Protein AF-A0AAD7ZL62-F1 (afdb_monomer_lite)

Foldseek 3Di:
DWDAALVRQWIWDQDPQQKIFIAGNVPRDTPDIAGDNAGWQEKEAQLNRQWIWTFFQQQKIFIAGPVVRDTLDMAHHPVARGWQYWDAQNVRQWIWTWHQQRKIFIFGNVQRNPPDPDHGDTPDIDNQARGTFNDWYAALVNQKIKTFDQPDWQRIWIAGPPVRHIDPCPPHDPPRTLGRFDYWDADNVNQWIWTQHPVRDIDIDGCDPVDVDDDDDDDDDDDDDDDDDDDPPVVVVVVVVVVVVVVPAKFKKKKKFAFVCQVLLCPLVVLLLCVVVVKAWQWKKKDQDQVLLCVLCVVCPPPPCSVVLSVRSNPGIMMMTMIIDHVCQVVVDLQQADQALVNGDPNHQSVVPHDGRSPRRMDMANDSVSRVVVCVSPDDPQRRHDDAAPPPDDDDDDDDDDDDDDDDDWDKAKKKKKFAPNLSSHRCPSVVSSLCSVVVKRWFIKTKHQDDLVLLCQLVVVCVPPPLSVLLSVRRNRGIMMITMIIDMVCQVVVCLQCADLALNHGDPNHVSVPDPPDHGNNGRMDMDNDRVSRVSVCVSVDDPNRGD

pLDDT: mean 80.94, std 18.93, range [23.3, 96.94]

Secondary structure (DSSP, 8-state):
-EEE-TTSSEEEEE-STTEEEEEETTT--EEEEEE-SS-EEEEEE-TTSSEEEEEETTSEEEEEETTTTEEEEEEEPTT-SSEEEEEE-TTSSEEEEEETTS-EEEEETTGGG--SSSPPPPSEEE---SS---EEEE-TTSSEEEEE-TTSTT-EEEEETTTTEEPTTSS-TTT----SEEEEEE-TTSSEEEEEETTS-EEEEE-----S--------------S--SSTHHHHHHHHHHHHHHTS--EEEEEEE-HHHHHTT-HHHHHHHHHHHT-EEEEEB-B--SSHHHHHTGGGTTSTTHHHHHHHHTSS-BEEEEEEETTHHHHHHHHH--SSSTTSPTTSHHHHH--STT--SEEE-SSHHHHHHHHHHH--TTTS-----STT-------------------EEEEEEEE-HHHHHTT-HHHHHHHHHHHTPEEEEEB-B---HHHHHHHTGGGTTSTTHHHHHHHHTTS-BEEEEEEEETHHHHHHHHH--SSGGGS-TTSHHHHH---SSS--SEEE-SSHHHHHHHHHHH--GGG--

InterPro domains:
  IPR001564 Nucleoside diphosphate kinase [MF_00451] (250-384)
  IPR001564 Nucleoside diphosphate kinase [MF_00451] (412-548)
  IPR001564 Nucleoside diphosphate kinase [PR01243] (253-275)
  IPR001564 Nucleoside diphosphate kinase [PR01243] (296-315)
  IPR001564 Nucleoside diphosphate kinase [PR01243] (316-333)
  IPR001564 Nucleoside diphosphate kinase [PR01243] (337-353)
  IPR001564 Nucleoside diphosphate kinase [PR01243] (360-379)
  IPR001680 WD40 repeat [PS50082] (33-74)
  IPR001680 WD40 repeat [SM00320] (27-65)
  IPR001680 WD40 repeat [SM00320] (68-108)
  IPR001680 WD40 repeat [SM00320] (163-206)
  IPR015943 WD40/YVTN repeat-like-containing domain superfamily [G3DSA:2.130.10.10] (1-207)
  IPR023005 Nucleoside diphosphate kinase, active site [PS00469] (360-368)
  IPR034907 Nucleoside diphosphate kinase-like domain [PF00334] (251-384)
  IPR034907 Nucleoside diphosphate kinase-like domain [PF00334] (413-547)
  IPR034907 Nucleoside diphosphate kinase-like domain [SM00562] (250-386)
  IPR034907 Nucleoside diphosphate kinase-like domain [SM00562] (412-549)
  IPR036322 WD40-repeat-containing domain superfamily [SSF50978] (3-206)
  IPR036850 Nucleoside diphosphate kinase-like domain superfamily [G3DSA:3.30.70.141] (242-396)
  IPR036850 Nucleoside diphosphate kinase-like domain superfamily [G3DSA:3.30.70.141] (401-549)

Structure (mmCIF, N/CA/C/O backbone):
data_AF-A0AAD7ZL62-F1
#
_entry.id   AF-A0AAD7ZL62-F1
#
loop_
_atom_site.group_PDB
_atom_site.id
_atom_site.type_symbol
_atom_site.label_atom_id
_atom_site.label_alt_id
_atom_site.label_comp_id
_atom_site.label_asym_id
_atom_site.label_entity_id
_atom_site.label_seq_id
_atom_site.pdbx_PDB_ins_code
_atom_site.Cartn_x
_atom_site.Cartn_y
_atom_site.Cartn_z
_atom_site.occupancy
_atom_site.B_iso_or_equiv
_atom_site.auth_seq_id
_atom_site.auth_comp_id
_atom_site.auth_asym_id
_atom_site.auth_atom_id
_atom_site.pdbx_PDB_model_num
ATOM 1 N N . ASN A 1 1 ? 25.870 -2.674 -12.365 1.00 84.12 1 ASN A N 1
ATOM 2 C CA . ASN A 1 1 ? 24.424 -2.731 -12.055 1.00 84.12 1 ASN A CA 1
ATOM 3 C C . ASN A 1 1 ? 24.101 -4.037 -11.357 1.00 84.12 1 ASN A C 1
ATOM 5 O O . ASN A 1 1 ? 24.835 -5.001 -11.553 1.00 84.12 1 ASN A O 1
ATOM 9 N N . PHE A 1 2 ? 23.063 -4.046 -10.523 1.00 93.69 2 PHE A N 1
ATOM 10 C CA . PHE A 1 2 ? 22.553 -5.254 -9.880 1.00 93.69 2 PHE A CA 1
ATOM 11 C C . PHE A 1 2 ? 21.026 -5.234 -9.818 1.00 93.69 2 PHE A C 1
ATOM 13 O O . PHE A 1 2 ? 20.418 -4.173 -9.951 1.00 93.69 2 PHE A O 1
ATOM 20 N N . GLU A 1 3 ? 20.436 -6.401 -9.592 1.00 94.81 3 GLU A N 1
ATOM 21 C CA . GLU A 1 3 ? 19.004 -6.584 -9.368 1.00 94.81 3 GLU A CA 1
ATOM 22 C C . GLU A 1 3 ? 18.778 -7.735 -8.376 1.00 94.81 3 GLU A C 1
ATOM 24 O O . GLU A 1 3 ? 19.662 -8.570 -8.175 1.00 94.81 3 GLU A O 1
ATOM 29 N N . ILE A 1 4 ? 17.609 -7.776 -7.740 1.00 94.75 4 ILE A N 1
ATOM 30 C CA . ILE A 1 4 ? 17.194 -8.830 -6.806 1.00 94.75 4 ILE A CA 1
ATOM 31 C C . ILE A 1 4 ? 15.961 -9.514 -7.407 1.00 94.75 4 ILE A C 1
ATOM 33 O O . ILE A 1 4 ? 15.113 -8.833 -7.984 1.00 94.75 4 ILE A O 1
ATOM 37 N N . SER A 1 5 ? 15.857 -10.840 -7.295 1.00 93.81 5 SER A N 1
ATOM 38 C CA . SER A 1 5 ? 14.682 -11.574 -7.779 1.00 93.81 5 SER A CA 1
ATOM 39 C C . SER A 1 5 ? 13.403 -11.159 -7.030 1.00 93.81 5 SER A C 1
ATOM 41 O O . SER A 1 5 ? 13.479 -10.814 -5.848 1.00 93.81 5 SER A O 1
ATOM 43 N N . PRO A 1 6 ? 12.207 -11.238 -7.652 1.00 91.81 6 PRO A N 1
ATOM 44 C CA . PRO A 1 6 ? 10.946 -10.880 -6.988 1.00 91.81 6 PRO A CA 1
ATOM 45 C C . PRO A 1 6 ? 10.635 -11.693 -5.721 1.00 91.81 6 PRO A C 1
ATOM 47 O O . PRO A 1 6 ? 9.921 -11.215 -4.844 1.00 91.81 6 PRO A O 1
ATOM 50 N N . ASP A 1 7 ? 11.184 -12.908 -5.599 1.00 90.25 7 ASP A N 1
ATOM 51 C CA . ASP A 1 7 ? 11.073 -13.757 -4.404 1.00 90.25 7 ASP A CA 1
ATOM 52 C C . ASP A 1 7 ? 12.142 -13.469 -3.328 1.00 90.25 7 ASP A C 1
ATOM 54 O O . ASP A 1 7 ? 12.168 -14.129 -2.288 1.00 90.25 7 ASP A O 1
ATOM 58 N N . GLY A 1 8 ? 13.040 -12.509 -3.577 1.00 92.56 8 GLY A N 1
ATOM 59 C CA . GLY A 1 8 ? 14.114 -12.093 -2.677 1.00 92.56 8 GLY A CA 1
ATOM 60 C C . GLY A 1 8 ? 15.258 -13.099 -2.505 1.00 92.56 8 GLY A C 1
ATOM 61 O O . GLY A 1 8 ? 16.124 -12.869 -1.664 1.00 92.56 8 GLY A O 1
ATOM 62 N N . ARG A 1 9 ? 15.284 -14.218 -3.245 1.00 92.38 9 ARG A N 1
ATOM 63 C CA . ARG A 1 9 ? 16.256 -15.307 -3.022 1.00 92.38 9 ARG A CA 1
ATOM 64 C C . ARG A 1 9 ? 17.567 -15.170 -3.787 1.00 92.38 9 ARG A C 1
ATOM 66 O O . ARG A 1 9 ? 18.571 -15.727 -3.339 1.00 92.38 9 ARG A O 1
ATOM 73 N N . LEU A 1 10 ? 17.576 -14.472 -4.920 1.00 94.12 10 LEU A N 1
ATOM 74 C CA . LEU A 1 10 ? 18.741 -14.323 -5.791 1.00 94.12 10 LEU A CA 1
ATOM 75 C C . LEU A 1 10 ? 19.108 -12.851 -5.976 1.00 94.12 10 LEU A C 1
ATOM 77 O O . LEU A 1 10 ? 18.240 -11.989 -6.086 1.00 94.12 10 LEU A O 1
ATOM 81 N N . ILE A 1 11 ? 20.409 -12.584 -6.067 1.00 96.19 11 ILE A N 1
ATOM 82 C CA . ILE A 1 11 ? 20.969 -11.287 -6.452 1.00 96.19 11 ILE A CA 1
ATOM 83 C C . ILE A 1 11 ? 21.761 -11.488 -7.741 1.00 96.19 11 ILE A C 1
ATOM 85 O O . ILE A 1 11 ? 22.618 -12.368 -7.827 1.00 96.19 11 ILE A O 1
ATOM 89 N N . VAL A 1 12 ? 21.477 -10.669 -8.746 1.00 96.12 12 VAL A N 1
ATOM 90 C CA . VAL A 1 12 ? 22.127 -10.699 -10.057 1.00 96.12 12 VAL A CA 1
ATOM 91 C C . VAL A 1 12 ? 23.074 -9.514 -10.160 1.00 96.12 12 VAL A C 1
ATOM 93 O O . VAL A 1 12 ? 22.659 -8.376 -9.957 1.00 96.12 12 VAL A O 1
ATOM 96 N N . LEU A 1 13 ? 24.342 -9.764 -10.488 1.00 95.44 13 LEU A N 1
ATOM 97 C CA . LEU A 1 13 ? 25.370 -8.735 -10.664 1.00 95.44 13 LEU A CA 1
ATOM 98 C C . LEU A 1 13 ? 25.847 -8.697 -12.120 1.00 95.44 13 LEU A C 1
ATOM 100 O O . LEU A 1 13 ? 26.378 -9.692 -12.618 1.00 95.44 13 LEU A O 1
ATOM 104 N N . CYS A 1 14 ? 25.755 -7.539 -12.781 1.00 93.81 14 CYS A N 1
ATOM 105 C CA . CYS A 1 14 ? 26.494 -7.308 -14.025 1.00 93.81 14 CYS A CA 1
ATOM 106 C C . CYS A 1 14 ? 27.990 -7.203 -13.695 1.00 93.81 14 CYS A C 1
ATOM 108 O O . CYS A 1 14 ? 28.426 -6.219 -13.088 1.00 93.81 14 CYS A O 1
ATOM 110 N N . GLY A 1 15 ? 28.757 -8.222 -14.076 1.00 90.06 15 GLY A N 1
ATOM 111 C CA . GLY A 1 15 ? 30.216 -8.205 -14.094 1.00 90.06 15 GLY A CA 1
ATOM 112 C C . GLY A 1 15 ? 30.754 -7.642 -15.412 1.00 90.06 15 GLY A C 1
ATOM 113 O O . GLY A 1 15 ? 29.995 -7.239 -16.289 1.00 90.06 15 GLY A O 1
ATOM 114 N N . ARG A 1 16 ? 32.085 -7.629 -15.548 1.00 91.06 16 ARG A N 1
ATOM 115 C CA . ARG A 1 16 ? 32.766 -7.158 -16.764 1.00 91.06 16 ARG A CA 1
ATOM 116 C C . ARG A 1 16 ? 32.810 -8.213 -17.867 1.00 91.06 16 ARG A C 1
ATOM 118 O O . ARG A 1 16 ? 32.735 -9.414 -17.600 1.00 91.06 16 ARG A O 1
ATOM 125 N N . PHE A 1 17 ? 33.041 -7.748 -19.089 1.00 92.12 17 PHE A N 1
ATOM 126 C CA . PHE A 1 17 ? 33.135 -8.535 -20.319 1.00 92.12 17 PHE A CA 1
ATOM 127 C C . PHE A 1 17 ? 31.857 -9.331 -20.631 1.00 92.12 17 PHE A C 1
ATOM 129 O O . PHE A 1 17 ? 31.944 -10.462 -21.100 1.00 92.12 17 PHE A O 1
ATOM 136 N N . GLY A 1 18 ? 30.673 -8.804 -20.320 1.00 92.25 18 GLY A N 1
ATOM 137 C CA . GLY A 1 18 ? 29.396 -9.491 -20.554 1.00 92.25 18 GLY A CA 1
ATOM 138 C C . GLY A 1 18 ? 29.052 -10.587 -19.532 1.00 92.25 18 GLY A C 1
ATOM 139 O O . GLY A 1 18 ? 28.108 -11.349 -19.739 1.00 92.25 18 GLY A O 1
ATOM 140 N N . ASN A 1 19 ? 29.813 -10.716 -18.439 1.00 95.62 19 ASN A N 1
ATOM 141 C CA . ASN A 1 19 ? 29.528 -11.681 -17.373 1.00 95.62 19 ASN A CA 1
ATOM 142 C C . ASN A 1 19 ? 28.322 -11.234 -16.526 1.00 95.62 19 ASN A C 1
ATOM 144 O O . ASN A 1 19 ? 28.245 -10.081 -16.111 1.00 95.62 19 ASN A O 1
ATOM 148 N N . ILE A 1 20 ? 27.426 -12.160 -16.178 1.00 96.94 20 ILE A N 1
ATOM 149 C CA . ILE A 1 20 ? 26.310 -11.923 -15.250 1.00 96.94 20 ILE A CA 1
ATOM 150 C C . ILE A 1 20 ? 26.394 -12.959 -14.126 1.00 96.94 20 ILE A C 1
ATOM 152 O O . ILE A 1 20 ? 26.165 -14.146 -14.351 1.00 96.94 20 ILE A O 1
ATOM 156 N N . HIS A 1 21 ? 26.741 -12.529 -12.916 1.00 95.81 21 HIS A N 1
ATOM 157 C CA . HIS A 1 21 ? 26.917 -13.421 -11.768 1.00 95.81 21 HIS A CA 1
ATOM 158 C C . HIS A 1 21 ? 25.600 -13.576 -10.999 1.00 95.81 21 HIS A C 1
ATOM 160 O O . HIS A 1 21 ? 24.920 -12.586 -10.735 1.00 95.81 21 HIS A O 1
ATOM 166 N N . LEU A 1 22 ? 25.262 -14.810 -10.620 1.00 95.88 22 LEU A N 1
ATOM 167 C CA . LEU A 1 22 ? 24.085 -15.145 -9.815 1.00 95.88 22 LEU A CA 1
ATOM 168 C C . LEU A 1 22 ? 24.539 -15.501 -8.393 1.00 95.88 22 LEU A C 1
ATOM 170 O O . LEU A 1 22 ? 25.279 -16.472 -8.224 1.00 95.88 22 LEU A O 1
ATOM 174 N N . LEU A 1 23 ? 24.099 -14.745 -7.386 1.00 95.75 23 LEU A N 1
ATOM 175 C CA . LEU A 1 23 ? 24.377 -14.989 -5.965 1.00 95.75 23 LEU A CA 1
ATOM 176 C C . LEU A 1 23 ? 23.104 -15.383 -5.201 1.00 95.75 23 LEU A C 1
ATOM 178 O O . LEU A 1 23 ? 22.019 -14.893 -5.515 1.00 95.75 23 LEU A O 1
ATOM 182 N N . THR A 1 24 ? 23.231 -16.196 -4.152 1.00 94.25 24 THR A N 1
ATOM 183 C CA . THR A 1 24 ? 22.150 -16.416 -3.172 1.00 94.25 24 THR A CA 1
ATOM 184 C C . THR A 1 24 ? 22.045 -15.203 -2.248 1.00 94.25 24 THR A C 1
ATOM 186 O O . THR A 1 24 ? 23.029 -14.843 -1.611 1.00 94.25 24 THR A O 1
ATOM 189 N N . ALA A 1 25 ? 20.866 -14.601 -2.085 1.00 91.44 25 ALA A N 1
ATOM 190 C CA . ALA A 1 25 ? 20.692 -13.418 -1.232 1.00 91.44 25 ALA A CA 1
ATOM 191 C C . ALA A 1 25 ? 21.013 -13.675 0.257 1.00 91.44 25 ALA A C 1
ATOM 193 O O . ALA A 1 25 ? 21.521 -12.792 0.943 1.00 91.44 25 ALA A O 1
ATOM 194 N N . ASN A 1 26 ? 20.759 -14.894 0.748 1.00 90.88 26 ASN A N 1
ATOM 195 C CA . ASN A 1 26 ? 20.958 -15.273 2.154 1.00 90.88 26 ASN A CA 1
ATOM 196 C C . ASN A 1 26 ? 22.430 -15.478 2.558 1.00 90.88 26 ASN A C 1
ATOM 198 O O . ASN A 1 26 ? 22.769 -15.245 3.715 1.00 90.88 26 ASN A O 1
ATOM 202 N N . SER A 1 27 ? 23.281 -15.966 1.648 1.00 92.38 27 SER A N 1
ATOM 203 C CA . SER A 1 27 ? 24.684 -16.328 1.934 1.00 92.38 27 SER A CA 1
ATOM 204 C C . SER A 1 27 ? 25.711 -15.558 1.098 1.00 92.38 27 SER A C 1
ATOM 206 O O . SER A 1 27 ? 26.901 -15.618 1.388 1.00 92.38 27 SER A O 1
ATOM 208 N N . LEU A 1 28 ? 25.259 -14.831 0.070 1.00 91.94 28 LEU A N 1
ATOM 209 C CA . LEU A 1 28 ? 26.063 -14.139 -0.946 1.00 91.94 28 LEU A CA 1
ATOM 210 C C . LEU A 1 28 ? 26.996 -15.058 -1.763 1.00 91.94 28 LEU A C 1
ATOM 212 O O . LEU A 1 28 ? 27.853 -14.581 -2.505 1.00 91.94 28 LEU A O 1
ATOM 216 N N . GLU A 1 29 ? 26.800 -16.375 -1.680 1.00 93.75 29 GLU A N 1
ATOM 217 C CA . GLU A 1 29 ? 27.567 -17.376 -2.425 1.00 93.75 29 GLU A CA 1
ATOM 218 C C . GLU A 1 29 ? 27.192 -17.395 -3.912 1.00 93.75 29 GLU A C 1
ATOM 220 O O . GLU A 1 29 ? 26.021 -17.267 -4.280 1.00 93.75 29 GLU A O 1
ATOM 225 N N . GLY A 1 30 ? 28.193 -17.603 -4.774 1.00 91.25 30 GLY A N 1
ATOM 226 C CA . GLY A 1 30 ? 28.017 -17.694 -6.223 1.00 91.25 30 GLY A CA 1
ATOM 227 C C . GLY A 1 30 ? 27.344 -18.995 -6.652 1.00 91.25 30 GLY A C 1
ATOM 228 O O . GLY A 1 30 ? 27.965 -20.053 -6.646 1.00 91.25 30 GLY A O 1
ATOM 229 N N . VAL A 1 31 ? 26.086 -18.903 -7.082 1.00 92.69 31 VAL A N 1
ATOM 230 C CA . VAL A 1 31 ? 25.272 -20.048 -7.520 1.00 92.69 31 VAL A CA 1
ATOM 231 C C . VAL A 1 31 ? 25.466 -20.358 -9.004 1.00 92.69 31 VAL A C 1
ATOM 233 O O . VAL A 1 31 ? 25.273 -21.501 -9.419 1.00 92.69 31 VAL A O 1
ATOM 236 N N . GLY A 1 32 ? 25.813 -19.358 -9.822 1.00 91.75 32 GLY A N 1
ATOM 237 C CA . GLY A 1 32 ? 25.977 -19.517 -11.267 1.00 91.75 32 GLY A CA 1
ATOM 238 C C . GLY A 1 32 ? 26.499 -18.275 -11.994 1.00 91.75 32 GLY A C 1
ATOM 239 O O . GLY A 1 32 ? 26.689 -17.212 -11.405 1.00 91.75 32 GLY A O 1
ATOM 240 N N . LEU A 1 33 ? 26.723 -18.434 -13.299 1.00 94.75 33 LEU A N 1
ATOM 241 C CA . LEU A 1 33 ? 27.239 -17.417 -14.213 1.00 94.75 33 LEU A CA 1
ATOM 242 C C . LEU A 1 33 ? 26.492 -17.526 -15.550 1.00 94.75 33 LEU A C 1
ATOM 244 O O . LEU A 1 33 ? 26.419 -18.614 -16.118 1.00 94.75 33 LEU A O 1
ATOM 248 N N . LEU A 1 34 ? 25.970 -16.408 -16.052 1.00 95.81 34 LEU A N 1
ATOM 249 C CA . LEU A 1 34 ? 25.446 -16.253 -17.414 1.00 95.81 34 LEU A CA 1
ATOM 250 C C . LEU A 1 34 ? 26.396 -15.340 -18.212 1.00 95.81 34 LEU A C 1
ATOM 252 O O . LEU A 1 34 ? 27.236 -14.645 -17.629 1.00 95.81 34 LEU A O 1
ATOM 256 N N . LYS A 1 35 ? 26.303 -15.359 -19.547 1.00 95.00 35 LYS A N 1
ATOM 257 C CA . LYS A 1 35 ? 27.312 -14.747 -20.427 1.00 95.00 35 LYS A CA 1
ATOM 258 C C . LYS A 1 35 ? 26.711 -14.123 -21.688 1.00 95.00 35 LYS A C 1
ATOM 260 O O . LYS A 1 35 ? 26.336 -14.837 -22.615 1.00 95.00 35 LYS A O 1
ATOM 265 N N . MET A 1 36 ? 26.678 -12.796 -21.745 1.00 94.00 36 MET A N 1
ATOM 266 C CA . MET A 1 36 ? 26.480 -12.051 -22.991 1.00 94.00 36 MET A CA 1
ATOM 267 C C . MET A 1 36 ? 27.787 -11.966 -23.796 1.00 94.00 36 MET A C 1
ATOM 269 O O . MET A 1 36 ? 28.876 -12.176 -23.254 1.00 94.00 36 MET A O 1
ATOM 273 N N . ASN A 1 37 ? 27.672 -11.661 -25.092 1.00 92.31 37 ASN A N 1
ATOM 274 C CA . ASN A 1 37 ? 28.826 -11.419 -25.959 1.00 92.31 37 ASN A CA 1
ATOM 275 C C . ASN A 1 37 ? 29.427 -10.029 -25.695 1.00 92.31 37 ASN A C 1
ATOM 277 O O . ASN A 1 37 ? 30.639 -9.906 -25.529 1.00 92.31 37 ASN A O 1
ATOM 281 N N . ASN A 1 38 ? 28.576 -8.999 -25.635 1.00 92.06 38 ASN A N 1
ATOM 282 C CA . ASN A 1 38 ? 28.952 -7.624 -25.298 1.00 92.06 38 ASN A CA 1
ATOM 283 C C . ASN A 1 38 ? 28.715 -7.303 -23.808 1.00 92.06 38 ASN A C 1
ATOM 285 O O . ASN A 1 38 ? 28.088 -8.078 -23.083 1.00 92.06 38 ASN A O 1
ATOM 289 N N . GLU A 1 39 ? 29.209 -6.148 -23.348 1.00 93.56 39 GLU A N 1
ATOM 290 C CA . GLU A 1 39 ? 29.043 -5.691 -21.961 1.00 93.56 39 GLU A CA 1
ATOM 291 C C . GLU A 1 39 ? 27.561 -5.446 -21.611 1.00 93.56 39 GLU A C 1
ATOM 293 O O . GLU A 1 39 ? 26.767 -5.005 -22.448 1.00 93.56 39 GLU A O 1
ATOM 298 N N . VAL A 1 40 ? 27.176 -5.763 -20.369 1.00 95.31 40 VAL A N 1
ATOM 299 C CA . VAL A 1 40 ? 25.773 -5.747 -19.917 1.00 95.31 40 VAL A CA 1
ATOM 300 C C . VAL A 1 40 ? 25.420 -4.399 -19.298 1.00 95.31 40 VAL A C 1
ATOM 302 O O . VAL A 1 40 ? 25.812 -4.100 -18.167 1.00 95.31 40 VAL A O 1
ATOM 305 N N . SER A 1 41 ? 24.634 -3.590 -20.007 1.00 93.75 41 SER A N 1
ATOM 306 C CA . SER A 1 41 ? 24.226 -2.267 -19.532 1.00 93.75 41 SER A CA 1
ATOM 307 C C . SER A 1 41 ? 23.017 -2.332 -18.598 1.00 93.75 41 SER A C 1
ATOM 309 O O . SER A 1 41 ? 22.989 -1.635 -17.579 1.00 93.75 41 SER A O 1
ATOM 311 N N . ALA A 1 42 ? 22.043 -3.194 -18.894 1.00 94.75 42 ALA A N 1
ATOM 312 C CA . ALA A 1 42 ? 20.815 -3.339 -18.119 1.00 94.75 42 ALA A CA 1
ATOM 313 C C . ALA A 1 42 ? 20.385 -4.804 -17.967 1.00 94.75 42 ALA A C 1
ATOM 315 O O . ALA A 1 42 ? 20.596 -5.630 -18.854 1.00 94.75 42 ALA A O 1
ATOM 316 N N . ILE A 1 43 ? 19.740 -5.093 -16.840 1.00 96.06 43 ILE A N 1
ATOM 317 C CA . ILE A 1 43 ? 19.086 -6.363 -16.514 1.00 96.06 43 ILE A CA 1
ATOM 318 C C . ILE A 1 43 ? 17.690 -6.066 -15.959 1.00 96.06 43 ILE A C 1
ATOM 320 O O . ILE A 1 43 ? 17.489 -4.999 -15.373 1.00 96.06 43 ILE A O 1
ATOM 324 N N . THR A 1 44 ? 16.734 -6.965 -16.189 1.00 96.19 44 THR A N 1
ATOM 325 C CA . THR A 1 44 ? 15.438 -6.952 -15.498 1.00 96.19 44 THR A CA 1
ATOM 326 C C . THR A 1 44 ? 14.877 -8.372 -15.327 1.00 96.19 44 THR A C 1
ATOM 328 O O . THR A 1 44 ? 14.899 -9.164 -16.273 1.00 96.19 44 THR A O 1
ATOM 331 N N . PHE A 1 45 ? 14.366 -8.719 -14.146 1.00 95.75 45 PHE A N 1
ATOM 332 C CA . PHE A 1 45 ? 13.664 -9.989 -13.900 1.00 95.75 45 PHE A CA 1
ATOM 333 C C . PHE A 1 45 ? 12.239 -9.985 -14.475 1.00 95.75 45 PHE A C 1
ATOM 335 O O . PHE A 1 45 ? 11.560 -8.959 -14.482 1.00 95.75 45 PHE A O 1
ATOM 342 N N . SER A 1 46 ? 11.732 -11.156 -14.879 1.00 93.88 46 SER A N 1
ATOM 343 C CA . SER A 1 46 ? 10.285 -11.357 -15.027 1.00 93.88 46 SER A CA 1
ATOM 344 C C . SER A 1 46 ? 9.586 -11.322 -13.662 1.00 93.88 46 SER A C 1
ATOM 346 O O . SER A 1 46 ? 10.180 -11.671 -12.644 1.00 93.88 46 SER A O 1
ATOM 348 N N . ASN A 1 47 ? 8.308 -10.930 -13.623 1.00 90.00 47 ASN A N 1
ATOM 349 C CA . ASN A 1 47 ? 7.555 -10.744 -12.370 1.00 90.00 47 ASN A CA 1
ATOM 350 C C . ASN A 1 47 ? 7.392 -12.034 -11.529 1.00 90.00 47 ASN A C 1
ATOM 352 O O . ASN A 1 47 ? 7.185 -11.967 -10.322 1.00 90.00 47 ASN A O 1
ATOM 356 N N . ASP A 1 48 ? 7.503 -13.209 -12.150 1.00 89.25 48 ASP A N 1
ATOM 357 C CA . ASP A 1 48 ? 7.508 -14.528 -11.501 1.00 89.25 48 ASP A CA 1
ATOM 358 C C . ASP A 1 48 ? 8.916 -15.016 -11.091 1.00 89.25 48 ASP A C 1
ATOM 360 O O . ASP A 1 48 ? 9.049 -16.073 -10.480 1.00 89.25 48 ASP A O 1
ATOM 364 N N . GLY A 1 49 ? 9.975 -14.278 -11.445 1.00 91.12 49 GLY A N 1
ATOM 365 C CA . GLY A 1 49 ? 11.374 -14.623 -11.180 1.00 91.12 49 GLY A CA 1
ATOM 366 C C . GLY A 1 49 ? 11.941 -15.790 -12.000 1.00 91.12 49 GLY A C 1
ATOM 367 O O . GLY A 1 49 ? 13.113 -16.123 -11.823 1.00 91.12 49 GLY A O 1
ATOM 368 N N . SER A 1 50 ? 11.160 -16.415 -12.892 1.00 91.75 50 SER A N 1
ATOM 369 C CA . SER A 1 50 ? 11.617 -17.574 -13.679 1.00 91.75 50 SER A CA 1
ATOM 370 C C . SER A 1 50 ? 12.597 -17.195 -14.793 1.00 91.75 50 SER A C 1
ATOM 372 O O . SER A 1 50 ? 13.476 -17.987 -15.147 1.00 91.75 50 SER A O 1
ATOM 374 N N . ARG A 1 51 ? 12.482 -15.972 -15.323 1.00 92.94 51 ARG A N 1
ATOM 375 C CA . ARG A 1 51 ? 13.291 -15.450 -16.425 1.00 92.94 51 ARG A CA 1
ATOM 376 C C . ARG A 1 51 ? 14.035 -14.183 -16.019 1.00 92.94 51 ARG A C 1
ATOM 378 O O . ARG A 1 51 ? 13.595 -13.409 -15.170 1.00 92.94 51 ARG A O 1
ATOM 385 N N . LEU A 1 52 ? 15.148 -13.945 -16.698 1.00 95.50 52 LEU A N 1
ATOM 386 C CA . LEU A 1 52 ? 15.912 -12.703 -16.633 1.00 95.50 52 LEU A CA 1
ATOM 387 C C . LEU A 1 52 ? 16.117 -12.185 -18.056 1.00 95.50 52 LEU A C 1
ATOM 389 O O . LEU A 1 52 ? 16.495 -12.943 -18.948 1.00 95.50 52 LEU A O 1
ATOM 393 N N . PHE A 1 53 ? 15.895 -10.895 -18.265 1.00 95.81 53 PHE A N 1
ATOM 394 C CA . PHE A 1 53 ? 16.202 -10.198 -19.508 1.00 95.81 53 PHE A CA 1
ATOM 395 C C . PHE A 1 53 ? 17.475 -9.377 -19.315 1.00 95.81 53 PHE A C 1
ATOM 397 O O . PHE A 1 53 ? 17.661 -8.762 -18.264 1.00 95.81 53 PHE A O 1
ATOM 404 N N . SER A 1 54 ? 18.353 -9.341 -20.315 1.00 95.94 54 SER A N 1
ATOM 405 C CA . SER A 1 54 ? 19.569 -8.519 -20.269 1.00 95.94 54 SER A CA 1
ATOM 406 C C . SER A 1 54 ? 19.848 -7.842 -21.607 1.00 95.94 54 SER A C 1
ATOM 408 O O . SER A 1 54 ? 19.744 -8.477 -22.655 1.00 95.94 54 SER A O 1
ATOM 410 N N . HIS A 1 55 ? 20.210 -6.561 -21.564 1.00 94.94 55 HIS A N 1
ATOM 411 C CA . HIS A 1 55 ? 20.449 -5.693 -22.721 1.00 94.94 55 HIS A CA 1
ATOM 412 C C . HIS A 1 55 ? 21.881 -5.155 -22.640 1.00 94.94 55 HIS A C 1
ATOM 414 O O . HIS A 1 55 ? 22.360 -4.816 -21.553 1.00 94.94 55 HIS A O 1
ATOM 420 N N . GLY A 1 56 ? 22.576 -5.123 -23.777 1.00 92.31 56 GLY A N 1
ATOM 421 C CA . GLY A 1 56 ? 24.005 -4.821 -23.832 1.00 92.31 56 GLY A CA 1
ATOM 422 C C . GLY A 1 56 ? 24.395 -3.748 -24.840 1.00 92.31 56 GLY A C 1
ATOM 423 O O . GLY A 1 56 ? 23.562 -3.139 -25.515 1.00 92.31 56 GLY A O 1
ATOM 424 N N . GLU A 1 57 ? 25.702 -3.519 -24.940 1.00 90.31 57 GLU A N 1
ATOM 425 C CA . GLU A 1 57 ? 26.257 -2.434 -25.761 1.00 90.31 57 GLU A CA 1
ATOM 426 C C . GLU A 1 57 ? 26.108 -2.646 -27.272 1.00 90.31 57 GLU A C 1
ATOM 428 O O . GLU A 1 57 ? 26.114 -1.670 -28.009 1.00 90.31 57 GLU A O 1
ATOM 433 N N . GLY A 1 58 ? 25.893 -3.885 -27.727 1.00 87.69 58 GLY A N 1
ATOM 434 C CA . GLY A 1 58 ? 25.647 -4.220 -29.137 1.00 87.69 58 GLY A CA 1
ATOM 435 C C . GLY A 1 58 ? 24.171 -4.233 -29.562 1.00 87.69 58 GLY A C 1
ATOM 436 O O . GLY A 1 58 ? 23.839 -4.943 -30.506 1.00 87.69 58 GLY A O 1
ATOM 437 N N . GLY A 1 59 ? 23.272 -3.573 -28.818 1.00 90.06 59 GLY A N 1
ATOM 438 C CA . GLY A 1 59 ? 21.821 -3.551 -29.098 1.00 90.06 59 GLY A CA 1
ATOM 439 C C . GLY A 1 59 ? 21.107 -4.903 -28.936 1.00 90.06 59 GLY A C 1
ATOM 440 O O . GLY A 1 59 ? 19.934 -5.046 -29.270 1.00 90.06 59 GLY A O 1
ATOM 441 N N . GLU A 1 60 ? 21.814 -5.918 -28.439 1.00 92.06 60 GLU A N 1
ATOM 442 C CA . GLU A 1 60 ? 21.311 -7.280 -28.278 1.00 92.06 60 GLU A CA 1
ATOM 443 C C . GLU A 1 60 ? 20.610 -7.478 -26.928 1.00 92.06 60 GLU A C 1
ATOM 445 O O . GLU A 1 60 ? 21.129 -7.097 -25.871 1.00 92.06 60 GLU A O 1
ATOM 450 N N . VAL A 1 61 ? 19.441 -8.120 -26.975 1.00 94.62 61 VAL A N 1
ATOM 451 C CA . VAL A 1 61 ? 18.642 -8.519 -25.813 1.00 94.62 61 VAL A CA 1
ATOM 452 C C . VAL A 1 61 ? 18.631 -10.042 -25.719 1.00 94.62 61 VAL A C 1
ATOM 454 O O . VAL A 1 61 ? 18.322 -10.743 -26.684 1.00 94.62 61 VAL A O 1
ATOM 457 N N . TYR A 1 62 ? 18.976 -10.557 -24.542 1.00 94.44 62 TYR A N 1
ATOM 458 C CA . TYR A 1 62 ? 18.956 -11.982 -24.217 1.00 94.44 62 TYR A CA 1
ATOM 459 C C . TYR A 1 62 ? 17.797 -12.279 -23.265 1.00 94.44 62 TYR A C 1
ATOM 461 O O . TYR A 1 62 ? 17.544 -11.517 -22.329 1.00 94.44 62 TYR A O 1
ATOM 469 N N . VAL A 1 63 ? 17.146 -13.422 -23.476 1.00 94.62 63 VAL A N 1
ATOM 470 C CA . VAL A 1 63 ? 16.153 -14.006 -22.573 1.00 94.62 63 VAL A CA 1
ATOM 471 C C . VAL A 1 63 ? 16.779 -15.232 -21.915 1.00 94.62 63 VAL A C 1
ATOM 473 O O . VAL A 1 63 ? 17.084 -16.216 -22.590 1.00 94.62 63 VAL A O 1
ATOM 476 N N . TRP A 1 64 ? 16.971 -15.186 -20.602 1.00 94.88 64 TRP A N 1
ATOM 477 C CA . TRP A 1 64 ? 17.541 -16.271 -19.808 1.00 94.88 64 TRP A CA 1
ATOM 478 C C . TRP A 1 64 ? 16.454 -16.998 -19.023 1.00 94.88 64 TRP A C 1
ATOM 480 O O . TRP A 1 64 ? 15.590 -16.357 -18.430 1.00 94.88 64 TRP A O 1
ATOM 490 N N . ASP A 1 65 ? 16.543 -18.322 -18.959 1.00 93.75 65 ASP A N 1
ATOM 491 C CA . ASP A 1 65 ? 15.827 -19.135 -17.977 1.00 93.75 65 ASP A CA 1
ATOM 492 C C . ASP A 1 65 ? 16.705 -19.319 -16.734 1.00 93.75 65 ASP A C 1
ATOM 494 O O . ASP A 1 65 ? 17.832 -19.813 -16.833 1.00 93.75 65 ASP A O 1
ATOM 498 N N . ILE A 1 66 ? 16.208 -18.923 -15.562 1.00 93.69 66 ILE A N 1
ATOM 499 C CA . ILE A 1 66 ? 16.980 -18.941 -14.309 1.00 93.69 66 ILE A CA 1
ATOM 500 C C . ILE A 1 66 ? 17.050 -20.347 -13.696 1.00 93.69 66 ILE A C 1
ATOM 502 O O . ILE A 1 66 ? 18.043 -20.676 -13.042 1.00 93.69 66 ILE A O 1
ATOM 506 N N . GLY A 1 67 ? 16.059 -21.206 -13.963 1.00 90.62 67 GLY A N 1
ATOM 507 C CA . GLY A 1 67 ? 16.041 -22.592 -13.484 1.00 90.62 67 GLY A CA 1
ATOM 508 C C . GLY A 1 67 ? 17.154 -23.447 -14.102 1.00 90.62 67 GLY A C 1
ATOM 509 O O . GLY A 1 67 ? 17.976 -24.019 -13.388 1.00 90.62 67 GLY A O 1
ATOM 510 N N . SER A 1 68 ? 17.213 -23.500 -15.434 1.00 90.94 68 SER A N 1
ATOM 511 C CA . SER A 1 68 ? 18.231 -24.234 -16.202 1.00 90.94 68 SER A CA 1
ATOM 512 C C . SER A 1 68 ? 19.512 -23.437 -16.466 1.00 90.94 68 SER A C 1
ATOM 514 O O . SER A 1 68 ? 20.521 -24.032 -16.851 1.00 90.94 68 SER A O 1
ATOM 516 N N . ARG A 1 69 ? 19.492 -22.113 -16.237 1.00 91.94 69 ARG A N 1
ATOM 517 C CA . ARG A 1 69 ? 20.613 -21.169 -16.426 1.00 91.94 69 ARG A CA 1
ATOM 518 C C . ARG A 1 69 ? 21.095 -21.108 -17.877 1.00 91.94 69 ARG A C 1
ATOM 520 O O . ARG A 1 69 ? 22.293 -21.050 -18.154 1.00 91.94 69 ARG A O 1
ATOM 527 N N . ARG A 1 70 ? 20.147 -21.148 -18.815 1.00 91.00 70 ARG A N 1
ATOM 528 C CA . ARG A 1 70 ? 20.388 -21.153 -20.265 1.00 91.00 70 ARG A CA 1
ATOM 529 C C . ARG A 1 70 ? 19.785 -19.922 -20.926 1.00 91.00 70 ARG A C 1
ATOM 531 O O . ARG A 1 70 ? 18.784 -19.382 -20.464 1.00 91.00 70 ARG A O 1
ATOM 538 N N . CYS A 1 71 ? 20.381 -19.506 -22.039 1.00 91.62 71 CYS A N 1
ATOM 539 C CA . CYS A 1 71 ? 19.739 -18.575 -22.958 1.00 91.62 71 CYS A CA 1
ATOM 540 C C . CYS A 1 71 ? 18.592 -19.315 -23.668 1.00 91.62 71 CYS A C 1
ATOM 542 O O . CYS A 1 71 ? 18.839 -20.327 -24.323 1.00 91.62 71 CYS A O 1
ATOM 544 N N . LEU A 1 72 ? 17.358 -18.832 -23.513 1.00 89.62 72 LEU A N 1
ATOM 545 C CA . LEU A 1 72 ? 16.185 -19.297 -24.262 1.00 89.62 72 LEU A CA 1
ATOM 546 C C . LEU A 1 72 ? 16.149 -18.697 -25.671 1.00 89.62 72 LEU A C 1
ATOM 548 O O . LEU A 1 72 ? 15.689 -19.342 -26.609 1.00 89.62 72 LEU A O 1
ATOM 552 N N . GLY A 1 73 ? 16.625 -17.460 -25.814 1.00 87.81 73 GLY A N 1
ATOM 553 C CA . GLY A 1 73 ? 16.620 -16.726 -27.072 1.00 87.81 73 GLY A CA 1
ATOM 554 C C . GLY A 1 73 ? 17.416 -15.427 -26.981 1.00 87.81 73 GLY A C 1
ATOM 555 O O . GLY A 1 73 ? 17.573 -14.848 -25.905 1.00 87.81 73 GLY A O 1
ATOM 556 N N . ARG A 1 74 ? 17.918 -14.967 -28.127 1.00 90.44 74 ARG A N 1
ATOM 557 C CA . ARG A 1 74 ? 18.615 -13.686 -28.287 1.00 90.44 74 ARG A CA 1
ATOM 558 C C . ARG A 1 74 ? 18.098 -12.999 -29.542 1.00 90.44 74 ARG A C 1
ATOM 560 O O . ARG A 1 74 ? 18.037 -13.634 -30.593 1.00 90.44 74 ARG A O 1
ATOM 567 N N . PHE A 1 75 ? 17.798 -11.713 -29.441 1.00 91.38 75 PHE A N 1
ATOM 568 C CA . PHE A 1 75 ? 17.409 -10.865 -30.564 1.00 91.38 75 PHE A CA 1
ATOM 569 C C . PHE A 1 75 ? 18.164 -9.530 -30.528 1.00 91.38 75 PHE A C 1
ATOM 571 O O . PHE A 1 75 ? 18.877 -9.235 -29.568 1.00 91.38 75 PHE A O 1
ATOM 578 N N . ILE A 1 76 ? 18.037 -8.748 -31.597 1.00 91.12 76 ILE A N 1
ATOM 579 C CA . ILE A 1 76 ? 18.516 -7.363 -31.667 1.00 91.12 76 ILE A CA 1
ATOM 580 C C . ILE A 1 76 ? 17.291 -6.467 -31.484 1.00 91.12 76 ILE A C 1
ATOM 582 O O . ILE A 1 76 ? 16.266 -6.705 -32.120 1.00 91.12 76 ILE A O 1
ATOM 586 N N . ASP A 1 77 ? 17.388 -5.485 -30.594 1.00 92.31 77 ASP A N 1
ATOM 587 C CA . ASP A 1 77 ? 16.347 -4.485 -30.357 1.00 92.31 77 ASP A CA 1
ATOM 588 C C . ASP A 1 77 ? 16.259 -3.531 -31.571 1.00 92.31 77 ASP A C 1
ATOM 590 O O . ASP A 1 77 ? 17.276 -3.037 -32.057 1.00 92.31 77 ASP A O 1
ATOM 594 N N . ASP A 1 78 ? 15.058 -3.316 -32.114 1.00 89.75 78 ASP A N 1
ATOM 595 C CA . ASP A 1 78 ? 14.847 -2.685 -33.423 1.00 89.75 78 ASP A CA 1
ATOM 596 C C . ASP A 1 78 ? 15.399 -1.249 -33.497 1.00 89.75 78 ASP A C 1
ATOM 598 O O . ASP A 1 78 ? 15.049 -0.369 -32.707 1.00 89.75 78 ASP A O 1
ATOM 602 N N . GLY A 1 79 ? 16.321 -1.011 -34.433 1.00 82.69 79 GLY A N 1
ATOM 603 C CA . GLY A 1 79 ? 17.067 0.249 -34.539 1.00 82.69 79 GLY A CA 1
ATOM 604 C C . GLY A 1 79 ? 17.979 0.583 -33.341 1.00 82.69 79 GLY A C 1
ATOM 605 O O . GLY A 1 79 ? 18.561 1.672 -33.304 1.00 82.69 79 GLY A O 1
ATOM 606 N N . CYS A 1 80 ? 18.133 -0.311 -32.360 1.00 89.81 80 CYS A N 1
ATOM 607 C CA . CYS A 1 80 ? 18.986 -0.097 -31.197 1.00 89.81 80 CYS A CA 1
ATOM 608 C C . CYS A 1 80 ? 20.451 -0.401 -31.526 1.00 89.81 80 CYS A C 1
ATOM 610 O O . CYS A 1 80 ? 20.834 -1.537 -31.787 1.00 89.81 80 CYS A O 1
ATOM 612 N N . ILE A 1 81 ? 21.297 0.628 -31.462 1.00 85.50 81 ILE A N 1
ATOM 613 C CA . ILE A 1 81 ? 22.754 0.474 -31.604 1.00 85.50 81 ILE A CA 1
ATOM 614 C C . ILE A 1 81 ? 23.392 0.049 -30.270 1.00 85.50 81 ILE A C 1
ATOM 616 O O . ILE A 1 81 ? 24.380 -0.672 -30.268 1.00 85.50 81 ILE A O 1
ATOM 620 N N . TRP A 1 82 ? 22.844 0.514 -29.140 1.00 92.88 82 TRP A N 1
ATOM 621 C CA . TRP A 1 82 ? 23.412 0.343 -27.798 1.00 92.88 82 TRP A CA 1
ATOM 622 C C . TRP A 1 82 ? 22.299 0.461 -26.749 1.00 92.88 82 TRP A C 1
ATOM 624 O O . TRP A 1 82 ? 21.696 1.529 -26.596 1.00 92.88 82 TRP A O 1
ATOM 634 N N . GLY A 1 83 ? 22.041 -0.614 -26.001 1.00 93.88 83 GLY A N 1
ATOM 635 C CA . GLY A 1 83 ? 21.047 -0.641 -24.929 1.00 93.88 83 GLY A CA 1
ATOM 636 C C . GLY A 1 83 ? 21.459 0.146 -23.689 1.00 93.88 83 GLY A C 1
ATOM 637 O O . GLY A 1 83 ? 22.621 0.123 -23.280 1.00 93.88 83 GLY A O 1
ATOM 638 N N . LYS A 1 84 ? 20.515 0.832 -23.044 1.00 94.88 84 LYS A N 1
ATOM 639 C CA . LYS A 1 84 ? 20.759 1.648 -21.842 1.00 94.88 84 LYS A CA 1
ATOM 640 C C . LYS A 1 84 ? 19.851 1.316 -20.665 1.00 94.88 84 LYS A C 1
ATOM 642 O O . LYS A 1 84 ? 20.292 1.493 -19.533 1.00 94.88 84 LYS A O 1
ATOM 647 N N . SER A 1 85 ? 18.635 0.838 -20.908 1.00 95.31 85 SER A N 1
ATOM 648 C CA . SER A 1 85 ? 17.703 0.429 -19.855 1.00 95.31 85 SER A CA 1
ATOM 649 C C . SER A 1 85 ? 16.786 -0.717 -20.299 1.00 95.31 85 SER A C 1
ATOM 651 O O . SER A 1 85 ? 16.617 -0.978 -21.495 1.00 95.31 85 SER A O 1
ATOM 653 N N . LEU A 1 86 ? 16.213 -1.404 -19.309 1.00 96.12 86 LEU A N 1
ATOM 654 C CA . LEU A 1 86 ? 15.159 -2.405 -19.451 1.00 96.12 86 LEU A CA 1
ATOM 655 C C . LEU A 1 86 ? 14.122 -2.222 -18.335 1.00 96.12 86 LEU A C 1
ATOM 657 O O . LEU A 1 86 ? 14.480 -1.838 -17.220 1.00 96.12 86 LEU A O 1
ATOM 661 N N . ALA A 1 87 ? 12.869 -2.580 -18.613 1.00 96.25 87 ALA A N 1
ATOM 662 C CA . ALA A 1 87 ? 11.867 -2.878 -17.590 1.00 96.25 87 ALA A CA 1
ATOM 663 C C . ALA A 1 87 ? 10.833 -3.884 -18.110 1.00 96.25 87 ALA A C 1
ATOM 665 O O . ALA A 1 87 ? 10.321 -3.716 -19.218 1.00 96.25 87 ALA A O 1
ATOM 666 N N . VAL A 1 88 ? 10.474 -4.884 -17.302 1.00 95.56 88 VAL A N 1
ATOM 667 C CA . VAL A 1 88 ? 9.252 -5.677 -17.521 1.00 95.56 88 VAL A CA 1
ATOM 668 C C . VAL A 1 88 ? 8.065 -4.960 -16.875 1.00 95.56 88 VAL A C 1
ATOM 670 O O . VAL A 1 88 ? 8.190 -4.363 -15.804 1.00 95.56 88 VAL A O 1
ATOM 673 N N . ALA A 1 89 ? 6.898 -5.024 -17.508 1.00 94.38 89 ALA A N 1
ATOM 674 C CA . ALA A 1 89 ? 5.639 -4.666 -16.870 1.00 94.38 89 ALA A CA 1
ATOM 675 C C . ALA A 1 89 ? 5.302 -5.660 -15.735 1.00 94.38 89 ALA A C 1
ATOM 677 O O . ALA A 1 89 ? 5.453 -6.866 -15.941 1.00 94.38 89 ALA A O 1
ATOM 678 N N . PRO A 1 90 ? 4.765 -5.220 -14.579 1.00 89.06 90 PRO A N 1
ATOM 679 C CA . PRO A 1 90 ? 4.337 -6.122 -13.501 1.00 89.06 90 PRO A CA 1
ATOM 680 C C . PRO A 1 90 ? 3.339 -7.202 -13.944 1.00 89.06 90 PRO A C 1
ATOM 682 O O . PRO A 1 90 ? 3.400 -8.335 -13.479 1.00 89.06 90 PRO A O 1
ATOM 685 N N . GLY A 1 91 ? 2.471 -6.898 -14.917 1.00 84.38 91 GLY A N 1
ATOM 686 C CA . GLY A 1 91 ? 1.589 -7.889 -15.547 1.00 84.38 91 GLY A CA 1
ATOM 687 C C . GLY A 1 91 ? 2.289 -8.901 -16.472 1.00 84.38 91 GLY A C 1
ATOM 688 O O . GLY A 1 91 ? 1.605 -9.620 -17.192 1.00 84.38 91 GLY A O 1
ATOM 689 N N . GLY A 1 92 ? 3.625 -8.915 -16.548 1.00 86.69 92 GLY A N 1
ATOM 690 C CA . GLY A 1 92 ? 4.454 -9.808 -17.374 1.00 86.69 92 GLY A CA 1
ATOM 691 C C . GLY A 1 92 ? 4.389 -9.572 -18.890 1.00 86.69 92 GLY A C 1
ATOM 692 O O . GLY A 1 92 ? 5.327 -9.924 -19.602 1.00 86.69 92 GLY A O 1
ATOM 693 N N . ARG A 1 93 ? 3.310 -8.955 -19.387 1.00 90.00 93 ARG A N 1
ATOM 694 C CA . ARG A 1 93 ? 2.952 -8.866 -20.811 1.00 90.00 93 ARG A CA 1
ATOM 695 C C . ARG A 1 93 ? 3.928 -8.080 -21.688 1.00 90.00 93 ARG A C 1
ATOM 697 O O . ARG A 1 93 ? 4.088 -8.441 -22.849 1.00 90.00 93 ARG A O 1
ATOM 704 N N . PHE A 1 94 ? 4.550 -7.021 -21.170 1.00 93.56 94 PHE A N 1
ATOM 705 C CA . PHE A 1 94 ? 5.398 -6.127 -21.965 1.00 93.56 94 PHE A CA 1
ATOM 706 C C . PHE A 1 94 ? 6.826 -6.035 -21.426 1.00 93.56 94 PHE A C 1
ATOM 708 O O . PHE A 1 94 ? 7.028 -5.900 -20.218 1.00 93.56 94 PHE A O 1
ATOM 715 N N . LEU A 1 95 ? 7.796 -6.015 -22.341 1.00 95.38 95 LEU A N 1
ATOM 716 C CA . LEU A 1 95 ? 9.181 -5.621 -22.098 1.00 95.38 95 LEU A CA 1
ATOM 717 C C . LEU A 1 95 ? 9.433 -4.263 -22.767 1.00 95.38 95 LEU A C 1
ATOM 719 O O . LEU A 1 95 ? 9.150 -4.096 -23.954 1.00 95.38 95 LEU A O 1
ATOM 723 N N . ALA A 1 96 ? 9.978 -3.308 -22.016 1.00 96.81 96 ALA A N 1
ATOM 724 C CA . ALA A 1 96 ? 10.428 -2.019 -22.528 1.00 96.81 96 ALA A CA 1
ATOM 725 C C . ALA A 1 96 ? 11.960 -1.983 -22.617 1.00 96.81 96 ALA A C 1
ATOM 727 O O . ALA A 1 96 ? 12.641 -2.176 -21.608 1.00 96.81 96 ALA A O 1
ATOM 728 N N . CYS A 1 97 ? 12.487 -1.697 -23.807 1.00 96.69 97 CYS A N 1
ATOM 729 C CA . CYS A 1 97 ? 13.915 -1.586 -24.099 1.00 96.69 97 CYS A CA 1
ATOM 730 C C . CYS A 1 97 ? 14.267 -0.126 -24.404 1.00 96.69 97 CYS A C 1
ATOM 732 O O . CYS A 1 97 ? 13.730 0.451 -25.345 1.00 96.69 97 CYS A O 1
ATOM 734 N N . GLY A 1 98 ? 15.141 0.492 -23.604 1.00 96.38 98 GLY A N 1
ATOM 735 C CA . GLY A 1 98 ? 15.587 1.874 -23.813 1.00 96.38 98 GLY A CA 1
ATOM 736 C C . GLY A 1 98 ? 16.989 1.942 -24.411 1.00 96.38 98 GLY A C 1
ATOM 737 O O . GLY A 1 98 ? 17.920 1.337 -23.875 1.00 96.38 98 GLY A O 1
ATOM 738 N N . ALA A 1 99 ? 17.152 2.706 -25.492 1.00 95.88 99 ALA A N 1
ATOM 739 C CA . ALA A 1 99 ? 18.382 2.804 -26.274 1.00 95.88 99 ALA A CA 1
ATOM 740 C C . ALA A 1 99 ? 19.184 4.097 -26.018 1.00 95.88 99 ALA A C 1
ATOM 742 O O . ALA A 1 99 ? 18.665 5.136 -25.592 1.00 95.88 99 ALA A O 1
ATOM 743 N N . ARG A 1 100 ? 20.477 4.066 -26.366 1.00 95.12 100 ARG A N 1
ATOM 744 C CA . ARG A 1 100 ? 21.406 5.215 -26.345 1.00 95.12 100 ARG A CA 1
ATOM 745 C C . ARG A 1 100 ? 20.958 6.378 -27.241 1.00 95.12 100 ARG A C 1
ATOM 747 O O . ARG A 1 100 ? 21.310 7.517 -26.962 1.00 95.12 100 ARG A O 1
ATOM 754 N N . SER A 1 101 ? 20.160 6.100 -28.269 1.00 92.94 101 SER A N 1
ATOM 755 C CA . SER A 1 101 ? 19.544 7.080 -29.173 1.00 92.94 101 SER A CA 1
ATOM 756 C C . SER A 1 101 ? 18.351 7.839 -28.571 1.00 92.94 101 SER A C 1
ATOM 758 O O . SER A 1 101 ? 17.915 8.825 -29.156 1.00 92.94 101 SER A O 1
ATOM 760 N N . GLY A 1 102 ? 17.810 7.394 -27.429 1.00 93.25 102 GLY A N 1
ATOM 761 C CA . GLY A 1 102 ? 16.560 7.914 -26.854 1.00 93.25 102 GLY A CA 1
ATOM 762 C C . GLY A 1 102 ? 15.293 7.205 -27.346 1.00 93.25 102 GLY A C 1
ATOM 763 O O . GLY A 1 102 ? 14.209 7.458 -26.823 1.00 93.25 102 GLY A O 1
ATOM 764 N N . VAL A 1 103 ? 15.426 6.273 -28.295 1.00 95.50 103 VAL A N 1
ATOM 765 C CA . VAL A 1 103 ? 14.351 5.344 -28.667 1.00 95.50 103 VAL A CA 1
ATOM 766 C C . VAL A 1 103 ? 14.003 4.463 -27.463 1.00 95.50 103 VAL A C 1
ATOM 768 O O . VAL A 1 103 ? 14.901 3.979 -26.769 1.00 95.50 103 VAL A O 1
ATOM 771 N N . VAL A 1 104 ? 12.708 4.246 -27.223 1.00 96.94 104 VAL A N 1
ATOM 772 C CA . VAL A 1 104 ? 12.215 3.210 -26.306 1.00 96.94 104 VAL A CA 1
ATOM 773 C C . VAL A 1 104 ? 11.261 2.293 -27.066 1.00 96.94 104 VAL A C 1
ATOM 775 O O . VAL A 1 104 ? 10.198 2.725 -27.512 1.00 96.94 104 VAL A O 1
ATOM 778 N N . ASN A 1 105 ? 11.644 1.031 -27.211 1.00 96.38 105 ASN A N 1
ATOM 779 C CA . ASN A 1 105 ? 10.863 0.008 -27.896 1.00 96.38 105 ASN A CA 1
ATOM 780 C C . ASN A 1 105 ? 10.059 -0.820 -26.894 1.00 96.38 105 ASN A C 1
ATOM 782 O O . ASN A 1 105 ? 10.517 -1.095 -25.784 1.00 96.38 105 ASN A O 1
ATOM 786 N N . LEU A 1 106 ? 8.857 -1.223 -27.294 1.00 95.81 106 LEU A N 1
ATOM 787 C CA . LEU A 1 106 ? 7.952 -2.056 -26.510 1.00 95.81 106 LEU A CA 1
ATOM 788 C C . LEU A 1 106 ? 7.675 -3.358 -27.250 1.00 95.81 106 LEU A C 1
ATOM 790 O O . LEU A 1 106 ? 7.207 -3.327 -28.386 1.00 95.81 106 LEU A O 1
ATOM 794 N N . TYR A 1 107 ? 7.913 -4.480 -26.579 1.00 94.31 107 TYR A N 1
ATOM 795 C CA . TYR A 1 107 ? 7.676 -5.829 -27.089 1.00 94.31 107 TYR A CA 1
ATOM 796 C C . TYR A 1 107 ? 6.678 -6.571 -26.212 1.00 94.31 107 TYR A C 1
ATOM 798 O O . TYR A 1 107 ? 6.653 -6.384 -24.995 1.00 94.31 107 TYR A O 1
ATOM 806 N N . GLU A 1 108 ? 5.902 -7.463 -26.817 1.00 91.62 108 GLU A N 1
ATOM 807 C CA . GLU A 1 108 ? 5.052 -8.408 -26.102 1.00 91.62 108 GLU A CA 1
ATOM 808 C C . GLU A 1 108 ? 5.868 -9.651 -25.707 1.00 91.62 108 GLU A C 1
ATOM 810 O O . GLU A 1 108 ? 6.477 -10.313 -26.544 1.00 91.62 108 GLU A O 1
ATOM 815 N N . THR A 1 109 ? 5.925 -9.968 -24.414 1.00 89.31 109 THR A N 1
ATOM 816 C CA . THR A 1 109 ? 6.879 -10.943 -23.851 1.00 89.31 109 THR A CA 1
ATOM 817 C C . THR A 1 109 ? 6.731 -12.355 -24.434 1.00 89.31 109 THR A C 1
ATOM 819 O O . THR A 1 109 ? 7.705 -13.105 -24.500 1.00 89.31 109 THR A O 1
ATOM 822 N N . GLU A 1 110 ? 5.536 -12.721 -24.902 1.00 83.94 110 GLU A N 1
ATOM 823 C CA . GLU A 1 110 ? 5.263 -14.017 -25.535 1.00 83.94 110 GLU A CA 1
ATOM 824 C C . GLU A 1 110 ? 5.998 -14.175 -26.878 1.00 83.94 110 GLU A C 1
ATOM 826 O O . GLU A 1 110 ? 6.576 -15.238 -27.148 1.00 83.94 110 GLU A O 1
ATOM 831 N N . SER A 1 111 ? 6.081 -13.107 -27.687 1.00 81.94 111 SER A N 1
ATOM 832 C CA . SER A 1 111 ? 6.804 -13.145 -28.965 1.00 81.94 111 SER A CA 1
ATOM 833 C C . SER A 1 111 ? 8.308 -13.336 -28.762 1.00 81.94 111 SER A C 1
ATOM 835 O O . SER A 1 111 ? 8.956 -13.978 -29.581 1.00 81.94 111 SER A O 1
ATOM 837 N N . LEU A 1 112 ? 8.856 -12.854 -27.639 1.00 81.56 112 LEU A N 1
ATOM 838 C CA . LEU A 1 112 ? 10.281 -12.972 -27.297 1.00 81.56 112 LEU A CA 1
ATOM 839 C C . LEU A 1 112 ? 10.733 -14.406 -26.971 1.00 81.56 112 LEU A C 1
ATOM 841 O O . LEU A 1 112 ? 11.934 -14.668 -26.926 1.00 81.56 112 LEU A O 1
ATOM 845 N N . THR A 1 113 ? 9.797 -15.330 -26.726 1.00 70.25 113 THR A N 1
ATOM 846 C CA . THR A 1 113 ? 10.100 -16.753 -26.467 1.00 70.25 113 THR A CA 1
ATOM 847 C C . THR A 1 113 ? 9.531 -17.723 -27.499 1.00 70.25 113 THR A C 1
ATOM 849 O O . THR A 1 113 ? 9.720 -18.931 -27.371 1.00 70.25 113 THR A O 1
ATOM 852 N N . SER A 1 114 ? 8.889 -17.218 -28.551 1.00 65.50 114 SER A N 1
ATOM 853 C CA . SER A 1 114 ? 8.470 -18.037 -29.689 1.00 65.50 114 SER A CA 1
ATOM 854 C C . SER A 1 114 ? 9.695 -18.410 -30.528 1.00 65.50 114 SER A C 1
ATOM 856 O O . SER A 1 114 ? 10.302 -17.543 -31.147 1.00 65.50 114 SER A O 1
ATOM 858 N N . SER A 1 115 ? 10.075 -19.692 -30.564 1.00 52.72 115 SER A N 1
ATOM 859 C CA . SER A 1 115 ? 11.341 -20.180 -31.154 1.00 52.72 115 SER A CA 1
ATOM 860 C C . SER A 1 115 ? 11.409 -20.160 -32.698 1.00 52.72 115 SER A C 1
ATOM 862 O O . SER A 1 115 ? 12.095 -20.984 -33.301 1.00 52.72 115 SER A O 1
ATOM 864 N N . GLY A 1 116 ? 10.677 -19.253 -33.349 1.00 50.84 116 GLY A N 1
ATOM 865 C CA . GLY A 1 116 ? 10.709 -19.034 -34.796 1.00 50.84 116 GLY A CA 1
ATOM 866 C C . GLY A 1 116 ? 11.863 -18.119 -35.215 1.00 50.84 116 GLY A C 1
ATOM 867 O O . GLY A 1 116 ? 12.288 -17.249 -34.465 1.00 50.84 116 GLY A O 1
ATOM 868 N N . SER A 1 117 ? 12.361 -18.286 -36.440 1.00 46.72 117 SER A N 1
ATOM 869 C CA . SER A 1 117 ? 13.567 -17.616 -36.958 1.00 46.72 117 SER A CA 1
ATOM 870 C C . SER A 1 117 ? 13.418 -16.125 -37.305 1.00 46.72 117 SER A C 1
ATOM 872 O O . SER A 1 117 ? 14.293 -15.571 -37.968 1.00 46.72 117 SER A O 1
ATOM 874 N N . ASN A 1 118 ? 12.327 -15.473 -36.900 1.00 61.06 118 ASN A N 1
ATOM 875 C CA . ASN A 1 118 ? 12.066 -14.066 -37.197 1.00 61.06 118 ASN A CA 1
ATOM 876 C C . ASN A 1 118 ? 12.366 -13.219 -35.957 1.00 61.06 118 ASN A C 1
ATOM 878 O O . ASN A 1 118 ? 11.893 -13.535 -34.867 1.00 61.06 118 ASN A O 1
ATOM 882 N N . ALA A 1 119 ? 13.118 -12.128 -36.122 1.00 71.00 119 ALA A N 1
ATOM 883 C CA . ALA A 1 119 ? 13.323 -11.169 -35.040 1.00 71.00 119 ALA A CA 1
ATOM 884 C C . ALA A 1 119 ? 11.965 -10.585 -34.586 1.00 71.00 119 ALA A C 1
ATOM 886 O O . ALA A 1 119 ? 11.122 -10.290 -35.440 1.00 71.00 119 ALA A O 1
ATOM 887 N N . PRO A 1 120 ? 11.726 -10.426 -33.271 1.00 85.69 120 PRO A N 1
ATOM 888 C CA . PRO A 1 120 ? 10.469 -9.893 -32.769 1.00 85.69 120 PRO A CA 1
ATOM 889 C C . PRO A 1 120 ? 10.330 -8.424 -33.177 1.00 85.69 120 PRO A C 1
ATOM 891 O O . PRO A 1 120 ? 11.206 -7.608 -32.906 1.00 85.69 120 PRO A O 1
ATOM 894 N N . THR A 1 121 ? 9.216 -8.077 -33.815 1.00 89.12 121 THR A N 1
ATOM 895 C CA . THR A 1 121 ? 8.890 -6.688 -34.159 1.00 89.12 121 THR A CA 1
ATOM 896 C C . THR A 1 121 ? 8.343 -5.952 -32.933 1.00 89.12 121 THR A C 1
ATOM 898 O O . THR A 1 121 ? 7.471 -6.511 -32.259 1.00 89.12 121 THR A O 1
ATOM 901 N N . PRO A 1 122 ? 8.766 -4.709 -32.642 1.00 92.75 122 PRO A N 1
ATOM 902 C CA . PRO A 1 122 ? 8.216 -3.948 -31.526 1.00 92.75 122 PRO A CA 1
ATOM 903 C C . PRO A 1 122 ? 6.731 -3.633 -31.752 1.00 92.75 122 PRO A C 1
ATOM 905 O O . PRO A 1 122 ? 6.335 -3.098 -32.786 1.00 92.75 122 PRO A O 1
ATOM 908 N N . THR A 1 123 ? 5.904 -3.908 -30.743 1.00 92.88 123 THR A N 1
ATOM 909 C CA . THR A 1 123 ? 4.485 -3.520 -30.679 1.00 92.88 123 THR A CA 1
ATOM 910 C C . THR A 1 123 ? 4.320 -1.998 -30.755 1.00 92.88 123 THR A C 1
ATOM 912 O O . THR A 1 123 ? 3.328 -1.494 -31.282 1.00 92.88 123 THR A O 1
ATOM 915 N N . LYS A 1 124 ? 5.298 -1.250 -30.226 1.00 94.50 124 LYS A N 1
ATOM 916 C CA . LYS A 1 124 ? 5.352 0.212 -30.294 1.00 94.50 124 LYS A CA 1
ATOM 917 C C . LYS A 1 124 ? 6.792 0.712 -30.203 1.00 94.50 124 LYS A C 1
ATOM 919 O O . LYS A 1 124 ? 7.546 0.287 -29.334 1.00 94.50 124 LYS A O 1
ATOM 924 N N . ILE A 1 125 ? 7.117 1.686 -31.047 1.00 95.69 125 ILE A N 1
ATOM 925 C CA . ILE A 1 125 ? 8.350 2.476 -30.986 1.00 95.69 125 ILE A CA 1
ATOM 926 C C . ILE A 1 125 ? 8.002 3.855 -30.407 1.00 95.69 125 ILE A C 1
ATOM 928 O O . ILE A 1 125 ? 7.044 4.499 -30.852 1.00 95.69 125 ILE A O 1
ATOM 932 N N . LEU A 1 126 ? 8.753 4.310 -29.403 1.00 95.19 126 LEU A N 1
ATOM 933 C CA . LEU A 1 126 ? 8.594 5.613 -28.751 1.00 95.19 126 LEU A CA 1
ATOM 934 C C . LEU A 1 126 ? 9.822 6.485 -29.049 1.00 95.19 126 LEU A C 1
ATOM 936 O O . LEU A 1 126 ? 10.947 6.121 -28.717 1.00 95.19 126 LEU A O 1
ATOM 940 N N . LEU A 1 127 ? 9.599 7.650 -29.663 1.00 94.25 127 LEU A N 1
ATOM 941 C CA . LEU A 1 127 ? 10.649 8.525 -30.220 1.00 94.25 127 LEU A CA 1
ATOM 942 C C . LEU A 1 127 ? 10.713 9.897 -29.520 1.00 94.25 127 LEU A C 1
ATOM 944 O O . LEU A 1 127 ? 11.116 10.899 -30.104 1.00 94.25 127 LEU A O 1
ATOM 948 N N . ASN A 1 128 ? 10.233 9.973 -28.277 1.00 93.44 128 ASN A N 1
ATOM 949 C CA . ASN A 1 128 ? 9.963 11.243 -27.593 1.00 93.44 128 ASN A CA 1
ATOM 950 C C . ASN A 1 128 ? 11.107 11.733 -26.684 1.00 93.44 128 ASN A C 1
ATOM 952 O O . ASN A 1 128 ? 11.015 12.845 -26.159 1.00 93.44 128 ASN A O 1
ATOM 956 N N . LEU A 1 129 ? 12.167 10.939 -26.495 1.00 91.75 129 LEU A N 1
ATOM 957 C CA . LEU A 1 129 ? 13.424 11.378 -25.885 1.00 91.75 129 LEU A CA 1
ATOM 958 C C . LEU A 1 129 ? 14.459 11.600 -26.997 1.00 91.75 129 LEU A C 1
ATOM 960 O O . LEU A 1 129 ? 14.599 10.780 -27.895 1.00 91.75 129 LEU A O 1
ATOM 964 N N . THR A 1 130 ? 15.190 12.716 -26.934 1.00 92.00 130 THR A N 1
ATOM 965 C CA . THR A 1 130 ? 16.210 13.098 -27.938 1.00 92.00 130 THR A CA 1
ATOM 966 C C . THR A 1 130 ? 17.642 12.808 -27.470 1.00 92.00 130 THR A C 1
ATOM 968 O O . THR A 1 130 ? 18.589 13.396 -27.984 1.00 92.00 130 THR A O 1
ATOM 971 N N . THR A 1 131 ? 17.777 12.039 -26.395 1.00 95.00 131 THR A N 1
ATOM 972 C CA . THR A 1 131 ? 18.996 11.748 -25.628 1.00 95.00 131 THR A CA 1
ATOM 973 C C . THR A 1 131 ? 18.799 10.397 -24.939 1.00 95.00 131 THR A C 1
ATOM 975 O O . THR A 1 131 ? 17.661 9.941 -24.813 1.00 95.00 131 THR A O 1
ATOM 978 N N . ALA A 1 132 ? 19.878 9.745 -24.506 1.00 94.88 132 ALA A N 1
ATOM 979 C CA . ALA A 1 132 ? 19.860 8.337 -24.104 1.00 94.88 132 ALA A CA 1
ATOM 980 C C . ALA A 1 132 ? 18.771 7.993 -23.071 1.00 94.88 132 ALA A C 1
ATOM 982 O O . ALA A 1 132 ? 18.688 8.635 -22.024 1.00 94.88 132 ALA A O 1
ATOM 983 N N . ALA A 1 133 ? 17.978 6.950 -23.336 1.00 96.06 133 ALA A N 1
ATOM 984 C CA . ALA A 1 133 ? 16.922 6.479 -22.440 1.00 96.06 133 ALA A CA 1
ATOM 985 C C . ALA A 1 133 ? 17.525 5.665 -21.279 1.00 96.06 133 ALA A C 1
ATOM 987 O O . ALA A 1 133 ? 17.572 4.432 -21.305 1.00 96.06 133 ALA A O 1
ATOM 988 N N . THR A 1 134 ? 18.063 6.363 -20.278 1.00 95.12 134 THR A N 1
ATOM 989 C CA . THR A 1 134 ? 18.813 5.767 -19.161 1.00 95.12 134 THR A CA 1
ATOM 990 C C . THR A 1 134 ? 17.937 5.269 -18.019 1.00 95.12 134 THR A C 1
ATOM 992 O O . THR A 1 134 ? 18.373 4.401 -17.267 1.00 95.12 134 THR A O 1
ATOM 995 N N . SER A 1 135 ? 16.688 5.731 -17.916 1.00 94.31 135 SER A N 1
ATOM 996 C CA . SER A 1 135 ? 15.714 5.186 -16.968 1.00 94.31 135 SER A CA 1
ATOM 997 C C . SER A 1 135 ? 14.368 4.946 -17.641 1.00 94.31 135 SER A C 1
ATOM 999 O O . SER A 1 135 ? 13.791 5.855 -18.235 1.00 94.31 135 SER A O 1
ATOM 1001 N N . VAL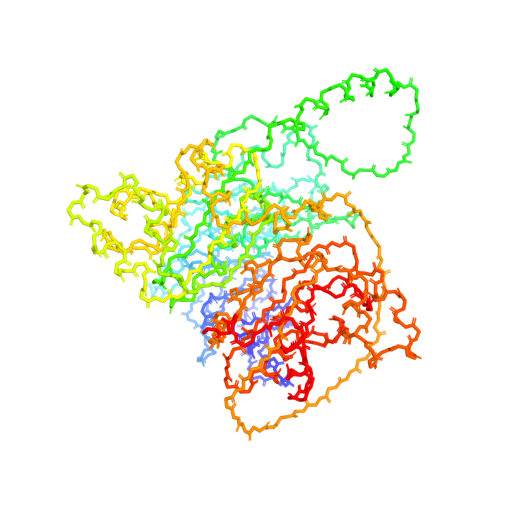 A 1 136 ? 13.870 3.716 -17.537 1.00 95.81 136 VAL A N 1
ATOM 1002 C CA . VAL A 1 136 ? 12.552 3.283 -18.011 1.00 95.81 136 VAL A CA 1
ATOM 1003 C C . VAL A 1 136 ? 11.944 2.415 -16.907 1.00 95.81 136 VAL A C 1
ATOM 1005 O O . VAL A 1 136 ? 12.617 1.515 -16.407 1.00 95.81 136 VAL A O 1
ATOM 1008 N N . LYS A 1 137 ? 10.710 2.707 -16.478 1.00 95.75 137 LYS A N 1
ATOM 1009 C CA . LYS A 1 137 ? 10.002 1.993 -15.398 1.00 95.75 137 LYS A CA 1
ATOM 1010 C C . LYS A 1 137 ? 8.491 1.986 -15.621 1.00 95.75 137 LYS A C 1
ATOM 1012 O O . LYS A 1 137 ? 7.902 3.036 -15.863 1.00 95.75 137 LYS A O 1
ATOM 1017 N N . PHE A 1 138 ? 7.863 0.822 -15.485 1.00 95.00 138 PHE A N 1
ATOM 1018 C CA . PHE A 1 138 ? 6.409 0.706 -15.352 1.00 95.00 138 PHE A CA 1
ATOM 1019 C C . PHE A 1 138 ? 5.972 1.007 -13.914 1.00 95.00 138 PHE A C 1
ATOM 1021 O O . PHE A 1 138 ? 6.727 0.766 -12.971 1.00 95.00 138 PHE A O 1
ATOM 1028 N N . ASN A 1 139 ? 4.743 1.487 -13.742 1.00 92.62 139 ASN A N 1
ATOM 1029 C CA . ASN A 1 139 ? 4.078 1.516 -12.445 1.00 92.62 139 ASN A CA 1
ATOM 1030 C C . ASN A 1 139 ? 3.459 0.144 -12.104 1.00 92.62 139 ASN A C 1
ATOM 1032 O O . ASN A 1 139 ? 3.254 -0.696 -12.982 1.00 92.62 139 ASN A O 1
ATOM 1036 N N . SER A 1 140 ? 3.118 -0.082 -10.832 1.00 89.44 140 SER A N 1
ATOM 1037 C CA . SER A 1 140 ? 2.593 -1.362 -10.322 1.00 89.44 140 SER A CA 1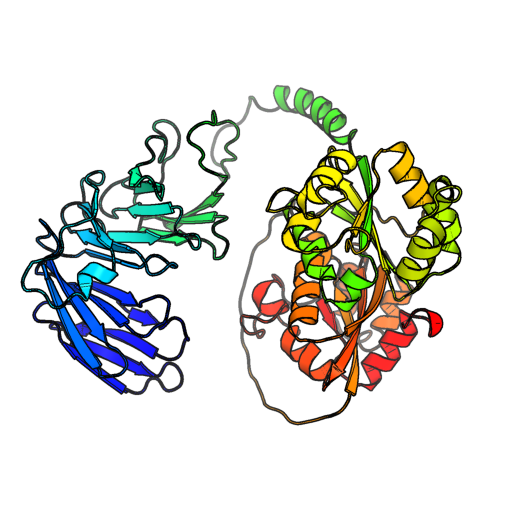
ATOM 1038 C C . SER A 1 140 ? 1.366 -1.890 -11.074 1.00 89.44 140 SER A C 1
ATOM 1040 O O . SER A 1 140 ? 1.220 -3.099 -11.228 1.00 89.44 140 SER A O 1
ATOM 1042 N N . SER A 1 141 ? 0.476 -1.005 -11.537 1.00 86.50 141 SER A N 1
ATOM 1043 C CA . SER A 1 141 ? -0.735 -1.384 -12.280 1.00 86.50 141 SER A CA 1
ATOM 1044 C C . SER A 1 141 ? -0.510 -1.596 -13.783 1.00 86.50 141 SER A C 1
ATOM 1046 O O . SER A 1 141 ? -1.440 -1.992 -14.475 1.00 86.50 141 SER A O 1
ATOM 1048 N N . THR A 1 142 ? 0.703 -1.365 -14.305 1.00 88.69 142 THR A N 1
ATOM 1049 C CA . THR A 1 142 ? 1.036 -1.367 -15.749 1.00 88.69 142 THR A CA 1
ATOM 1050 C C . THR A 1 142 ? 0.357 -0.246 -16.569 1.00 88.69 142 THR A C 1
ATOM 1052 O O . THR A 1 142 ? 0.658 -0.091 -17.747 1.00 88.69 142 THR A O 1
ATOM 1055 N N . GLU A 1 143 ? -0.499 0.590 -15.971 1.00 89.44 143 GLU A N 1
ATOM 1056 C CA . GLU A 1 143 ? -1.220 1.698 -16.632 1.00 89.44 143 GLU A CA 1
ATOM 1057 C C . GLU A 1 143 ? -0.306 2.836 -17.129 1.00 89.44 143 GLU A C 1
ATOM 1059 O O . GLU A 1 143 ? -0.677 3.565 -18.051 1.00 89.44 143 GLU A O 1
ATOM 1064 N N . ILE A 1 144 ? 0.874 3.020 -16.524 1.00 92.25 144 ILE A N 1
ATOM 1065 C CA . ILE A 1 144 ? 1.838 4.065 -16.891 1.00 92.25 144 ILE A CA 1
ATOM 1066 C C . ILE A 1 144 ? 3.256 3.498 -16.998 1.00 92.25 144 ILE A C 1
ATOM 1068 O O . ILE A 1 144 ? 3.773 2.861 -16.082 1.00 92.25 144 ILE A O 1
ATOM 1072 N N . LEU A 1 145 ? 3.925 3.842 -18.097 1.00 94.69 145 LEU A N 1
ATOM 1073 C CA . LEU A 1 145 ? 5.370 3.725 -18.277 1.00 94.69 145 LEU A CA 1
ATOM 1074 C C . LEU A 1 145 ? 6.008 5.113 -18.175 1.00 94.69 145 LEU A C 1
ATOM 1076 O O . LEU A 1 145 ? 5.642 6.027 -18.914 1.00 94.69 145 LEU A O 1
ATOM 1080 N N . ALA A 1 146 ? 6.983 5.275 -17.290 1.00 95.00 146 ALA A N 1
ATOM 1081 C CA . ALA A 1 146 ? 7.851 6.442 -17.250 1.00 95.00 146 ALA A CA 1
ATOM 1082 C C . ALA A 1 146 ? 9.157 6.156 -18.001 1.00 95.00 146 ALA A C 1
ATOM 1084 O O . ALA A 1 146 ? 9.756 5.095 -17.829 1.00 95.00 146 ALA A O 1
ATOM 1085 N N . MET A 1 147 ? 9.612 7.115 -18.809 1.00 95.44 147 MET A N 1
ATOM 1086 C CA . MET A 1 147 ? 10.893 7.064 -19.519 1.00 95.44 147 MET A CA 1
ATOM 1087 C C . MET A 1 147 ? 11.628 8.402 -19.402 1.00 95.44 147 MET A C 1
ATOM 1089 O O . MET A 1 147 ? 11.014 9.464 -19.529 1.00 95.44 147 MET A O 1
ATOM 1093 N N . ALA A 1 148 ? 12.935 8.367 -19.151 1.00 95.69 148 ALA A N 1
ATOM 1094 C CA . ALA A 1 148 ? 13.753 9.551 -18.922 1.00 95.69 148 ALA A CA 1
ATOM 1095 C C . ALA A 1 148 ? 15.209 9.405 -19.387 1.00 95.69 148 ALA A C 1
ATOM 1097 O O . ALA A 1 148 ? 15.711 8.305 -19.626 1.00 95.69 148 ALA A O 1
ATOM 1098 N N . SER A 1 149 ? 15.870 10.558 -19.483 1.00 95.44 149 SER A N 1
ATOM 1099 C CA . SER A 1 149 ? 17.269 10.726 -19.859 1.00 95.44 149 SER A CA 1
ATOM 1100 C C . SER A 1 149 ? 17.980 11.679 -18.892 1.00 95.44 149 SER A C 1
ATOM 1102 O O . SER A 1 149 ? 17.503 12.780 -18.615 1.00 95.44 149 SER A O 1
ATOM 1104 N N . ASP A 1 150 ? 19.147 11.261 -18.418 1.00 94.81 150 ASP A N 1
ATOM 1105 C CA . ASP A 1 150 ? 20.044 11.978 -17.500 1.00 94.81 150 ASP A CA 1
ATOM 1106 C C . ASP A 1 150 ? 20.851 13.102 -18.163 1.00 94.81 150 ASP A C 1
ATOM 1108 O O . ASP A 1 150 ? 21.399 13.974 -17.483 1.00 94.81 150 ASP A O 1
ATOM 1112 N N . GLU A 1 151 ? 20.902 13.120 -19.493 1.00 93.69 151 GLU A N 1
ATOM 1113 C CA . GLU A 1 151 ? 21.756 14.025 -20.263 1.00 93.69 151 GLU A CA 1
ATOM 1114 C C . GLU A 1 151 ? 21.193 15.454 -20.355 1.00 93.69 151 GLU A C 1
ATOM 1116 O O . GLU A 1 151 ? 21.954 16.411 -20.522 1.00 93.69 151 GLU A O 1
ATOM 1121 N N . LYS A 1 152 ? 19.867 15.621 -20.236 1.00 90.88 152 LYS A N 1
ATOM 1122 C CA . LYS A 1 152 ? 19.152 16.849 -20.619 1.00 90.88 152 LYS A CA 1
ATOM 1123 C C . LYS A 1 152 ? 18.047 17.233 -19.632 1.00 90.88 152 LYS A C 1
ATOM 1125 O O . LYS A 1 152 ? 17.267 16.406 -19.168 1.00 90.88 152 LYS A O 1
ATOM 1130 N N . ASP A 1 153 ? 17.966 18.526 -19.330 1.00 89.69 153 ASP A N 1
ATOM 1131 C CA . ASP A 1 153 ? 16.966 19.086 -18.421 1.00 89.69 153 ASP A CA 1
ATOM 1132 C C . ASP A 1 153 ? 15.540 18.821 -18.937 1.00 89.69 153 ASP A C 1
ATOM 1134 O O . ASP A 1 153 ? 15.234 19.059 -20.107 1.00 89.69 153 ASP A O 1
ATOM 1138 N N . ASN A 1 154 ? 14.660 18.347 -18.051 1.00 88.00 154 ASN A N 1
ATOM 1139 C CA . ASN A 1 154 ? 13.268 17.982 -18.336 1.00 88.00 154 ASN A CA 1
ATOM 1140 C C . ASN A 1 154 ? 13.090 16.869 -19.393 1.00 88.00 154 ASN A C 1
ATOM 1142 O O . ASN A 1 154 ? 11.986 16.702 -19.914 1.00 88.00 154 ASN A O 1
ATOM 1146 N N . ALA A 1 155 ? 14.134 16.090 -19.705 1.00 91.00 155 ALA A N 1
ATOM 1147 C CA . ALA A 1 155 ? 14.058 14.963 -20.635 1.00 91.00 155 ALA A CA 1
ATOM 1148 C C . ALA A 1 155 ? 13.380 13.743 -19.987 1.00 91.00 155 ALA A C 1
ATOM 1150 O O . ALA A 1 155 ? 14.011 12.741 -19.663 1.00 91.00 155 ALA A O 1
ATOM 1151 N N . MET A 1 156 ? 12.069 13.854 -19.785 1.00 91.19 156 MET A N 1
ATOM 1152 C CA . MET A 1 156 ? 11.208 12.811 -19.241 1.00 91.19 156 MET A CA 1
ATOM 1153 C C . MET A 1 156 ? 9.858 12.805 -19.956 1.00 91.19 156 MET A C 1
ATOM 1155 O O . MET A 1 156 ? 9.329 13.858 -20.321 1.00 91.19 156 MET A O 1
ATOM 1159 N N . LYS A 1 157 ? 9.275 11.617 -20.113 1.00 91.56 157 LYS A N 1
ATOM 1160 C CA . LYS A 1 157 ? 7.909 11.412 -20.590 1.00 91.56 157 LYS A CA 1
ATOM 1161 C C . LYS A 1 157 ? 7.212 10.301 -19.811 1.00 91.56 157 LYS A C 1
ATOM 1163 O O . LYS A 1 157 ? 7.850 9.399 -19.275 1.00 91.56 157 LYS A O 1
ATOM 1168 N N . LEU A 1 158 ? 5.887 10.393 -19.778 1.00 92.81 158 LEU A N 1
ATOM 1169 C CA . LEU A 1 158 ? 4.987 9.347 -19.305 1.00 92.81 158 LEU A CA 1
ATOM 1170 C C . LEU A 1 158 ? 4.202 8.813 -20.508 1.00 92.81 158 LEU A C 1
ATOM 1172 O O . LEU A 1 158 ? 3.870 9.582 -21.413 1.00 92.81 158 LEU A O 1
ATOM 1176 N N . VAL A 1 159 ? 3.894 7.521 -20.513 1.00 92.50 159 VAL A N 1
ATOM 1177 C CA . VAL A 1 159 ? 3.145 6.835 -21.573 1.00 92.50 159 VAL A CA 1
ATOM 1178 C C . VAL A 1 159 ? 2.004 6.054 -20.937 1.00 92.50 159 VAL A C 1
ATOM 1180 O O . VAL A 1 159 ? 2.235 5.295 -20.000 1.00 92.50 159 VAL A O 1
ATOM 1183 N N . HIS A 1 160 ? 0.787 6.257 -21.432 1.00 91.31 160 HIS A N 1
ATOM 1184 C CA . HIS A 1 160 ? -0.422 5.587 -20.966 1.00 91.31 160 HIS A CA 1
ATOM 1185 C C . HIS A 1 160 ? -0.588 4.211 -21.621 1.00 91.31 160 HIS A C 1
ATOM 1187 O O . HIS A 1 160 ? -0.340 4.052 -22.817 1.00 91.31 160 HIS A O 1
ATOM 1193 N N . PHE A 1 161 ? -1.067 3.233 -20.858 1.00 87.75 161 PHE A N 1
ATOM 1194 C CA . PHE A 1 161 ? -1.462 1.904 -21.322 1.00 87.75 161 PHE A CA 1
ATOM 1195 C C . PHE A 1 161 ? -2.954 1.677 -21.026 1.00 87.75 161 PHE A C 1
ATOM 1197 O O . PHE A 1 161 ? -3.441 2.134 -19.996 1.00 87.75 161 PHE A O 1
ATOM 1204 N N . PRO A 1 162 ? -3.703 0.977 -21.900 1.00 84.50 162 PRO A N 1
ATOM 1205 C CA . PRO A 1 162 ? -3.231 0.189 -23.044 1.00 84.50 162 PRO A CA 1
ATOM 1206 C C . PRO A 1 162 ? -3.030 0.977 -24.353 1.00 84.50 162 PRO A C 1
ATOM 1208 O O . PRO A 1 162 ? -2.596 0.390 -25.337 1.00 84.50 162 PRO A O 1
ATOM 1211 N N . SER A 1 163 ? -3.328 2.281 -24.400 1.00 86.31 163 SER A N 1
ATOM 1212 C CA . SER A 1 163 ? -3.288 3.080 -25.644 1.00 86.31 163 SER A CA 1
ATOM 1213 C C . SER A 1 163 ? -1.888 3.292 -26.239 1.00 86.31 163 SER A C 1
ATOM 1215 O O . SER A 1 163 ? -1.767 3.650 -27.411 1.00 86.31 163 SER A O 1
ATOM 1217 N N . MET A 1 164 ? -0.830 3.118 -25.440 1.00 89.38 164 MET A N 1
ATOM 1218 C CA . MET A 1 164 ? 0.564 3.421 -25.789 1.00 89.38 164 MET A CA 1
ATOM 1219 C C . MET A 1 164 ? 0.740 4.861 -26.318 1.00 89.38 164 MET A C 1
ATOM 1221 O O . MET A 1 164 ? 1.526 5.126 -27.237 1.00 89.38 164 MET A O 1
ATOM 1225 N N . THR A 1 165 ? -0.030 5.797 -25.748 1.00 88.94 165 THR A N 1
ATOM 1226 C CA . THR A 1 165 ? -0.002 7.234 -26.062 1.00 88.94 165 THR A CA 1
ATOM 1227 C C . THR A 1 165 ? 0.876 7.984 -25.065 1.00 88.94 165 THR A C 1
ATOM 1229 O O . THR A 1 165 ? 0.836 7.738 -23.862 1.00 88.94 165 THR A O 1
ATOM 1232 N N . VAL A 1 166 ? 1.707 8.903 -25.562 1.00 89.50 166 VAL A N 1
ATOM 1233 C CA . VAL A 1 166 ? 2.644 9.668 -24.728 1.00 89.50 166 VAL A CA 1
ATOM 1234 C C . VAL A 1 166 ? 1.966 10.935 -24.218 1.00 89.50 166 VAL A C 1
ATOM 1236 O O . VAL A 1 166 ? 1.476 11.736 -25.014 1.00 89.50 166 VAL A O 1
ATOM 1239 N N . PHE A 1 167 ? 1.978 11.148 -22.902 1.00 86.31 167 PHE A N 1
ATOM 1240 C CA . PHE A 1 167 ? 1.382 12.324 -22.273 1.00 86.31 167 PHE A CA 1
ATOM 1241 C C . PHE A 1 167 ? 2.069 13.616 -22.753 1.00 86.31 167 PHE A C 1
ATOM 1243 O O . PHE A 1 167 ? 3.260 13.858 -22.526 1.00 86.31 167 PHE A O 1
ATOM 1250 N N . SER A 1 168 ? 1.297 14.472 -23.425 1.00 79.75 168 SER A N 1
ATOM 1251 C CA . SER A 1 168 ? 1.756 15.759 -23.965 1.00 79.75 168 SER A CA 1
ATOM 1252 C C . SER A 1 168 ? 1.926 16.828 -22.879 1.00 79.75 168 SER A C 1
ATOM 1254 O O . SER A 1 168 ? 2.804 17.683 -22.985 1.00 79.75 168 SER A O 1
ATOM 1256 N N . ASN A 1 169 ? 1.129 16.742 -21.811 1.00 70.25 169 ASN A N 1
ATOM 1257 C CA . ASN A 1 169 ? 1.045 17.696 -20.704 1.00 70.25 169 ASN A CA 1
ATOM 1258 C C . ASN A 1 169 ? 2.145 17.550 -19.629 1.00 70.25 169 ASN A C 1
ATOM 1260 O O . ASN A 1 169 ? 2.214 18.396 -18.736 1.00 70.25 169 ASN A O 1
ATOM 1264 N N . PHE A 1 170 ? 3.007 16.526 -19.700 1.00 78.62 170 PHE A N 1
ATOM 1265 C CA . PHE A 1 170 ? 4.079 16.295 -18.723 1.00 78.62 170 PHE A CA 1
ATOM 1266 C C . PHE A 1 170 ? 5.468 16.111 -19.374 1.00 78.62 170 PHE A C 1
ATOM 1268 O O . PHE A 1 170 ? 5.583 15.365 -20.352 1.00 78.62 170 PHE A O 1
ATOM 1275 N N . PRO A 1 171 ? 6.541 16.728 -18.837 1.00 71.75 171 PRO A N 1
ATOM 1276 C CA . PRO A 1 171 ? 6.518 17.876 -17.924 1.00 71.75 171 PRO A CA 1
ATOM 1277 C C . PRO A 1 171 ? 5.873 19.107 -18.590 1.00 71.75 171 PRO A C 1
ATOM 1279 O O . PRO A 1 171 ? 6.020 19.322 -19.793 1.00 71.75 171 PRO A O 1
ATOM 1282 N N . GLY A 1 172 ? 5.130 19.895 -17.808 1.00 65.94 172 GLY A N 1
ATOM 1283 C CA . GLY A 1 172 ? 4.337 21.025 -18.299 1.00 65.94 172 GLY A CA 1
ATOM 1284 C C . GLY A 1 172 ? 5.176 22.247 -18.694 1.00 65.94 172 GLY A C 1
ATOM 1285 O O . GLY A 1 172 ? 6.076 22.665 -17.964 1.00 65.94 172 GLY A O 1
ATOM 1286 N N . SER A 1 173 ? 4.827 22.861 -19.826 1.00 54.25 173 SER A N 1
ATOM 1287 C CA . SER A 1 173 ? 5.650 23.819 -20.587 1.00 54.25 173 SER A CA 1
ATOM 1288 C C . SER A 1 173 ? 5.912 25.196 -19.953 1.00 54.25 173 SER A C 1
ATOM 1290 O O . SER A 1 173 ? 6.614 26.000 -20.562 1.00 54.25 173 SER A O 1
ATOM 1292 N N . SER A 1 174 ? 5.385 25.494 -18.761 1.00 52.84 174 SER A N 1
ATOM 1293 C CA . SER A 1 174 ? 5.524 26.820 -18.129 1.00 52.84 174 SER A CA 1
ATOM 1294 C C . SER A 1 174 ? 5.888 26.828 -16.641 1.00 52.84 174 SER A C 1
ATOM 1296 O O . SER A 1 174 ? 6.241 27.888 -16.130 1.00 52.84 174 SER A O 1
ATOM 1298 N N . ASN A 1 175 ? 5.802 25.698 -15.923 1.00 54.41 175 ASN A N 1
ATOM 1299 C CA . ASN A 1 175 ? 6.049 25.684 -14.470 1.00 54.41 175 ASN A CA 1
ATOM 1300 C C . ASN A 1 175 ? 6.512 24.324 -13.897 1.00 54.41 175 ASN A C 1
ATOM 1302 O O . ASN A 1 175 ? 6.487 24.122 -12.685 1.00 54.41 175 ASN A O 1
ATOM 1306 N N . THR A 1 176 ? 6.905 23.358 -14.739 1.00 65.56 176 THR A N 1
ATOM 1307 C CA . THR A 1 176 ? 7.401 22.039 -14.297 1.00 65.56 176 THR A CA 1
ATOM 1308 C C . THR A 1 176 ? 8.871 21.875 -14.672 1.00 65.56 176 THR A C 1
ATOM 1310 O O . THR A 1 176 ? 9.196 21.358 -15.736 1.00 65.56 176 THR A O 1
ATOM 1313 N N . TYR A 1 177 ? 9.766 22.326 -13.792 1.00 75.12 177 TYR A N 1
ATOM 1314 C CA . TYR A 1 177 ? 11.211 22.193 -13.978 1.00 75.12 177 TYR A CA 1
ATOM 1315 C C . TYR A 1 177 ? 11.755 21.033 -13.125 1.00 75.12 177 TYR A C 1
ATOM 1317 O O . TYR A 1 177 ? 11.924 21.155 -11.914 1.00 75.12 177 TYR A O 1
ATOM 1325 N N . LEU A 1 178 ? 12.011 19.897 -13.775 1.00 79.19 178 LEU A N 1
ATOM 1326 C CA . LEU A 1 178 ? 12.513 18.655 -13.178 1.00 79.19 178 LEU A CA 1
ATOM 1327 C C . LEU A 1 178 ? 14.034 18.661 -12.946 1.00 79.19 178 LEU A C 1
ATOM 1329 O O . LEU A 1 178 ? 14.537 17.819 -12.204 1.00 79.19 178 LEU A O 1
ATOM 1333 N N . SER A 1 179 ? 14.774 19.593 -13.562 1.00 88.00 179 SER A N 1
ATOM 1334 C CA . SER A 1 179 ? 16.225 19.464 -13.816 1.00 88.00 179 SER A CA 1
ATOM 1335 C C . SER A 1 179 ? 16.525 18.204 -14.653 1.00 88.00 179 SER A C 1
ATOM 1337 O O . SER A 1 179 ? 15.667 17.791 -15.437 1.00 88.00 179 SER A O 1
ATOM 1339 N N . ARG A 1 180 ? 17.715 17.593 -14.552 1.00 89.75 180 ARG A N 1
ATOM 1340 C CA . ARG A 1 180 ? 18.021 16.329 -15.249 1.00 89.75 180 ARG A CA 1
ATOM 1341 C C . ARG A 1 180 ? 17.627 15.136 -14.376 1.00 89.75 180 ARG A C 1
ATOM 1343 O O . ARG A 1 180 ? 18.251 14.969 -13.323 1.00 89.75 180 ARG A O 1
ATOM 1350 N N . PRO A 1 181 ? 16.632 14.320 -14.760 1.00 91.50 181 PRO A N 1
ATOM 1351 C CA . PRO A 1 181 ? 16.247 13.136 -13.995 1.00 91.50 181 PRO A CA 1
ATOM 1352 C C . PRO A 1 181 ? 17.385 12.104 -14.008 1.00 91.50 181 PRO A C 1
ATOM 1354 O O . PRO A 1 181 ? 17.946 11.816 -15.055 1.00 91.50 181 PRO A O 1
ATOM 1357 N N . GLN A 1 182 ? 17.751 11.575 -12.844 1.00 90.38 182 GLN A N 1
ATOM 1358 C CA . GLN A 1 182 ? 18.810 10.569 -12.668 1.00 90.38 182 GLN A CA 1
ATOM 1359 C C . GLN A 1 182 ? 18.224 9.199 -12.310 1.00 90.38 182 GLN A C 1
ATOM 1361 O O . GLN A 1 182 ? 18.726 8.168 -12.745 1.00 90.38 182 GLN A O 1
ATOM 1366 N N . CYS A 1 183 ? 17.141 9.183 -11.530 1.00 89.50 183 CYS A N 1
ATOM 1367 C CA . CYS A 1 183 ? 16.413 7.972 -11.177 1.00 89.50 183 CYS A CA 1
ATOM 1368 C C . CYS A 1 183 ? 14.904 8.231 -11.135 1.00 89.50 183 CYS A C 1
ATOM 1370 O O . CYS A 1 183 ? 14.452 9.335 -10.814 1.00 89.50 183 CYS A O 1
ATOM 1372 N N . LEU A 1 184 ? 14.143 7.190 -11.467 1.00 91.56 184 LEU A N 1
ATOM 1373 C CA . LEU A 1 184 ? 12.687 7.149 -11.453 1.00 91.56 184 LEU A CA 1
ATOM 1374 C C . LEU A 1 184 ? 12.238 5.960 -10.610 1.00 91.56 184 LEU A C 1
ATOM 1376 O O . LEU A 1 184 ? 12.819 4.882 -10.745 1.00 91.56 184 LEU A O 1
ATOM 1380 N N . ASP A 1 185 ? 11.180 6.131 -9.821 1.00 93.38 185 ASP A N 1
ATOM 1381 C CA . ASP A 1 185 ? 10.473 4.998 -9.221 1.00 93.38 185 ASP A CA 1
ATOM 1382 C C . ASP A 1 185 ? 8.993 5.313 -8.953 1.00 93.38 185 ASP A C 1
ATOM 1384 O O . ASP A 1 185 ? 8.608 6.476 -8.810 1.00 93.38 185 ASP A O 1
ATOM 1388 N N . PHE A 1 186 ? 8.158 4.280 -8.866 1.00 92.69 186 PHE A N 1
ATOM 1389 C CA . PHE A 1 186 ? 6.742 4.392 -8.512 1.00 92.69 186 PHE A CA 1
ATOM 1390 C C . PHE A 1 186 ? 6.494 3.824 -7.114 1.00 92.69 186 PHE A C 1
ATOM 1392 O O . PHE A 1 186 ? 7.084 2.823 -6.718 1.00 92.69 186 PHE A O 1
ATOM 1399 N N . SER A 1 187 ? 5.577 4.425 -6.351 1.00 90.00 187 SER A N 1
ATOM 1400 C CA . SER A 1 187 ? 5.182 3.831 -5.070 1.00 90.00 187 SER A CA 1
ATOM 1401 C C . SER A 1 187 ? 4.453 2.494 -5.290 1.00 90.00 187 SER A C 1
ATOM 1403 O O . SER A 1 187 ? 3.742 2.359 -6.288 1.00 90.00 187 SER A O 1
ATOM 1405 N N . PRO A 1 188 ? 4.538 1.514 -4.364 1.00 83.94 188 PRO A N 1
ATOM 1406 C CA . PRO A 1 188 ? 3.972 0.176 -4.577 1.00 83.94 188 PRO A CA 1
ATOM 1407 C C . PRO A 1 188 ? 2.476 0.150 -4.925 1.00 83.94 188 PRO A C 1
ATOM 1409 O O . PRO A 1 188 ? 2.037 -0.730 -5.658 1.00 83.94 188 PRO A O 1
ATOM 1412 N N . GLY A 1 189 ? 1.698 1.138 -4.471 1.00 82.50 189 GLY A N 1
ATOM 1413 C CA . GLY A 1 189 ? 0.284 1.309 -4.827 1.00 82.50 189 GLY A CA 1
ATOM 1414 C C . GLY A 1 189 ? 0.010 2.193 -6.052 1.00 82.50 189 GLY A C 1
ATOM 1415 O O . GLY A 1 189 ? -1.124 2.627 -6.215 1.00 82.50 189 GLY A O 1
ATOM 1416 N N . SER A 1 190 ? 1.022 2.544 -6.858 1.00 83.19 190 SER A N 1
ATOM 1417 C CA . SER A 1 190 ? 0.927 3.475 -8.001 1.00 83.19 190 SER A CA 1
ATOM 1418 C C . SER A 1 190 ? 0.313 4.850 -7.679 1.00 83.19 190 SER A C 1
ATOM 1420 O O . SER A 1 190 ? -0.190 5.540 -8.558 1.00 83.19 190 SER A O 1
ATOM 1422 N N . GLY A 1 191 ? 0.352 5.277 -6.412 1.00 80.75 191 GLY A N 1
ATOM 1423 C CA . GLY A 1 191 ? -0.213 6.560 -5.971 1.00 80.75 191 GLY A CA 1
ATOM 1424 C C . GLY A 1 191 ? 0.746 7.747 -6.112 1.00 80.75 191 GLY A C 1
ATOM 1425 O O . GLY A 1 191 ? 0.317 8.901 -6.040 1.00 80.75 191 GLY A O 1
ATOM 1426 N N . PHE A 1 192 ? 2.041 7.476 -6.299 1.00 87.62 192 PHE A N 1
ATOM 1427 C CA . PHE A 1 192 ? 3.092 8.482 -6.433 1.00 87.62 192 PHE A CA 1
ATOM 1428 C C . PHE A 1 192 ? 4.183 8.034 -7.412 1.00 87.62 192 PHE A C 1
ATOM 1430 O O . PHE A 1 192 ? 4.495 6.848 -7.497 1.00 87.62 192 PHE A O 1
ATOM 1437 N N . LEU A 1 193 ? 4.795 9.016 -8.069 1.00 88.81 193 LEU A N 1
ATOM 1438 C CA . LEU A 1 193 ? 5.985 8.916 -8.910 1.00 88.81 193 LEU A CA 1
ATOM 1439 C C . LEU A 1 193 ? 7.097 9.757 -8.269 1.00 88.81 193 LEU A C 1
ATOM 1441 O O . LEU A 1 193 ? 6.913 10.955 -8.039 1.00 88.81 193 LEU A O 1
ATOM 1445 N N . ALA A 1 194 ? 8.238 9.137 -7.985 1.00 90.94 194 ALA A N 1
ATOM 1446 C CA . ALA A 1 194 ? 9.443 9.787 -7.489 1.00 90.94 194 ALA A CA 1
ATOM 1447 C C . ALA A 1 194 ? 10.436 10.026 -8.637 1.00 90.94 194 ALA A C 1
ATOM 1449 O O . ALA A 1 194 ? 10.661 9.152 -9.473 1.00 90.94 194 ALA A O 1
ATOM 1450 N N . ILE A 1 195 ? 11.035 11.219 -8.669 1.00 89.62 195 ILE A N 1
ATOM 1451 C CA . ILE A 1 195 ? 12.024 11.637 -9.669 1.00 89.62 195 ILE A CA 1
ATOM 1452 C C . ILE A 1 195 ? 13.216 12.246 -8.926 1.00 89.62 195 ILE A C 1
ATOM 1454 O O . ILE A 1 195 ? 13.147 13.388 -8.466 1.00 89.62 195 ILE A O 1
ATOM 1458 N N . GLY A 1 196 ? 14.312 11.500 -8.797 1.00 90.88 196 GLY A N 1
ATOM 1459 C CA . GLY A 1 196 ? 15.584 12.043 -8.316 1.00 90.88 196 GLY A CA 1
ATOM 1460 C C . GLY A 1 196 ? 16.305 12.776 -9.444 1.00 90.88 196 GLY A C 1
ATOM 1461 O O . GLY A 1 196 ? 16.308 12.296 -10.577 1.00 90.88 196 GLY A O 1
ATOM 1462 N N . ASN A 1 197 ? 16.912 13.933 -9.167 1.00 90.19 197 ASN A N 1
ATOM 1463 C CA . ASN A 1 197 ? 17.573 14.751 -10.188 1.00 90.19 197 ASN A CA 1
ATOM 1464 C C . ASN A 1 197 ? 19.013 15.163 -9.839 1.00 90.19 197 ASN A C 1
ATOM 1466 O O . ASN A 1 197 ? 19.464 15.069 -8.698 1.00 90.19 197 ASN A O 1
ATOM 1470 N N . ASN A 1 198 ? 19.718 15.695 -10.839 1.00 90.31 198 ASN A N 1
ATOM 1471 C CA . ASN A 1 198 ? 21.105 16.165 -10.742 1.00 90.31 198 ASN A CA 1
ATOM 1472 C C . ASN A 1 198 ? 21.329 17.403 -9.842 1.00 90.31 198 ASN A C 1
ATOM 1474 O O . ASN A 1 198 ? 22.435 17.938 -9.820 1.00 90.31 198 ASN A O 1
ATOM 1478 N N . LYS A 1 199 ? 20.304 17.884 -9.126 1.00 86.06 199 LYS A N 1
ATOM 1479 C CA . LYS A 1 199 ? 20.411 18.942 -8.106 1.00 86.06 199 LYS A CA 1
ATOM 1480 C C . LYS A 1 199 ? 20.243 18.394 -6.684 1.00 86.06 199 LYS A C 1
ATOM 1482 O O . LYS A 1 199 ? 19.956 19.156 -5.767 1.00 86.06 199 LYS A O 1
ATOM 1487 N N . ASN A 1 200 ? 20.412 17.079 -6.507 1.00 80.50 200 ASN A N 1
ATOM 1488 C CA . ASN A 1 200 ? 20.246 16.352 -5.243 1.00 80.50 200 ASN A CA 1
ATOM 1489 C C . ASN A 1 200 ? 18.849 16.532 -4.618 1.00 80.50 200 ASN A C 1
ATOM 1491 O O . ASN A 1 200 ? 18.695 16.499 -3.399 1.00 80.50 200 ASN A O 1
ATOM 1495 N N . THR A 1 201 ? 17.822 16.714 -5.455 1.00 82.44 201 THR A N 1
ATOM 1496 C CA . THR A 1 201 ? 16.423 16.798 -5.015 1.00 82.44 201 THR A CA 1
ATOM 1497 C C . THR A 1 201 ? 15.620 15.624 -5.560 1.00 82.44 201 THR A C 1
ATOM 1499 O O . THR A 1 201 ? 15.757 15.255 -6.726 1.00 82.44 201 THR A O 1
ATOM 1502 N N . ALA A 1 202 ? 14.779 15.043 -4.704 1.00 85.81 202 ALA A N 1
ATOM 1503 C CA . ALA A 1 202 ? 13.797 14.034 -5.076 1.00 85.81 202 ALA A CA 1
ATOM 1504 C C . ALA A 1 202 ? 12.418 14.699 -5.157 1.00 85.81 202 ALA A C 1
ATOM 1506 O O . ALA A 1 202 ? 11.857 15.119 -4.145 1.00 85.81 202 ALA A O 1
ATOM 1507 N N . LEU A 1 203 ? 11.892 14.837 -6.371 1.00 83.62 203 LEU A N 1
ATOM 1508 C CA . LEU A 1 203 ? 10.567 15.392 -6.622 1.00 83.62 203 LEU A CA 1
ATOM 1509 C C . LEU A 1 203 ? 9.528 14.273 -6.519 1.00 83.62 203 LEU A C 1
ATOM 1511 O O . LEU A 1 203 ? 9.688 13.229 -7.150 1.00 83.62 203 LEU A O 1
ATOM 1515 N N . LEU A 1 204 ? 8.460 14.494 -5.751 1.00 85.75 204 LEU A N 1
ATOM 1516 C CA . LEU A 1 204 ? 7.383 13.522 -5.561 1.00 85.75 204 LEU A CA 1
ATOM 1517 C C . LEU A 1 204 ? 6.083 14.040 -6.186 1.00 85.75 204 LEU A C 1
ATOM 1519 O O . LEU A 1 204 ? 5.506 15.026 -5.726 1.00 85.75 204 LEU A O 1
ATOM 1523 N N . TYR A 1 205 ? 5.606 13.356 -7.221 1.00 82.12 205 TYR A N 1
ATOM 1524 C CA . TYR A 1 205 ? 4.364 13.670 -7.922 1.00 82.12 205 TYR A CA 1
ATOM 1525 C C . TYR A 1 205 ? 3.270 12.691 -7.506 1.00 82.12 205 TYR A C 1
ATOM 1527 O O . TYR A 1 205 ? 3.456 11.481 -7.587 1.00 82.12 205 TYR A O 1
ATOM 1535 N N . ARG A 1 206 ? 2.105 13.193 -7.079 1.00 80.12 206 ARG A N 1
ATOM 1536 C CA . ARG A 1 206 ? 0.937 12.340 -6.818 1.00 80.12 206 ARG A CA 1
ATOM 1537 C C . ARG A 1 206 ? 0.294 11.935 -8.141 1.00 80.12 206 ARG A C 1
ATOM 1539 O O . ARG A 1 206 ? -0.136 12.801 -8.902 1.00 80.12 206 ARG A O 1
ATOM 1546 N N . GLN A 1 207 ? 0.163 10.633 -8.370 1.00 66.44 207 GLN A N 1
ATOM 1547 C CA . GLN A 1 207 ? -0.554 10.063 -9.508 1.00 66.44 207 GLN A CA 1
ATOM 1548 C C . GLN A 1 207 ? -2.066 10.156 -9.242 1.00 66.44 207 GLN A C 1
ATOM 1550 O O . GLN A 1 207 ? -2.725 9.196 -8.855 1.00 66.44 207 GLN A O 1
ATOM 1555 N N . MET A 1 208 ? -2.622 11.362 -9.391 1.00 49.19 208 MET A N 1
ATOM 1556 C CA . MET A 1 208 ? -4.064 11.503 -9.609 1.00 49.19 208 MET A CA 1
ATOM 1557 C C . MET A 1 208 ? -4.375 10.996 -11.018 1.00 49.19 208 MET A C 1
ATOM 1559 O O . MET A 1 208 ? -3.608 11.283 -11.935 1.00 49.19 208 MET A O 1
ATOM 1563 N N . LEU A 1 209 ? -5.467 10.237 -11.159 1.00 42.06 209 LEU A N 1
ATOM 1564 C CA . LEU A 1 209 ? -5.888 9.567 -12.397 1.00 42.06 209 LEU A CA 1
ATOM 1565 C C . LEU A 1 209 ? -5.720 10.485 -13.618 1.00 42.06 209 LEU A C 1
ATOM 1567 O O . LEU A 1 209 ? -6.462 11.454 -13.772 1.00 42.06 209 LEU A O 1
ATOM 1571 N N . MET A 1 210 ? -4.743 10.177 -14.476 1.00 41.12 210 MET A N 1
ATOM 1572 C CA . MET A 1 210 ? -4.464 10.941 -15.695 1.00 41.12 210 MET A CA 1
ATOM 1573 C C . MET A 1 210 ? -5.379 10.487 -16.838 1.00 41.12 210 MET A C 1
ATOM 1575 O O . MET A 1 210 ? -4.919 10.071 -17.898 1.00 41.12 210 MET A O 1
ATOM 1579 N N . THR A 1 211 ? -6.691 10.578 -16.613 1.00 32.53 211 THR A N 1
ATOM 1580 C CA . THR A 1 211 ? -7.668 10.628 -17.706 1.00 32.53 211 THR A CA 1
ATOM 1581 C C . THR A 1 211 ? -7.383 11.855 -18.573 1.00 32.53 211 THR A C 1
ATOM 1583 O O . THR A 1 211 ? -6.958 12.884 -18.048 1.00 32.53 211 THR A O 1
ATOM 1586 N N . GLU A 1 212 ? -7.608 11.767 -19.887 1.00 32.12 212 GLU A N 1
ATOM 1587 C CA . GLU A 1 212 ? -7.110 12.771 -20.850 1.00 32.12 212 GLU A CA 1
ATOM 1588 C C . GLU A 1 212 ? -7.679 14.194 -20.656 1.00 32.12 212 GLU A C 1
ATOM 1590 O O . GLU A 1 212 ? -7.074 15.163 -21.115 1.00 32.12 212 GLU A O 1
ATOM 1595 N N . ASP A 1 213 ? -8.771 14.340 -19.899 1.00 32.31 213 ASP A N 1
ATOM 1596 C CA . ASP A 1 213 ? -9.308 15.621 -19.436 1.00 32.31 213 ASP A CA 1
ATOM 1597 C C . ASP A 1 213 ? -9.052 15.849 -17.934 1.00 32.31 213 ASP A C 1
ATOM 1599 O O . ASP A 1 213 ? -9.546 15.095 -17.096 1.00 32.31 213 ASP A O 1
ATOM 1603 N N . ILE A 1 214 ? -8.342 16.938 -17.597 1.00 29.27 214 ILE A N 1
ATOM 1604 C CA . ILE A 1 214 ? -8.566 17.804 -16.417 1.00 29.27 214 ILE A CA 1
ATOM 1605 C C . ILE A 1 214 ? -7.698 19.073 -16.531 1.00 29.27 214 ILE A C 1
ATOM 1607 O O . ILE A 1 214 ? -6.487 19.026 -16.753 1.00 29.27 214 ILE A O 1
ATOM 1611 N N . LYS A 1 215 ? -8.312 20.247 -16.331 1.00 25.66 215 LYS A N 1
ATOM 1612 C CA . LYS A 1 215 ? -7.614 21.546 -16.331 1.00 25.66 215 LYS A CA 1
ATOM 1613 C C . LYS A 1 215 ? -6.907 21.774 -14.991 1.00 25.66 215 LYS A C 1
ATOM 1615 O O . LYS A 1 215 ? -7.555 21.849 -13.949 1.00 25.66 215 LYS A O 1
ATOM 1620 N N . ALA A 1 216 ? -5.583 21.924 -15.019 1.00 26.69 216 ALA A N 1
ATOM 1621 C CA . ALA A 1 216 ? -4.761 22.035 -13.815 1.00 26.69 216 ALA A CA 1
ATOM 1622 C C . ALA A 1 216 ? -5.054 23.299 -12.975 1.00 26.69 216 ALA A C 1
ATOM 1624 O O . ALA A 1 216 ? -4.957 24.424 -13.467 1.00 26.69 216 ALA A O 1
ATOM 1625 N N . LYS A 1 217 ? -5.312 23.113 -11.672 1.00 27.67 217 LYS A N 1
ATOM 1626 C CA . LYS A 1 217 ? -5.216 24.148 -10.625 1.00 27.67 217 LYS A CA 1
ATOM 1627 C C . LYS A 1 217 ? -4.686 23.542 -9.320 1.00 27.67 217 LYS A C 1
ATOM 1629 O O . LYS A 1 217 ? -4.996 22.400 -9.007 1.00 27.67 217 LYS A O 1
ATOM 1634 N N . HIS A 1 218 ? -3.951 24.360 -8.561 1.00 24.98 218 HIS A N 1
ATOM 1635 C CA . HIS A 1 218 ? -3.251 24.047 -7.302 1.00 24.98 218 HIS A CA 1
ATOM 1636 C C . HIS A 1 218 ? -2.002 23.155 -7.428 1.00 24.98 218 HIS A C 1
ATOM 1638 O O . HIS A 1 218 ? -2.022 21.963 -7.140 1.00 24.98 218 HIS A O 1
ATOM 1644 N N . PHE A 1 219 ? -0.875 23.796 -7.752 1.00 28.36 219 PHE A N 1
ATOM 1645 C CA . PHE A 1 219 ? 0.448 23.347 -7.311 1.00 28.36 219 PHE A CA 1
ATOM 1646 C C . PHE A 1 219 ? 0.771 23.989 -5.955 1.00 28.36 219 PHE A C 1
ATOM 1648 O O . PHE A 1 219 ? 0.629 25.202 -5.802 1.00 28.36 219 PHE A O 1
ATOM 1655 N N . LEU A 1 220 ? 1.256 23.193 -5.002 1.00 25.33 220 LEU A N 1
ATOM 1656 C CA . LEU A 1 220 ? 1.862 23.668 -3.756 1.00 25.33 220 LEU A CA 1
ATOM 1657 C C . LEU A 1 220 ? 3.384 23.518 -3.879 1.00 25.33 220 LEU A C 1
ATOM 1659 O O . LEU A 1 220 ? 3.934 22.441 -3.666 1.00 25.33 220 LEU A O 1
ATOM 1663 N N . LEU A 1 221 ? 4.062 24.598 -4.279 1.00 29.94 221 LEU A N 1
ATOM 1664 C CA . LEU A 1 221 ? 5.524 24.648 -4.327 1.00 29.94 221 LEU A CA 1
ATOM 1665 C C . LEU A 1 221 ? 6.076 24.873 -2.916 1.00 29.94 221 LEU A C 1
ATOM 1667 O O . LEU A 1 221 ? 6.001 25.980 -2.384 1.00 29.94 221 LEU A O 1
ATOM 1671 N N . CYS A 1 222 ? 6.653 23.830 -2.322 1.00 25.41 222 CYS A N 1
ATOM 1672 C CA . CYS A 1 222 ? 7.420 23.952 -1.088 1.00 25.41 222 CYS A CA 1
ATOM 1673 C C . CYS A 1 222 ? 8.838 24.446 -1.420 1.00 25.41 222 CYS A C 1
ATOM 1675 O O . CYS A 1 222 ? 9.677 23.662 -1.855 1.00 25.41 222 CYS A O 1
ATOM 1677 N N . ASN A 1 223 ? 9.094 25.746 -1.245 1.00 27.97 223 ASN A N 1
ATOM 1678 C CA . ASN A 1 223 ? 10.422 26.348 -1.390 1.00 27.97 223 ASN A CA 1
ATOM 1679 C C . ASN A 1 223 ? 10.768 27.180 -0.146 1.00 27.97 223 ASN A C 1
ATOM 1681 O O . ASN A 1 223 ? 10.021 28.078 0.242 1.00 27.97 223 ASN A O 1
ATOM 1685 N N . CYS A 1 224 ? 11.920 26.878 0.458 1.00 26.66 224 CYS A N 1
ATOM 1686 C CA . CYS A 1 224 ? 12.487 27.604 1.598 1.00 26.66 224 CYS A CA 1
ATOM 1687 C C . CYS A 1 224 ? 13.187 28.919 1.160 1.00 26.66 224 CYS A C 1
ATOM 1689 O O . CYS A 1 224 ? 13.345 29.158 -0.040 1.00 26.66 224 CYS A O 1
ATOM 1691 N N . PRO A 1 225 ? 13.515 29.850 2.082 1.00 39.88 225 PRO A N 1
ATOM 1692 C CA . PRO A 1 225 ? 13.065 31.223 1.865 1.00 39.88 225 PRO A CA 1
ATOM 1693 C C . PRO A 1 225 ? 14.191 32.257 1.718 1.00 39.88 225 PRO A C 1
ATOM 1695 O O . PRO A 1 225 ? 14.815 32.660 2.698 1.00 39.88 225 PRO A O 1
ATOM 1698 N N . CYS A 1 226 ? 14.349 32.806 0.510 1.00 30.14 226 CYS A N 1
ATOM 1699 C CA . CYS A 1 226 ? 15.209 33.963 0.243 1.00 30.14 226 CYS A CA 1
ATOM 1700 C C . CYS A 1 226 ? 14.465 35.034 -0.579 1.00 30.14 226 CYS A C 1
ATOM 1702 O O . CYS A 1 226 ? 13.921 34.743 -1.635 1.00 30.14 226 CYS A O 1
ATOM 1704 N N . GLN A 1 227 ? 14.498 36.285 -0.102 1.00 33.62 227 GLN A N 1
ATOM 1705 C CA . GLN A 1 227 ? 14.117 37.523 -0.809 1.00 33.62 227 GLN A CA 1
ATOM 1706 C C . GLN A 1 227 ? 12.728 37.603 -1.495 1.00 33.62 227 GLN A C 1
ATOM 1708 O O . GLN A 1 227 ? 12.602 37.417 -2.702 1.00 33.62 227 GLN A O 1
ATOM 1713 N N . ARG A 1 228 ? 11.727 38.135 -0.772 1.00 30.12 228 ARG A N 1
ATOM 1714 C CA . ARG A 1 228 ? 11.186 39.513 -0.969 1.00 30.12 228 ARG A CA 1
ATOM 1715 C C . ARG A 1 228 ? 9.984 39.758 -0.040 1.00 30.12 228 ARG A C 1
ATOM 1717 O O . ARG A 1 228 ? 8.981 39.057 -0.102 1.00 30.12 228 ARG A O 1
ATOM 1724 N N . ARG A 1 229 ? 10.090 40.755 0.847 1.00 34.22 229 ARG A N 1
ATOM 1725 C CA . ARG A 1 229 ? 8.994 41.207 1.734 1.00 34.22 229 ARG A CA 1
ATOM 1726 C C . ARG A 1 229 ? 8.061 42.195 1.001 1.00 34.22 229 ARG A C 1
ATOM 1728 O O . ARG A 1 229 ? 8.397 42.680 -0.072 1.00 34.22 229 ARG A O 1
ATOM 1735 N N . MET A 1 230 ? 6.955 42.557 1.667 1.00 30.14 230 MET A N 1
ATOM 1736 C CA . MET A 1 230 ? 6.166 43.794 1.457 1.00 30.14 230 MET A CA 1
ATOM 1737 C C . MET A 1 230 ? 4.969 43.805 0.473 1.00 30.14 230 MET A C 1
ATOM 1739 O O . MET A 1 230 ? 4.598 44.869 -0.004 1.00 30.14 230 MET A O 1
ATOM 1743 N N . VAL A 1 231 ? 4.279 42.674 0.243 1.00 34.09 231 VAL A N 1
ATOM 1744 C CA . VAL A 1 231 ? 2.909 42.678 -0.363 1.00 34.09 231 VAL A CA 1
ATOM 1745 C C . VAL A 1 231 ? 1.890 41.797 0.398 1.00 34.09 231 VAL A C 1
ATOM 1747 O O . VAL A 1 231 ? 0.684 41.892 0.198 1.00 34.09 231 VAL A O 1
ATOM 1750 N N . ILE A 1 232 ? 2.347 40.939 1.315 1.00 35.56 232 ILE A N 1
ATOM 1751 C CA . ILE A 1 232 ? 1.569 39.785 1.813 1.00 35.56 232 ILE A CA 1
ATOM 1752 C C . ILE A 1 232 ? 0.410 40.149 2.770 1.00 35.56 232 ILE A C 1
ATOM 1754 O O . ILE A 1 232 ? -0.600 39.445 2.794 1.00 35.56 232 ILE A O 1
ATOM 1758 N N . CYS A 1 233 ? 0.510 41.237 3.541 1.00 30.44 233 CYS A N 1
ATOM 1759 C CA . CYS A 1 233 ? -0.419 41.514 4.649 1.00 30.44 233 CYS A CA 1
ATOM 1760 C C . CYS A 1 233 ? -1.887 41.694 4.214 1.00 30.44 233 CYS A C 1
ATOM 1762 O O . CYS A 1 233 ? -2.787 41.212 4.900 1.00 30.44 233 CYS A O 1
ATOM 1764 N N . SER A 1 234 ? -2.139 42.331 3.066 1.00 36.28 234 SER A N 1
ATOM 1765 C CA . SER A 1 234 ? -3.499 42.655 2.604 1.00 36.28 234 SER A CA 1
ATOM 1766 C C . SER A 1 234 ? -4.306 41.425 2.167 1.00 36.28 234 SER A C 1
ATOM 1768 O O . SER A 1 234 ? -5.528 41.406 2.291 1.00 36.28 234 SER A O 1
ATOM 1770 N N . VAL A 1 235 ? -3.633 40.381 1.670 1.00 41.62 235 VAL A N 1
ATOM 1771 C CA . VAL A 1 235 ? -4.283 39.169 1.132 1.00 41.62 235 VAL A CA 1
ATOM 1772 C C . VAL A 1 235 ? -4.650 38.182 2.248 1.00 41.62 235 VAL A C 1
ATOM 1774 O O . VAL A 1 235 ? -5.686 37.518 2.178 1.00 41.62 235 VAL A O 1
ATOM 1777 N N . LEU A 1 236 ? -3.845 38.117 3.315 1.00 38.22 236 LEU A N 1
ATOM 1778 C CA . LEU A 1 236 ? -4.082 37.219 4.453 1.00 38.22 236 LEU A CA 1
ATOM 1779 C C . LEU A 1 236 ? -5.390 37.530 5.200 1.00 38.22 236 LEU A C 1
ATOM 1781 O O . LEU A 1 236 ? -6.071 36.605 5.648 1.00 38.22 236 LEU A O 1
ATOM 1785 N N . ALA A 1 237 ? -5.781 38.806 5.282 1.00 38.44 237 ALA A N 1
ATOM 1786 C CA . ALA A 1 237 ? -7.042 39.218 5.900 1.00 38.44 237 ALA A CA 1
ATOM 1787 C C . ALA A 1 237 ? -8.257 38.561 5.214 1.00 38.44 237 ALA A C 1
ATOM 1789 O O . ALA A 1 237 ? -9.083 37.939 5.885 1.00 38.44 237 ALA A O 1
ATOM 1790 N N . PHE A 1 238 ? -8.317 38.604 3.877 1.00 39.09 238 PHE A N 1
ATOM 1791 C CA . PHE A 1 238 ? -9.383 37.969 3.091 1.00 39.09 238 PHE A CA 1
ATOM 1792 C C . PHE A 1 238 ? -9.390 36.437 3.221 1.00 39.09 238 PHE A C 1
ATOM 1794 O O . PHE A 1 238 ? -10.457 35.836 3.352 1.00 39.09 238 PHE A O 1
ATOM 1801 N N . PHE A 1 239 ? -8.219 35.792 3.257 1.00 39.34 239 PHE A N 1
ATOM 1802 C CA . PHE A 1 239 ? -8.134 34.337 3.445 1.00 39.34 239 PHE A CA 1
ATOM 1803 C C . PHE A 1 239 ? -8.673 33.867 4.807 1.00 39.34 239 PHE A C 1
ATOM 1805 O O . PHE A 1 239 ? -9.253 32.783 4.893 1.00 39.34 239 PHE A O 1
ATOM 1812 N N . SER A 1 240 ? -8.547 34.681 5.863 1.00 36.69 240 SER A N 1
ATOM 1813 C CA . SER A 1 240 ? -9.061 34.334 7.198 1.00 36.69 240 SER A CA 1
ATOM 1814 C C . SER A 1 240 ? -10.591 34.171 7.240 1.00 36.69 240 SER A C 1
ATOM 1816 O O . SER A 1 240 ? -11.101 33.298 7.947 1.00 36.69 240 SER A O 1
ATOM 1818 N N . LEU A 1 241 ? -11.317 34.954 6.432 1.00 34.34 241 LEU A N 1
ATOM 1819 C CA . LEU A 1 241 ? -12.777 34.903 6.311 1.00 34.34 241 LEU A CA 1
ATOM 1820 C C . LEU A 1 241 ? -13.236 33.649 5.551 1.00 34.34 241 LEU A C 1
ATOM 1822 O O . LEU A 1 241 ? -14.113 32.928 6.029 1.00 34.34 241 LEU A O 1
ATOM 1826 N N . PHE A 1 242 ? -12.590 33.324 4.426 1.00 37.8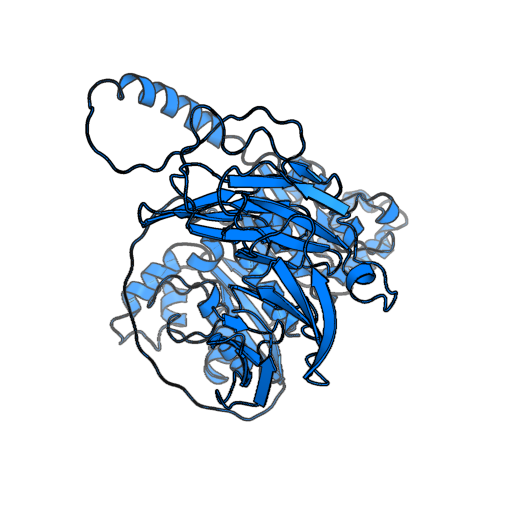4 242 PHE A N 1
ATOM 1827 C CA . PHE A 1 242 ? -12.896 32.105 3.663 1.00 37.84 242 PHE A CA 1
ATOM 1828 C C . PHE A 1 242 ? -12.562 30.814 4.426 1.00 37.84 242 PHE A C 1
ATOM 1830 O O . PHE A 1 242 ? -13.305 29.836 4.331 1.00 37.84 242 PHE A O 1
ATOM 1837 N N . SER A 1 243 ? -11.489 30.807 5.224 1.00 39.19 243 SER A N 1
ATOM 1838 C CA . SER A 1 243 ? -11.101 29.639 6.028 1.00 39.19 243 SER A CA 1
ATOM 1839 C C . SER A 1 243 ? -12.169 29.263 7.069 1.00 39.19 243 SER A C 1
ATOM 1841 O O . SER A 1 243 ? -12.500 28.087 7.226 1.00 39.19 243 SER A O 1
ATOM 1843 N N . LYS A 1 244 ? -12.799 30.258 7.715 1.00 32.41 244 LYS A N 1
ATOM 1844 C CA . LYS A 1 244 ? -13.917 30.022 8.647 1.00 32.41 244 LYS A CA 1
ATOM 1845 C C . LYS A 1 244 ? -15.166 29.466 7.953 1.00 32.41 244 LYS A C 1
ATOM 1847 O O . LYS A 1 244 ? -15.832 28.615 8.533 1.00 32.41 244 LYS A O 1
ATOM 1852 N N . ALA A 1 245 ? -15.458 29.884 6.720 1.00 34.28 245 ALA A N 1
ATOM 1853 C CA . ALA A 1 245 ? -16.585 29.349 5.949 1.00 34.28 245 ALA A CA 1
ATOM 1854 C C . ALA A 1 245 ? -16.365 27.881 5.523 1.00 34.28 245 ALA A C 1
ATOM 1856 O O . ALA A 1 245 ? -17.269 27.058 5.651 1.00 34.28 245 ALA A O 1
ATOM 1857 N N . MET A 1 246 ? -15.146 27.522 5.096 1.00 36.31 246 MET A N 1
ATOM 1858 C CA . MET A 1 246 ? -14.766 26.134 4.772 1.00 36.31 246 MET A CA 1
ATOM 1859 C C . MET A 1 246 ? -14.885 25.169 5.964 1.00 36.31 246 MET A C 1
ATOM 1861 O O . MET A 1 246 ? -15.101 23.975 5.770 1.00 36.31 246 MET A O 1
ATOM 1865 N N . ALA A 1 247 ? -14.757 25.661 7.200 1.00 41.03 247 ALA A N 1
ATOM 1866 C CA . ALA A 1 247 ? -14.838 24.829 8.399 1.00 41.03 247 ALA A CA 1
ATOM 1867 C C . ALA A 1 247 ? -16.266 24.353 8.746 1.00 41.03 247 ALA A C 1
ATOM 1869 O O . ALA A 1 247 ? -16.402 23.427 9.545 1.00 41.03 247 ALA A O 1
ATOM 1870 N N . ALA A 1 248 ? -17.312 24.961 8.169 1.00 39.88 248 ALA A N 1
ATOM 1871 C CA . ALA A 1 248 ? -18.698 24.783 8.610 1.00 39.88 248 ALA A CA 1
ATOM 1872 C C . ALA A 1 248 ? -19.374 23.473 8.149 1.00 39.88 248 ALA A C 1
ATOM 1874 O O . ALA A 1 248 ? -20.226 22.953 8.863 1.00 39.88 248 ALA A O 1
ATOM 1875 N N . ASN A 1 249 ? -18.984 22.901 7.001 1.00 49.88 249 ASN A N 1
ATOM 1876 C CA . ASN A 1 249 ? -19.611 21.687 6.449 1.00 49.88 249 ASN A CA 1
ATOM 1877 C C . ASN A 1 249 ? -18.815 20.413 6.777 1.00 49.88 249 ASN A C 1
ATOM 1879 O O . ASN A 1 249 ? -18.212 19.786 5.902 1.00 49.88 249 ASN A O 1
ATOM 1883 N N . ARG A 1 250 ? -18.837 20.014 8.054 1.00 63.91 250 ARG A N 1
ATOM 1884 C CA . ARG A 1 250 ? -18.396 18.683 8.502 1.00 63.91 250 ARG A CA 1
ATOM 1885 C C . ARG A 1 250 ? -19.594 17.838 8.915 1.00 63.91 250 ARG A C 1
ATOM 1887 O O . ARG A 1 250 ? -20.008 17.850 10.070 1.00 63.91 250 ARG A O 1
ATOM 1894 N N . GLU A 1 251 ? -20.132 17.100 7.954 1.00 85.94 251 GLU A N 1
ATOM 1895 C CA . GLU A 1 251 ? -21.141 16.077 8.217 1.00 85.94 251 GLU A CA 1
ATOM 1896 C C . GLU A 1 251 ? -20.543 14.911 9.021 1.00 85.94 251 GLU A C 1
ATOM 1898 O O . GLU A 1 251 ? -19.328 14.673 9.006 1.00 85.94 251 GLU A O 1
ATOM 1903 N N . ARG A 1 252 ? -21.420 14.134 9.666 1.00 92.31 252 ARG A N 1
ATOM 1904 C CA . ARG A 1 252 ? -21.108 12.815 10.226 1.00 92.31 252 ARG A CA 1
ATOM 1905 C C . ARG A 1 252 ? -22.052 11.763 9.647 1.00 92.31 252 ARG A C 1
ATOM 1907 O O . ARG A 1 252 ? -23.186 12.073 9.296 1.00 92.31 252 ARG A O 1
ATOM 1914 N N . THR A 1 253 ? -21.581 10.524 9.533 1.00 95.38 253 THR A N 1
ATOM 1915 C CA . THR A 1 253 ? -22.381 9.367 9.104 1.00 95.38 253 THR A CA 1
ATOM 1916 C C . THR A 1 253 ? -22.137 8.172 10.020 1.00 95.38 253 THR A C 1
ATOM 1918 O O . THR A 1 253 ? -21.005 7.961 10.469 1.00 95.38 253 THR A O 1
ATOM 1921 N N . PHE A 1 254 ? -23.185 7.392 10.288 1.00 96.31 254 PHE A N 1
ATOM 1922 C CA . PHE A 1 254 ? -23.077 6.100 10.953 1.00 96.31 254 PHE A CA 1
ATOM 1923 C C . PHE A 1 254 ? -22.857 5.007 9.901 1.00 96.31 254 PHE A C 1
ATOM 1925 O O . PHE A 1 254 ? -23.637 4.864 8.959 1.00 96.31 254 PHE A O 1
ATOM 1932 N N . LEU A 1 255 ? -21.794 4.220 10.066 1.00 95.94 255 LEU A N 1
ATOM 1933 C CA . LEU A 1 255 ? -21.499 3.034 9.260 1.00 95.94 255 LEU A CA 1
ATOM 1934 C C . LEU A 1 255 ? -21.301 1.849 10.204 1.00 95.94 255 LEU A C 1
ATOM 1936 O O . LEU A 1 255 ? -20.650 1.989 11.232 1.00 95.94 255 LEU A O 1
ATOM 1940 N N . MET A 1 256 ? -21.807 0.668 9.858 1.00 95.62 256 MET A N 1
ATOM 1941 C CA . MET A 1 256 ? -21.665 -0.519 10.711 1.00 95.62 256 MET A CA 1
ATOM 1942 C C . MET A 1 256 ? -21.281 -1.747 9.891 1.00 95.62 256 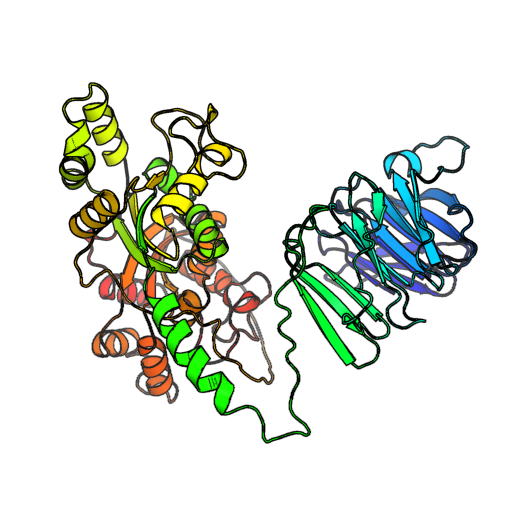MET A C 1
ATOM 1944 O O . MET A 1 256 ? -22.013 -2.138 8.977 1.00 95.62 256 MET A O 1
ATOM 1948 N N . VAL A 1 257 ? -20.162 -2.387 10.250 1.00 94.62 257 VAL A N 1
ATOM 1949 C CA . VAL A 1 257 ? -19.813 -3.720 9.739 1.00 94.62 257 VAL A CA 1
ATOM 1950 C C . VAL A 1 257 ? -20.728 -4.748 10.404 1.00 94.62 257 VAL A C 1
ATOM 1952 O O . VAL A 1 257 ? -20.872 -4.773 11.627 1.00 94.62 257 VAL A O 1
ATOM 1955 N N . LYS A 1 258 ? -21.376 -5.568 9.578 1.00 94.06 258 LYS A N 1
ATOM 1956 C CA . LYS A 1 258 ? -22.351 -6.597 9.968 1.00 94.06 258 LYS A CA 1
ATOM 1957 C C . LYS A 1 258 ? -21.656 -7.923 10.323 1.00 94.06 258 LYS A C 1
ATOM 1959 O O . LYS A 1 258 ? -20.491 -8.082 9.950 1.00 94.06 258 LYS A O 1
ATOM 1964 N N . PRO A 1 259 ? -22.341 -8.903 10.952 1.00 91.25 259 PRO A N 1
ATOM 1965 C CA . PRO A 1 259 ? -21.692 -10.122 11.445 1.00 91.25 259 PRO A CA 1
ATOM 1966 C C . PRO A 1 259 ? -20.910 -10.899 10.380 1.00 91.25 259 PRO A C 1
ATOM 1968 O O . PRO A 1 259 ? -19.756 -11.235 10.625 1.00 91.25 259 PRO A O 1
ATOM 1971 N N . ASP A 1 260 ? -21.456 -11.078 9.167 1.00 90.00 260 ASP A N 1
ATOM 1972 C CA . ASP A 1 260 ? -20.732 -11.726 8.057 1.00 90.00 260 ASP A CA 1
ATOM 1973 C C . ASP A 1 260 ? -19.432 -10.967 7.683 1.00 90.00 260 ASP A C 1
ATOM 1975 O O . ASP A 1 260 ? -18.471 -11.579 7.232 1.00 90.00 260 ASP A O 1
ATOM 1979 N N . GLY A 1 261 ? -19.369 -9.640 7.857 1.00 88.56 261 GLY A N 1
ATOM 1980 C CA . GLY A 1 261 ? -18.166 -8.837 7.593 1.00 88.56 261 GLY A CA 1
ATOM 1981 C C . GLY A 1 261 ? -17.092 -8.978 8.674 1.00 88.56 261 GLY A C 1
ATOM 1982 O O . GLY A 1 261 ? -15.907 -9.041 8.353 1.00 88.56 261 GLY A O 1
ATOM 1983 N N . VAL A 1 262 ? -17.509 -9.085 9.939 1.00 89.12 262 VAL A N 1
ATOM 1984 C CA . VAL A 1 262 ? -16.608 -9.323 11.078 1.00 89.12 262 VAL A CA 1
ATOM 1985 C C . VAL A 1 262 ? -16.072 -10.758 11.047 1.00 89.12 262 VAL A C 1
ATOM 1987 O O . VAL A 1 262 ? -14.867 -10.972 11.115 1.00 89.12 262 VAL A O 1
ATOM 1990 N N . GLN A 1 263 ? -16.948 -11.746 10.843 1.00 85.44 263 GLN A N 1
ATOM 1991 C CA . GLN A 1 263 ? -16.590 -13.170 10.768 1.00 85.44 263 GLN A CA 1
ATOM 1992 C C . GLN A 1 263 ? -15.671 -13.513 9.581 1.00 85.44 263 GLN A C 1
ATOM 1994 O O . GLN A 1 263 ? -14.998 -14.540 9.610 1.00 85.44 263 GLN A O 1
ATOM 1999 N N . ARG A 1 264 ? -15.627 -12.665 8.543 1.00 86.38 264 ARG A N 1
ATOM 2000 C CA . ARG A 1 264 ? -14.759 -12.819 7.361 1.00 86.38 264 ARG A CA 1
ATOM 2001 C C . ARG A 1 264 ? -13.430 -12.053 7.444 1.00 86.38 264 ARG A C 1
ATOM 2003 O O . ARG A 1 264 ? -12.701 -12.074 6.458 1.00 86.38 264 ARG A O 1
ATOM 2010 N N . GLY A 1 265 ? -13.127 -11.367 8.551 1.00 85.31 265 GLY A N 1
ATOM 2011 C CA . GLY A 1 265 ? -11.892 -10.578 8.681 1.00 85.31 265 GLY A CA 1
ATOM 2012 C C . GLY A 1 265 ? -11.813 -9.417 7.678 1.00 85.31 265 GLY A C 1
ATOM 2013 O O . GLY A 1 265 ? -10.819 -9.262 6.971 1.00 85.31 265 GLY A O 1
ATOM 2014 N N . LEU A 1 266 ? -12.909 -8.661 7.526 1.00 91.44 266 LEU A N 1
ATOM 2015 C CA . LEU A 1 266 ? -13.015 -7.546 6.573 1.00 91.44 266 LEU A CA 1
ATOM 2016 C C . LEU A 1 266 ? -13.107 -6.171 7.255 1.00 91.44 266 LEU A C 1
ATOM 2018 O O . LEU A 1 266 ? -13.406 -5.180 6.579 1.00 91.44 266 LEU A O 1
ATOM 2022 N N . VAL A 1 267 ? -12.883 -6.085 8.570 1.00 91.50 267 VAL A N 1
ATOM 2023 C CA . VAL A 1 267 ? -13.049 -4.840 9.335 1.00 91.50 267 VAL A CA 1
ATOM 2024 C C . VAL A 1 267 ? -11.969 -3.837 8.929 1.00 91.50 267 VAL A C 1
ATOM 2026 O O . VAL A 1 267 ? -12.293 -2.716 8.529 1.00 91.50 267 VAL A O 1
ATOM 2029 N N . GLY A 1 268 ? -10.704 -4.261 8.908 1.00 87.88 268 GLY A N 1
ATOM 2030 C CA . GLY A 1 268 ? -9.577 -3.464 8.432 1.00 87.88 268 GLY A CA 1
ATOM 2031 C C . GLY A 1 268 ? -9.758 -3.031 6.979 1.00 87.88 268 GLY A C 1
ATOM 2032 O O . GLY A 1 268 ? -9.586 -1.855 6.660 1.00 87.88 268 GLY A O 1
ATOM 2033 N N . LYS A 1 269 ? -10.232 -3.934 6.109 1.00 91.19 269 LYS A N 1
ATOM 2034 C CA . LYS A 1 269 ? -10.463 -3.667 4.675 1.00 91.19 269 LYS A CA 1
ATOM 2035 C C . LYS A 1 269 ? -11.468 -2.547 4.430 1.00 91.19 269 LYS A C 1
ATOM 2037 O O . LYS A 1 269 ? -11.295 -1.739 3.515 1.00 91.19 269 LYS A O 1
ATOM 2042 N N . ILE A 1 270 ? -12.526 -2.511 5.238 1.00 93.44 270 ILE A N 1
ATOM 2043 C CA . ILE A 1 270 ? -13.576 -1.491 5.186 1.00 93.44 270 ILE A CA 1
ATOM 2044 C C . ILE A 1 270 ? -13.048 -0.159 5.728 1.00 93.44 270 ILE A C 1
ATOM 2046 O O . ILE A 1 270 ? -13.167 0.859 5.044 1.00 93.44 270 ILE A O 1
ATOM 2050 N N . ILE A 1 271 ? -12.417 -0.166 6.906 1.00 94.12 271 ILE A N 1
ATOM 2051 C CA . ILE A 1 271 ? -11.855 1.037 7.538 1.00 94.12 271 ILE A CA 1
ATOM 2052 C C . ILE A 1 271 ? -10.794 1.672 6.627 1.00 94.12 271 ILE A C 1
ATOM 2054 O O . ILE A 1 271 ? -10.893 2.855 6.308 1.00 94.12 271 ILE A O 1
ATOM 2058 N N . LYS A 1 272 ? -9.862 0.875 6.090 1.00 89.44 272 LYS A N 1
ATOM 2059 C CA . LYS A 1 272 ? -8.788 1.321 5.189 1.00 89.44 272 LYS A CA 1
ATOM 2060 C C . LYS A 1 272 ? -9.323 1.993 3.922 1.00 89.44 272 LYS A C 1
ATOM 2062 O O . LYS A 1 272 ? -8.718 2.953 3.449 1.00 89.44 272 LYS A O 1
ATOM 2067 N N . ARG A 1 273 ? -10.469 1.556 3.374 1.00 91.88 273 ARG A N 1
ATOM 2068 C CA . ARG A 1 273 ? -11.133 2.238 2.239 1.00 91.88 273 ARG A CA 1
ATOM 2069 C C . ARG A 1 273 ? -11.674 3.620 2.620 1.00 91.88 273 ARG A C 1
ATOM 2071 O O . ARG A 1 273 ? -11.613 4.533 1.800 1.00 91.88 273 ARG A O 1
ATOM 2078 N N . LEU A 1 274 ? -12.191 3.776 3.837 1.00 91.25 274 LEU A N 1
ATOM 2079 C CA . LEU A 1 274 ? -12.763 5.028 4.347 1.00 91.25 274 LEU A CA 1
ATOM 2080 C C . LE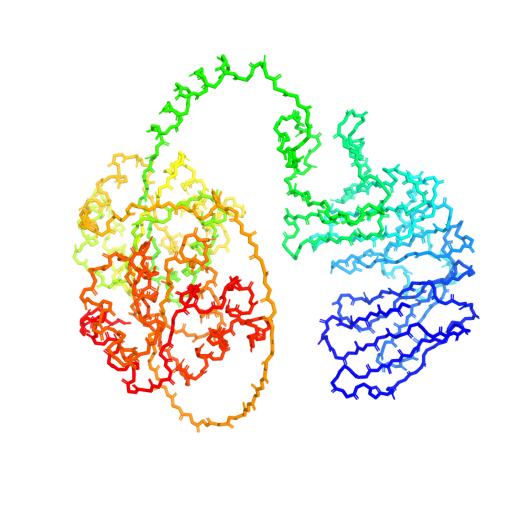U A 1 274 ? -11.657 6.025 4.750 1.00 91.25 274 LEU A C 1
ATOM 2082 O O . LEU A 1 274 ? -11.722 7.191 4.360 1.00 91.25 274 LEU A O 1
ATOM 2086 N N . GLU A 1 275 ? -10.585 5.554 5.396 1.00 87.94 275 GLU A N 1
ATOM 2087 C CA . GLU A 1 275 ? -9.354 6.330 5.633 1.00 87.94 275 GLU A CA 1
ATOM 2088 C C . GLU A 1 275 ? -8.721 6.781 4.307 1.00 87.94 275 GLU A C 1
ATOM 2090 O O . GLU A 1 275 ? -8.454 7.967 4.119 1.00 87.94 275 GLU A O 1
ATOM 2095 N N . SER A 1 276 ? -8.577 5.875 3.329 1.00 84.44 276 SER A N 1
ATOM 2096 C CA . SER A 1 276 ? -8.017 6.191 1.999 1.00 84.44 276 SER A CA 1
ATOM 2097 C C . SER A 1 276 ? -8.856 7.199 1.202 1.00 84.44 276 SER A C 1
ATOM 2099 O O . SER A 1 276 ? -8.337 7.858 0.299 1.00 84.44 276 SER A O 1
ATOM 2101 N N . LYS A 1 277 ? -10.150 7.349 1.524 1.00 85.19 277 LYS A N 1
ATOM 2102 C CA . LYS A 1 277 ? -11.013 8.396 0.956 1.00 85.19 277 LYS A CA 1
ATOM 2103 C C . LYS A 1 277 ? -10.748 9.778 1.569 1.00 85.19 277 LYS A C 1
ATOM 2105 O O . LYS A 1 277 ? -11.099 10.782 0.951 1.00 85.19 277 LYS A O 1
ATOM 2110 N N . GLY A 1 278 ? -10.131 9.831 2.749 1.00 80.56 278 GLY A N 1
ATOM 2111 C CA . GLY A 1 278 ? -9.925 11.042 3.542 1.00 80.56 278 GLY A CA 1
ATOM 2112 C C . GLY A 1 278 ? -11.029 11.315 4.569 1.00 80.56 278 GLY A C 1
ATOM 2113 O O . GLY A 1 278 ? -11.189 12.463 4.983 1.00 80.56 278 GLY A O 1
ATOM 2114 N N . PHE A 1 279 ? -11.812 10.306 4.968 1.00 88.88 279 PHE A N 1
ATOM 2115 C CA . PHE A 1 279 ? -12.761 10.443 6.079 1.00 88.88 279 PHE A CA 1
ATOM 2116 C C . PHE A 1 279 ? -12.062 10.239 7.428 1.00 88.88 279 PHE A C 1
ATOM 2118 O O . PHE A 1 279 ? -11.115 9.462 7.537 1.00 88.88 279 PHE A O 1
ATOM 2125 N N . LYS A 1 280 ? -12.551 10.915 8.472 1.00 86.88 280 LYS A N 1
ATOM 2126 C CA . LYS A 1 280 ? -11.984 10.860 9.825 1.00 86.88 280 LYS A CA 1
ATOM 2127 C C . LYS A 1 280 ? -12.881 10.028 10.744 1.00 86.88 280 LYS A C 1
ATOM 2129 O O . LYS A 1 280 ? -14.017 10.424 10.998 1.00 86.88 280 LYS A O 1
ATOM 2134 N N . LEU A 1 281 ? -12.381 8.911 11.272 1.00 90.69 281 LEU A N 1
ATOM 2135 C CA . LEU A 1 281 ? -13.090 8.135 12.297 1.00 90.69 281 LEU A CA 1
ATOM 2136 C C . LEU A 1 281 ? -13.222 8.968 13.586 1.00 90.69 281 LEU A C 1
ATOM 2138 O O . LEU A 1 281 ? -12.243 9.563 14.036 1.00 90.69 281 LEU A O 1
ATOM 2142 N N . VAL A 1 282 ? -14.415 9.030 14.182 1.00 90.25 282 VAL A N 1
ATOM 2143 C CA . VAL A 1 282 ? -14.666 9.744 15.455 1.00 90.25 282 VAL A CA 1
ATOM 2144 C C . VAL A 1 282 ? -15.263 8.867 16.555 1.00 90.25 282 VAL A C 1
ATOM 2146 O O . VAL A 1 282 ? -15.153 9.236 17.717 1.00 90.25 282 VAL A O 1
ATOM 2149 N N . ALA A 1 283 ? -15.831 7.705 16.229 1.00 90.56 283 ALA A N 1
ATOM 2150 C CA . ALA A 1 283 ? -16.223 6.687 17.207 1.00 90.56 283 ALA A CA 1
ATOM 2151 C C . ALA A 1 283 ? -16.164 5.287 16.582 1.00 90.56 283 ALA A C 1
ATOM 2153 O O . ALA A 1 283 ? -16.437 5.142 15.388 1.00 90.56 283 ALA A O 1
ATOM 2154 N N . MET A 1 284 ? -15.843 4.263 17.377 1.00 93.75 284 MET A N 1
ATOM 2155 C CA . MET A 1 284 ? -15.935 2.845 17.003 1.00 93.75 284 MET A CA 1
ATOM 2156 C C . MET A 1 284 ? -15.987 1.960 18.254 1.00 93.75 284 MET A C 1
ATOM 2158 O O . MET A 1 284 ? -15.286 2.237 19.229 1.00 93.75 284 MET A O 1
ATOM 2162 N N . LYS A 1 285 ? -16.763 0.870 18.204 1.00 89.19 285 LYS A N 1
ATOM 2163 C CA . LYS A 1 285 ? -16.735 -0.203 19.214 1.00 89.19 285 LYS A CA 1
ATOM 2164 C C . LYS A 1 285 ? -17.072 -1.574 18.626 1.00 89.19 285 LYS A C 1
ATOM 2166 O O . LYS A 1 285 ? -17.655 -1.657 17.550 1.00 89.19 285 LYS A O 1
ATOM 2171 N N . PHE A 1 286 ? -16.705 -2.634 19.342 1.00 88.69 286 PHE A N 1
ATOM 2172 C CA . PHE A 1 286 ? -17.074 -4.027 19.057 1.00 88.69 286 PHE A CA 1
ATOM 2173 C C . PHE A 1 286 ? -18.186 -4.463 20.009 1.00 88.69 286 PHE A C 1
ATOM 2175 O O . PHE A 1 286 ? -18.052 -4.271 21.215 1.00 88.69 286 PHE A O 1
ATOM 2182 N N . MET A 1 287 ? -19.284 -5.030 19.505 1.00 89.50 287 MET A N 1
ATOM 2183 C CA . MET A 1 287 ? -20.382 -5.477 20.374 1.00 89.50 287 MET A CA 1
ATOM 2184 C C . MET A 1 287 ? -21.288 -6.517 19.711 1.00 89.50 287 MET A C 1
ATOM 2186 O O . MET A 1 287 ? -21.605 -6.412 18.529 1.00 89.50 287 MET A O 1
ATOM 2190 N N . TRP A 1 288 ? -21.777 -7.494 20.482 1.00 87.31 288 TRP A N 1
ATOM 2191 C CA . TRP A 1 288 ? -22.825 -8.427 20.051 1.00 87.31 288 TRP A CA 1
ATOM 2192 C C . TRP A 1 288 ? -24.161 -8.036 20.691 1.00 87.31 288 TRP A C 1
ATOM 2194 O O . TRP A 1 288 ? -24.442 -8.350 21.844 1.00 87.31 288 TRP A O 1
ATOM 2204 N N . VAL A 1 289 ? -24.989 -7.315 19.933 1.00 80.06 289 VAL A N 1
ATOM 2205 C CA . VAL A 1 289 ? -26.267 -6.752 20.405 1.00 80.06 289 VAL A CA 1
ATOM 2206 C C . VAL A 1 289 ? -27.456 -7.496 19.811 1.00 80.06 289 VAL A C 1
ATOM 2208 O O . VAL A 1 289 ? -27.394 -7.970 18.681 1.00 80.06 289 VAL A O 1
ATOM 2211 N N . LYS A 1 290 ? -28.559 -7.572 20.566 1.00 79.25 290 LYS A N 1
ATOM 2212 C CA . LYS A 1 290 ? -29.811 -8.222 20.134 1.00 79.25 290 LYS A CA 1
ATOM 2213 C C . LYS A 1 290 ? -30.998 -7.259 20.174 1.00 79.25 290 LYS A C 1
ATOM 2215 O O . LYS A 1 290 ? -31.683 -7.085 19.170 1.00 79.25 290 LYS A O 1
ATOM 2220 N N . ASP A 1 291 ? -31.211 -6.564 21.290 1.00 83.38 291 ASP A N 1
ATOM 2221 C CA . ASP A 1 291 ? -32.378 -5.683 21.447 1.00 83.38 291 ASP A CA 1
ATOM 2222 C C . ASP A 1 291 ? -32.202 -4.285 20.841 1.00 83.38 291 ASP A C 1
ATOM 2224 O O . ASP A 1 291 ? -33.168 -3.716 20.333 1.00 83.38 291 ASP A O 1
ATOM 2228 N N . LEU A 1 292 ? -30.971 -3.761 20.784 1.00 87.88 292 LEU A N 1
ATOM 2229 C CA . LEU A 1 292 ? -30.684 -2.489 20.106 1.00 87.88 292 LEU A CA 1
ATOM 2230 C C . LEU A 1 292 ? -31.024 -2.551 18.605 1.00 87.88 292 LEU A C 1
ATOM 2232 O O . LEU A 1 292 ? -31.544 -1.590 18.047 1.00 87.88 292 LEU A O 1
ATOM 2236 N N . LEU A 1 293 ? -30.839 -3.716 17.974 1.00 87.12 293 LEU A N 1
ATOM 2237 C CA . LEU A 1 293 ? -31.177 -3.959 16.566 1.00 87.12 293 LEU A CA 1
ATOM 2238 C C . LEU A 1 293 ? -32.674 -3.782 16.266 1.00 87.12 293 LEU A C 1
ATOM 2240 O O . LEU A 1 293 ? -33.031 -3.354 15.169 1.00 87.12 293 LEU A O 1
ATOM 2244 N N . LYS A 1 294 ? -33.551 -4.088 17.235 1.00 86.75 294 LYS A N 1
ATOM 2245 C CA . LYS A 1 294 ? -35.006 -3.900 17.105 1.00 86.75 294 LYS A CA 1
ATOM 2246 C C . LYS A 1 294 ? -35.376 -2.416 17.097 1.00 86.75 294 LYS A C 1
ATOM 2248 O O . LYS A 1 294 ? -36.278 -2.033 16.362 1.00 86.75 294 LYS A O 1
ATOM 2253 N N . LYS A 1 295 ? -34.664 -1.594 17.883 1.00 89.06 295 LYS A N 1
ATOM 2254 C CA . LYS A 1 295 ? -34.792 -0.127 17.870 1.00 89.06 295 LYS A CA 1
ATOM 2255 C C . LYS A 1 295 ? -34.230 0.458 16.573 1.00 89.06 295 LYS A C 1
ATOM 2257 O O . LYS A 1 295 ? -34.899 1.260 15.936 1.00 89.06 295 LYS A O 1
ATOM 2262 N N . HIS A 1 296 ? -33.046 0.005 16.153 1.00 88.88 296 HIS A N 1
ATOM 2263 C CA . HIS A 1 296 ? -32.370 0.477 14.937 1.00 88.88 296 HIS A CA 1
ATOM 2264 C C . HIS A 1 296 ? -33.207 0.275 13.674 1.00 88.88 296 HIS A C 1
ATOM 2266 O O . HIS A 1 296 ? -33.343 1.176 12.858 1.00 88.88 296 HIS A O 1
ATOM 2272 N N . TYR A 1 297 ? -33.785 -0.915 13.511 1.00 86.69 297 TYR A N 1
ATOM 2273 C CA . TYR A 1 297 ? -34.599 -1.253 12.344 1.00 86.69 297 TYR A CA 1
ATOM 2274 C C . TYR A 1 297 ? -36.109 -1.070 12.591 1.00 86.69 297 TYR A C 1
ATOM 2276 O O . TYR A 1 297 ? -36.912 -1.695 11.898 1.00 86.69 297 TYR A O 1
ATOM 2284 N N . ALA A 1 298 ? -36.517 -0.223 13.546 1.00 87.19 298 ALA A N 1
ATOM 2285 C CA . ALA A 1 298 ? -37.927 -0.017 13.904 1.00 87.19 298 ALA A CA 1
ATOM 2286 C C . ALA A 1 298 ? -38.797 0.411 12.705 1.00 87.19 298 ALA A C 1
ATOM 2288 O O . ALA A 1 298 ? -39.880 -0.144 12.512 1.00 87.19 298 ALA A O 1
ATOM 2289 N N . ASP A 1 299 ? -38.287 1.287 11.834 1.00 84.69 299 ASP A N 1
ATOM 2290 C CA . ASP A 1 299 ? -38.966 1.734 10.603 1.00 84.69 299 ASP A CA 1
ATOM 2291 C C . ASP A 1 299 ? -39.191 0.598 9.581 1.00 84.69 299 ASP A C 1
ATOM 2293 O O . ASP A 1 299 ? -40.023 0.698 8.677 1.00 84.69 299 ASP A O 1
ATOM 2297 N N . LEU A 1 300 ? -38.467 -0.519 9.724 1.00 85.69 300 LEU A N 1
ATOM 2298 C CA . LEU A 1 300 ? -38.622 -1.722 8.905 1.00 85.69 300 LEU A CA 1
ATOM 2299 C C . LEU A 1 300 ? -39.500 -2.791 9.569 1.00 85.69 300 LEU A C 1
ATOM 2301 O O . LEU A 1 300 ? -39.761 -3.806 8.930 1.00 85.69 300 LEU A O 1
ATOM 2305 N N . SER A 1 301 ? -39.979 -2.589 10.801 1.00 87.31 301 SER A N 1
ATOM 2306 C CA . SER A 1 301 ? -40.722 -3.596 11.585 1.00 87.31 301 SER A CA 1
ATOM 2307 C C . SER A 1 301 ? -41.944 -4.185 10.867 1.00 87.31 301 SER A C 1
ATOM 2309 O O . SER A 1 301 ? -42.209 -5.380 10.983 1.00 87.31 301 SER A O 1
ATOM 2311 N N . ALA A 1 302 ? -42.640 -3.379 10.058 1.00 86.81 302 ALA A N 1
ATOM 2312 C CA . ALA A 1 302 ? -43.786 -3.797 9.248 1.00 86.81 302 ALA A CA 1
ATOM 2313 C C . ALA A 1 302 ? -43.417 -4.555 7.948 1.00 86.81 302 ALA A C 1
ATOM 2315 O O . ALA A 1 302 ? -44.302 -4.929 7.178 1.00 86.81 302 ALA A O 1
ATOM 2316 N N . ARG A 1 303 ? -42.127 -4.764 7.643 1.00 88.50 303 ARG A N 1
ATOM 2317 C CA . ARG A 1 303 ? -41.676 -5.473 6.432 1.00 88.50 303 ARG A CA 1
ATOM 2318 C C . ARG A 1 303 ? -41.529 -6.977 6.706 1.00 88.50 303 ARG A C 1
ATOM 2320 O O . ARG A 1 303 ? -40.901 -7.349 7.694 1.00 88.50 303 ARG A O 1
ATOM 2327 N N . PRO A 1 304 ? -41.977 -7.871 5.801 1.00 85.50 304 PRO A N 1
ATOM 2328 C CA . PRO A 1 304 ? -41.981 -9.320 6.052 1.00 85.50 304 PRO A CA 1
ATOM 2329 C C . PRO A 1 304 ? -40.582 -9.933 6.251 1.00 85.50 304 PRO A C 1
ATOM 2331 O O . PRO A 1 304 ? -40.454 -10.990 6.862 1.00 85.50 304 PRO A O 1
ATOM 2334 N N . PHE A 1 305 ? -39.517 -9.271 5.786 1.00 84.31 305 PHE A N 1
ATOM 2335 C CA . PHE A 1 305 ? -38.133 -9.709 6.000 1.00 84.31 305 PHE A CA 1
ATOM 2336 C C . PHE A 1 305 ? -37.533 -9.281 7.355 1.00 84.31 305 PHE A C 1
ATOM 2338 O O . PHE A 1 305 ? -36.443 -9.742 7.699 1.00 84.31 305 PHE A O 1
ATOM 2345 N N . PHE A 1 306 ? -38.196 -8.418 8.134 1.00 87.44 306 PHE A N 1
ATOM 2346 C CA . PHE A 1 306 ? -37.654 -7.859 9.381 1.00 87.44 306 PHE A CA 1
ATOM 2347 C C . PHE A 1 306 ? -37.260 -8.916 10.433 1.00 87.44 306 PHE A C 1
ATOM 2349 O O . PHE A 1 306 ? -36.141 -8.823 10.944 1.00 87.44 306 PHE A O 1
ATOM 2356 N N . PRO A 1 307 ? -38.056 -9.972 10.711 1.00 87.31 307 PRO A N 1
ATOM 2357 C CA . PRO A 1 307 ? -37.639 -11.029 11.638 1.00 87.31 307 PRO A CA 1
ATOM 2358 C C . PRO A 1 307 ? -36.362 -11.750 11.178 1.00 87.31 307 PRO A C 1
ATOM 2360 O O . PRO A 1 307 ? -35.501 -12.081 11.994 1.00 87.31 307 PRO A O 1
ATOM 2363 N N . GLY A 1 308 ? -36.203 -11.940 9.862 1.00 87.06 308 GLY A N 1
ATOM 2364 C CA . GLY A 1 308 ? -34.992 -12.500 9.258 1.00 87.06 308 GLY A CA 1
ATOM 2365 C C . GLY A 1 308 ? -33.785 -11.568 9.388 1.00 87.06 308 GLY A C 1
ATOM 2366 O O . GLY A 1 308 ? -32.708 -12.022 9.769 1.00 87.06 308 GLY A O 1
ATOM 2367 N N . LEU A 1 309 ? -33.973 -10.264 9.152 1.00 85.75 309 LEU A N 1
ATOM 2368 C CA . LEU A 1 309 ? -32.936 -9.241 9.320 1.00 85.75 309 LEU A CA 1
ATOM 2369 C C . LEU A 1 309 ? -32.447 -9.158 10.772 1.00 85.75 309 LEU A C 1
ATOM 2371 O O . LEU A 1 309 ? -31.240 -9.160 10.998 1.00 85.75 309 LEU A O 1
ATOM 2375 N N . VAL A 1 310 ? -33.353 -9.134 11.755 1.00 88.62 310 VAL A N 1
ATOM 2376 C CA . VAL A 1 310 ? -32.978 -9.098 13.180 1.00 88.62 310 VAL A CA 1
ATOM 2377 C C . VAL A 1 310 ? -32.281 -10.398 13.595 1.00 88.62 310 VAL A C 1
ATOM 2379 O O . VAL A 1 310 ? -31.263 -10.334 14.283 1.00 88.62 310 VAL A O 1
ATOM 2382 N N . LYS A 1 311 ? -32.752 -11.568 13.133 1.00 88.25 311 LYS A N 1
ATOM 2383 C CA . LYS A 1 311 ? -32.093 -12.865 13.381 1.00 88.25 311 LYS A CA 1
ATOM 2384 C C . LYS A 1 311 ? -30.677 -12.917 12.793 1.00 88.25 311 LYS A C 1
ATOM 2386 O O . LYS A 1 311 ? -29.769 -13.382 13.474 1.00 88.25 311 LYS A O 1
ATOM 2391 N N . TYR A 1 312 ? -30.489 -12.421 11.568 1.00 87.69 312 TYR A N 1
ATOM 2392 C CA . TYR A 1 312 ? -29.183 -12.319 10.909 1.00 87.69 312 TYR A CA 1
ATOM 2393 C C . TYR A 1 312 ? -28.249 -11.354 11.647 1.00 87.69 312 TYR A C 1
ATOM 2395 O O . TYR A 1 312 ? -27.151 -11.730 12.034 1.00 87.69 312 TYR A O 1
ATOM 2403 N N . MET A 1 313 ? -28.700 -10.132 11.927 1.00 88.56 313 MET A N 1
ATOM 2404 C CA . MET A 1 313 ? -27.890 -9.143 12.643 1.00 88.56 313 MET A CA 1
ATOM 2405 C C . MET A 1 313 ? -27.550 -9.577 14.081 1.00 88.56 313 MET A C 1
ATOM 2407 O O . MET A 1 313 ? -26.542 -9.139 14.622 1.00 88.56 313 MET A O 1
ATOM 2411 N N . SER A 1 314 ? -28.346 -10.475 14.673 1.00 88.50 314 SER A N 1
ATOM 2412 C CA . SER A 1 314 ? -28.096 -11.089 15.984 1.00 88.50 314 SER A CA 1
ATOM 2413 C C . SER A 1 314 ? -27.171 -12.319 15.944 1.00 88.50 314 SER A C 1
ATOM 2415 O O . SER A 1 314 ? -26.946 -12.915 16.999 1.00 88.50 314 SER A O 1
ATOM 2417 N N . SER A 1 315 ? -26.654 -12.750 14.783 1.00 88.94 315 SER A N 1
ATOM 2418 C CA . SER A 1 315 ? -25.876 -14.000 14.655 1.00 88.94 315 SER A CA 1
ATOM 2419 C C . SER A 1 315 ? -24.384 -13.878 14.994 1.00 88.94 315 SER A C 1
ATOM 2421 O O . SER A 1 315 ? -23.653 -14.856 14.857 1.00 88.94 315 SER A O 1
ATOM 2423 N N . GLY A 1 316 ? -23.919 -12.698 15.408 1.00 88.50 316 GLY A N 1
ATOM 2424 C CA . GLY A 1 316 ? -22.538 -12.451 15.817 1.00 88.50 316 GLY A CA 1
ATOM 2425 C C . GLY A 1 316 ? -22.286 -10.977 16.157 1.00 88.50 316 GLY A C 1
ATOM 2426 O O . GLY A 1 316 ? -23.230 -10.181 16.142 1.00 88.50 316 GLY A O 1
ATOM 2427 N N . PRO A 1 317 ? -21.031 -10.604 16.461 1.00 91.00 317 PRO A N 1
ATOM 2428 C CA . PRO A 1 317 ? -20.651 -9.225 16.751 1.00 91.00 317 PRO A CA 1
ATOM 2429 C C . PRO A 1 317 ? -20.778 -8.301 15.532 1.00 91.00 317 PRO A C 1
ATOM 2431 O O . PRO A 1 317 ? -20.679 -8.724 14.379 1.00 91.00 317 PRO A O 1
ATOM 2434 N N . VAL A 1 318 ? -20.952 -7.011 15.811 1.00 93.38 318 VAL A N 1
ATOM 2435 C CA . VAL A 1 318 ? -20.942 -5.909 14.844 1.00 93.38 318 VAL A CA 1
ATOM 2436 C C . VAL A 1 318 ? -19.899 -4.864 15.227 1.00 93.38 318 VAL A C 1
ATOM 2438 O O . VAL A 1 318 ? -19.548 -4.724 16.401 1.00 93.38 318 VAL A O 1
ATOM 2441 N N . VAL A 1 319 ? -19.439 -4.104 14.230 1.00 95.31 319 VAL A N 1
ATOM 2442 C CA . VAL A 1 319 ? -18.555 -2.941 14.422 1.00 95.31 319 VAL A CA 1
ATOM 2443 C C . VAL A 1 319 ? -19.271 -1.677 13.939 1.00 95.31 319 VAL A C 1
ATOM 2445 O O . VAL A 1 319 ? -19.120 -1.300 12.771 1.00 95.31 319 VAL A O 1
ATOM 2448 N N . PRO A 1 320 ? -20.113 -1.047 14.782 1.00 95.50 320 PRO A N 1
ATOM 2449 C CA . PRO A 1 320 ? -20.589 0.315 14.563 1.00 95.50 320 PRO A CA 1
ATOM 2450 C C . PRO A 1 320 ? -19.426 1.318 14.595 1.00 95.50 320 PRO A C 1
ATOM 2452 O O . PRO A 1 320 ? -18.489 1.196 15.388 1.00 95.50 320 PRO A O 1
ATOM 2455 N N . MET A 1 321 ? -19.510 2.331 13.737 1.00 96.62 321 MET A N 1
ATOM 2456 C CA . MET A 1 321 ? -18.526 3.396 13.557 1.00 96.62 321 MET A CA 1
ATOM 2457 C C . MET A 1 321 ? -19.217 4.719 13.220 1.00 96.62 321 MET A C 1
ATOM 2459 O O . MET A 1 321 ? -20.249 4.738 12.545 1.00 96.62 321 MET A O 1
ATOM 2463 N N . VAL A 1 322 ? -18.585 5.832 13.586 1.00 95.56 322 VAL A N 1
ATOM 2464 C CA . VAL A 1 322 ? -18.992 7.179 13.164 1.00 95.56 322 VAL A CA 1
ATOM 2465 C C . VAL A 1 322 ? -17.846 7.848 12.418 1.00 95.56 322 VAL A C 1
ATOM 2467 O O . VAL A 1 322 ? -16.719 7.901 12.914 1.00 95.56 322 VAL A O 1
ATOM 2470 N N . TRP A 1 323 ? -18.143 8.374 11.230 1.00 94.19 323 TRP A N 1
ATOM 2471 C CA . TRP A 1 323 ? -17.172 8.989 10.324 1.00 94.19 323 TRP A CA 1
ATOM 2472 C C . TRP A 1 323 ? -17.532 10.449 10.043 1.00 94.19 323 TRP A C 1
ATOM 2474 O O . TRP A 1 323 ? -18.666 10.745 9.678 1.00 94.19 323 TRP A O 1
ATOM 2484 N N . GLU A 1 324 ? -16.566 11.355 10.199 1.00 88.50 324 GLU A N 1
ATOM 2485 C CA . GLU A 1 324 ? -16.676 12.798 9.945 1.00 88.50 324 GLU A CA 1
ATOM 2486 C C . GLU A 1 324 ? -16.001 13.161 8.610 1.00 88.50 324 GLU A C 1
ATOM 2488 O O . GLU A 1 324 ? -14.887 12.708 8.324 1.00 88.50 324 GLU A O 1
ATOM 2493 N N . GLY A 1 325 ? -16.645 14.001 7.793 1.00 85.00 325 GLY A N 1
ATOM 2494 C CA . GLY A 1 325 ? -16.085 14.442 6.512 1.00 85.00 325 GLY A CA 1
ATOM 2495 C C . GLY A 1 325 ? -16.997 15.368 5.702 1.00 85.00 325 GLY A C 1
ATOM 2496 O O . GLY A 1 325 ? -18.139 15.634 6.071 1.00 85.00 325 GLY A O 1
ATOM 2497 N N . LEU A 1 326 ? -16.487 15.860 4.571 1.00 79.44 326 LEU A N 1
ATOM 2498 C CA . LEU A 1 326 ? -17.262 16.665 3.622 1.00 79.44 326 LEU A CA 1
ATOM 2499 C C . LEU A 1 326 ? -18.179 15.759 2.784 1.00 79.44 326 LEU A C 1
ATOM 2501 O O . LEU A 1 326 ? -17.687 14.838 2.129 1.00 79.44 326 LEU A O 1
ATOM 2505 N N . ASN A 1 327 ? -19.488 16.039 2.768 1.00 81.19 327 ASN A N 1
ATOM 2506 C CA . ASN A 1 327 ? -20.509 15.224 2.090 1.00 81.19 327 ASN A CA 1
ATOM 2507 C C . ASN A 1 327 ? -20.426 13.726 2.469 1.00 81.19 327 ASN A C 1
ATOM 2509 O O . ASN A 1 327 ? -20.581 12.855 1.600 1.00 81.19 327 ASN A O 1
ATOM 2513 N N . VAL A 1 328 ? -20.072 13.405 3.721 1.00 88.94 328 VAL A N 1
ATOM 2514 C CA . VAL A 1 328 ? -19.675 12.047 4.134 1.00 88.94 328 VAL A CA 1
ATOM 2515 C C . VAL A 1 328 ? -20.835 11.055 4.071 1.00 88.94 328 VAL A C 1
ATOM 2517 O O . VAL A 1 328 ? -20.607 9.906 3.702 1.00 88.94 328 VAL A O 1
ATOM 2520 N N . VAL A 1 329 ? -22.080 11.491 4.310 1.00 89.69 329 VAL A N 1
ATOM 2521 C CA . VAL A 1 329 ? -23.265 10.621 4.182 1.00 89.69 329 VAL A CA 1
ATOM 2522 C C . VAL A 1 329 ? -23.443 10.202 2.721 1.00 89.69 329 VAL A C 1
ATOM 2524 O O . VAL A 1 329 ? -23.387 9.018 2.382 1.00 89.69 329 VAL A O 1
ATOM 2527 N N . LYS A 1 330 ? -23.570 11.183 1.818 1.00 87.94 330 LYS A N 1
ATOM 2528 C CA . LYS A 1 330 ? -23.785 10.942 0.382 1.00 87.94 330 LYS A CA 1
ATOM 2529 C C . LYS A 1 330 ? -22.620 10.180 -0.255 1.00 87.94 330 LYS A C 1
ATOM 2531 O O . LYS A 1 330 ? -22.834 9.241 -1.019 1.00 87.94 330 LYS A O 1
ATOM 2536 N N . THR A 1 331 ? -21.387 10.561 0.070 1.00 87.44 331 THR A N 1
ATOM 2537 C CA . THR A 1 331 ? -20.179 9.936 -0.489 1.00 87.44 331 THR A CA 1
ATOM 2538 C C . THR A 1 331 ? -19.959 8.535 0.088 1.00 87.44 331 THR A C 1
ATOM 2540 O O . THR A 1 331 ? -19.597 7.623 -0.655 1.00 87.44 331 THR A O 1
ATOM 2543 N N . GLY A 1 332 ? -20.253 8.335 1.378 1.00 90.12 332 GLY A N 1
ATOM 2544 C CA . GLY A 1 332 ? -20.279 7.024 2.020 1.00 90.12 332 GLY A CA 1
ATOM 2545 C C . GLY A 1 332 ? -21.269 6.086 1.334 1.00 90.12 332 GLY A C 1
ATOM 2546 O O . GLY A 1 332 ? -20.873 5.007 0.902 1.00 90.12 332 GLY A O 1
ATOM 2547 N N . ARG A 1 333 ? -22.519 6.520 1.111 1.00 91.56 333 ARG A N 1
ATOM 2548 C CA . ARG A 1 333 ? -23.534 5.735 0.381 1.00 91.56 333 ARG A CA 1
ATOM 2549 C C . ARG A 1 333 ? -23.092 5.312 -1.021 1.00 91.56 333 ARG A C 1
ATOM 2551 O O . ARG A 1 333 ? -23.348 4.170 -1.392 1.00 91.56 333 ARG A O 1
ATOM 2558 N N . VAL A 1 334 ? -22.390 6.171 -1.764 1.00 91.31 334 VAL A N 1
ATOM 2559 C CA . VAL A 1 334 ? -21.797 5.798 -3.064 1.00 91.31 334 VAL A CA 1
ATOM 2560 C C . VAL A 1 334 ? -20.710 4.727 -2.897 1.00 91.31 334 VAL A C 1
ATOM 2562 O O . VAL A 1 334 ? -20.691 3.764 -3.657 1.00 91.31 334 VAL A O 1
ATOM 2565 N N . MET A 1 335 ? -19.845 4.834 -1.883 1.00 92.19 335 MET A N 1
ATOM 2566 C CA . MET A 1 335 ? -18.813 3.823 -1.599 1.00 92.19 335 MET A CA 1
ATOM 2567 C C . MET A 1 335 ? -19.375 2.482 -1.110 1.00 92.19 335 MET A C 1
ATOM 2569 O O . MET A 1 335 ? -18.746 1.449 -1.340 1.00 92.19 335 MET A O 1
ATOM 2573 N N . LEU A 1 336 ? -20.543 2.466 -0.455 1.00 92.56 336 LEU A N 1
ATOM 2574 C CA . LEU A 1 336 ? -21.201 1.215 -0.066 1.00 92.56 336 LEU A CA 1
ATOM 2575 C C . LEU A 1 336 ? -21.641 0.400 -1.287 1.00 92.56 336 LEU A C 1
ATOM 2577 O O . LEU A 1 336 ? -21.520 -0.821 -1.254 1.00 92.56 336 LEU A O 1
ATOM 2581 N N . GLY A 1 337 ? -22.130 1.057 -2.341 1.00 89.88 337 GLY A N 1
ATOM 2582 C CA . GLY A 1 337 ? -22.825 0.410 -3.457 1.00 89.88 337 GLY A CA 1
ATOM 2583 C C . GLY A 1 337 ? -24.325 0.218 -3.196 1.00 89.88 337 GLY A C 1
ATOM 2584 O O . GLY A 1 337 ? -24.844 0.556 -2.124 1.00 89.88 337 GLY A O 1
ATOM 2585 N N . ALA A 1 338 ? -25.032 -0.322 -4.189 1.00 87.69 338 ALA A N 1
ATOM 2586 C CA . ALA A 1 338 ? -26.464 -0.608 -4.121 1.00 87.69 338 ALA A CA 1
ATOM 2587 C C . ALA A 1 338 ? -26.801 -1.635 -3.020 1.00 87.69 338 ALA A C 1
ATOM 2589 O O . ALA A 1 338 ? -25.925 -2.194 -2.361 1.00 87.69 338 ALA A O 1
ATOM 2590 N N . THR A 1 339 ? -28.087 -1.852 -2.734 1.00 84.25 339 THR A N 1
ATOM 2591 C CA . THR A 1 339 ? -28.491 -2.826 -1.700 1.00 84.25 339 THR A CA 1
ATOM 2592 C C . THR A 1 339 ? -28.337 -4.272 -2.187 1.00 84.25 339 THR A C 1
ATOM 2594 O O . THR A 1 339 ? -27.982 -5.139 -1.381 1.00 84.25 339 THR A O 1
ATOM 2597 N N . ASP A 1 340 ? -28.556 -4.510 -3.486 1.00 84.88 340 ASP A N 1
ATOM 2598 C CA . ASP A 1 340 ? -28.154 -5.730 -4.192 1.00 84.88 340 ASP A CA 1
ATOM 2599 C C . ASP A 1 340 ? -26.675 -5.603 -4.629 1.00 84.88 340 ASP A C 1
ATOM 2601 O O . ASP A 1 340 ? -26.297 -4.587 -5.225 1.00 84.88 340 ASP A O 1
ATOM 2605 N N . PRO A 1 341 ? -25.810 -6.595 -4.344 1.00 84.50 341 PRO A N 1
ATOM 2606 C CA . PRO A 1 341 ? -24.448 -6.630 -4.874 1.00 84.50 341 PRO A CA 1
ATOM 2607 C C . PRO A 1 341 ? -24.368 -6.641 -6.410 1.00 84.50 341 PRO A C 1
ATOM 2609 O O . PRO A 1 341 ? -23.398 -6.126 -6.952 1.00 84.50 341 PRO A O 1
ATOM 2612 N N . LYS A 1 342 ? -25.376 -7.169 -7.119 1.00 84.69 342 LYS A N 1
ATOM 2613 C CA . LYS A 1 342 ? -25.416 -7.211 -8.594 1.00 84.69 342 LYS A CA 1
ATOM 2614 C C . LYS A 1 342 ? -25.556 -5.829 -9.226 1.00 84.69 342 LYS A C 1
ATOM 2616 O O . LYS A 1 342 ? -24.927 -5.555 -10.240 1.00 84.69 342 LYS A O 1
ATOM 2621 N N . ASP A 1 343 ? -26.333 -4.956 -8.588 1.00 87.69 343 ASP A N 1
ATOM 2622 C CA . ASP A 1 343 ? -26.551 -3.569 -9.015 1.00 87.69 343 ASP A CA 1
ATOM 2623 C C . ASP A 1 343 ? -25.450 -2.623 -8.487 1.00 87.69 343 ASP A C 1
ATOM 2625 O O . ASP A 1 343 ? -25.557 -1.398 -8.575 1.00 87.69 343 ASP A O 1
ATOM 2629 N N . SER A 1 344 ? -24.403 -3.170 -7.858 1.00 89.69 344 SER A N 1
ATOM 2630 C CA . SER A 1 344 ? -23.321 -2.401 -7.245 1.00 89.69 344 SER A CA 1
ATOM 2631 C C . SER A 1 344 ? -22.116 -2.304 -8.177 1.00 89.69 344 SER A C 1
ATOM 2633 O O . SER A 1 344 ? -21.507 -3.309 -8.528 1.00 89.69 344 SER A O 1
ATOM 2635 N N . ASN A 1 345 ? -21.719 -1.075 -8.518 1.00 88.81 345 ASN A N 1
ATOM 2636 C CA . ASN A 1 345 ? -20.537 -0.824 -9.346 1.00 88.81 345 ASN A CA 1
ATOM 2637 C C . ASN A 1 345 ? -19.259 -1.465 -8.749 1.00 88.81 345 ASN A C 1
ATOM 2639 O O . ASN A 1 345 ? -19.080 -1.423 -7.523 1.00 88.81 345 ASN A O 1
ATOM 2643 N N . PRO A 1 346 ? -18.331 -1.970 -9.585 1.00 87.19 346 PRO A N 1
ATOM 2644 C CA . PRO A 1 346 ? -16.994 -2.371 -9.146 1.00 87.19 346 PRO A CA 1
ATOM 2645 C C . PRO A 1 346 ? -16.273 -1.251 -8.378 1.00 87.19 346 PRO A C 1
ATOM 2647 O O . PRO A 1 346 ? -16.460 -0.065 -8.656 1.00 87.19 346 PRO A O 1
ATOM 2650 N N . GLY A 1 347 ? -15.468 -1.619 -7.382 1.00 85.88 347 GLY A N 1
ATOM 2651 C CA . GLY A 1 347 ? -14.818 -0.694 -6.449 1.00 85.88 347 GLY A CA 1
ATOM 2652 C C . GLY A 1 347 ? -15.681 -0.306 -5.238 1.00 85.88 347 GLY A C 1
ATOM 2653 O O . GLY A 1 347 ? -15.161 0.250 -4.264 1.00 85.88 347 GLY A O 1
ATOM 2654 N N . THR A 1 348 ? -16.986 -0.604 -5.244 1.00 92.19 348 THR A N 1
ATOM 2655 C CA . THR A 1 348 ? -17.858 -0.403 -4.072 1.00 92.19 348 THR A CA 1
ATOM 2656 C C . THR A 1 348 ? -17.734 -1.556 -3.077 1.00 92.19 348 THR A C 1
ATOM 2658 O O . THR A 1 348 ? -17.424 -2.689 -3.438 1.00 92.19 348 THR A O 1
ATOM 2661 N N . ILE A 1 349 ? -17.989 -1.293 -1.792 1.00 92.19 349 ILE A N 1
ATOM 2662 C CA . ILE A 1 349 ? -17.822 -2.295 -0.725 1.00 92.19 349 ILE A CA 1
ATOM 2663 C C . ILE A 1 349 ? -18.771 -3.491 -0.920 1.00 92.19 349 ILE A C 1
ATOM 2665 O O . ILE A 1 349 ? -18.399 -4.622 -0.609 1.00 92.19 349 ILE A O 1
ATOM 2669 N N . ARG A 1 350 ? -19.982 -3.278 -1.453 1.00 92.00 350 ARG A N 1
ATOM 2670 C CA . ARG A 1 350 ? -20.925 -4.369 -1.742 1.00 92.00 350 ARG A CA 1
ATOM 2671 C C . ARG A 1 350 ? -20.633 -5.072 -3.063 1.00 92.00 350 ARG A C 1
ATOM 2673 O O . ARG A 1 350 ? -20.684 -6.296 -3.056 1.00 92.00 350 ARG A O 1
ATOM 2680 N N . GLY A 1 351 ? -20.267 -4.351 -4.125 1.00 89.44 351 GLY A N 1
ATOM 2681 C CA . GLY A 1 351 ? -19.878 -4.968 -5.401 1.00 89.44 351 GLY A CA 1
ATOM 2682 C C . GLY A 1 351 ? -18.638 -5.860 -5.274 1.00 89.44 351 GLY A C 1
ATOM 2683 O O . GLY A 1 351 ? -18.614 -6.963 -5.806 1.00 89.44 351 GLY A O 1
ATOM 2684 N N . ASP A 1 352 ? -17.641 -5.434 -4.492 1.00 89.94 352 ASP A N 1
ATOM 2685 C CA . ASP A 1 352 ? -16.369 -6.162 -4.375 1.00 89.94 352 ASP A CA 1
ATOM 2686 C C . ASP A 1 352 ? -16.386 -7.311 -3.350 1.00 89.94 352 ASP A C 1
ATOM 2688 O O . ASP A 1 352 ? -15.551 -8.212 -3.428 1.00 89.94 352 ASP A O 1
ATOM 2692 N N . LEU A 1 353 ? -17.253 -7.257 -2.326 1.00 89.94 353 LEU A N 1
ATOM 2693 C CA . LEU A 1 353 ? -17.160 -8.144 -1.149 1.00 89.94 353 LEU A CA 1
ATOM 2694 C C . LEU A 1 353 ? -18.460 -8.889 -0.795 1.00 89.94 353 LEU A C 1
ATOM 2696 O O . LEU A 1 353 ? -18.441 -9.711 0.131 1.00 89.94 353 LEU A O 1
ATOM 2700 N N . CYS A 1 354 ? -19.577 -8.638 -1.485 1.00 85.25 354 CYS A N 1
ATOM 2701 C CA . CYS A 1 354 ? -20.863 -9.311 -1.263 1.00 85.25 354 CYS A CA 1
ATOM 2702 C C . CYS A 1 354 ? -21.323 -10.059 -2.525 1.00 85.25 354 CYS A C 1
ATOM 2704 O O . CYS A 1 354 ? -21.004 -9.662 -3.636 1.00 85.25 354 CYS A O 1
ATOM 2706 N N . ILE A 1 355 ? -22.095 -11.138 -2.351 1.00 79.38 355 ILE A N 1
ATOM 2707 C CA . ILE A 1 355 ? -22.582 -11.985 -3.464 1.00 79.38 355 ILE A CA 1
ATOM 2708 C C . ILE A 1 355 ? -24.117 -12.086 -3.470 1.00 79.38 355 ILE A C 1
ATOM 2710 O O . ILE A 1 355 ? -24.735 -12.182 -4.527 1.00 79.38 355 ILE A O 1
ATOM 2714 N N . GLN A 1 356 ? -24.751 -12.052 -2.292 1.00 76.25 356 GLN A N 1
ATOM 2715 C CA . GLN A 1 356 ? -26.182 -12.304 -2.127 1.00 76.25 356 GLN A CA 1
ATOM 2716 C C . GLN A 1 356 ? -26.890 -11.131 -1.436 1.00 76.25 356 GLN A C 1
ATOM 2718 O O . GLN A 1 356 ? -26.404 -10.584 -0.442 1.00 76.25 356 GLN A O 1
ATOM 2723 N N . VAL A 1 357 ? -28.085 -10.793 -1.926 1.00 71.56 357 VAL A N 1
ATOM 2724 C CA . VAL A 1 357 ? -29.021 -9.867 -1.268 1.00 71.56 357 VAL A CA 1
ATOM 2725 C C . VAL A 1 357 ? -29.339 -10.347 0.152 1.00 71.56 357 VAL A C 1
ATOM 2727 O O . VAL A 1 357 ? -29.429 -11.544 0.418 1.00 71.56 357 VAL A O 1
ATOM 2730 N N . GLY A 1 358 ? -29.488 -9.414 1.093 1.00 66.81 358 GLY A N 1
ATOM 2731 C CA . GLY A 1 358 ? -29.720 -9.713 2.512 1.00 66.81 358 GLY A CA 1
ATOM 2732 C C . GLY A 1 358 ? -28.434 -9.976 3.305 1.00 66.81 358 GLY A C 1
ATOM 2733 O O . GLY A 1 358 ? -28.291 -9.432 4.398 1.00 66.81 358 GLY A O 1
ATOM 2734 N N . ARG A 1 359 ? -27.453 -10.682 2.724 1.00 74.56 359 ARG A N 1
ATOM 2735 C CA . ARG A 1 359 ? -26.105 -10.896 3.296 1.00 74.56 359 ARG A CA 1
ATOM 2736 C C . ARG A 1 359 ? -25.087 -9.864 2.800 1.00 74.56 359 ARG A C 1
ATOM 2738 O O . ARG A 1 359 ? -23.964 -10.188 2.419 1.00 74.56 359 ARG A O 1
ATOM 2745 N N . ASN A 1 360 ? -25.482 -8.589 2.805 1.00 81.75 360 ASN A N 1
ATOM 2746 C CA . ASN A 1 360 ? -24.509 -7.506 2.672 1.00 81.75 360 ASN A CA 1
ATOM 2747 C C . ASN A 1 360 ? -23.739 -7.325 3.993 1.00 81.75 360 ASN A C 1
ATOM 2749 O O . ASN A 1 360 ? -24.302 -7.495 5.076 1.00 81.75 360 ASN A O 1
ATOM 2753 N N . ILE A 1 361 ? -22.447 -6.996 3.898 1.00 89.50 361 ILE A N 1
ATOM 2754 C CA . ILE A 1 361 ? -21.533 -6.932 5.056 1.00 89.50 361 ILE A CA 1
ATOM 2755 C C . ILE A 1 361 ? -21.510 -5.572 5.766 1.00 89.50 361 ILE A C 1
ATOM 2757 O O . ILE A 1 361 ? -20.831 -5.427 6.778 1.00 89.50 361 ILE A O 1
ATOM 2761 N N . ILE A 1 362 ? -22.215 -4.565 5.241 1.00 92.12 362 ILE A N 1
ATOM 2762 C CA . ILE A 1 362 ? -22.133 -3.184 5.732 1.00 92.12 362 ILE A CA 1
ATOM 2763 C C . ILE A 1 362 ? -23.470 -2.433 5.653 1.00 92.12 362 ILE A C 1
ATOM 2765 O O . ILE A 1 362 ? -24.156 -2.416 4.621 1.00 92.12 362 ILE A O 1
ATOM 2769 N N . HIS A 1 363 ? -23.825 -1.793 6.766 1.00 92.75 363 HIS A N 1
ATOM 2770 C CA . HIS A 1 363 ? -24.898 -0.806 6.899 1.00 92.75 363 HIS A CA 1
ATOM 2771 C C . HIS A 1 363 ? -24.332 0.621 6.815 1.00 92.75 363 HIS A C 1
ATOM 2773 O O . HIS A 1 363 ? -23.169 0.838 7.154 1.00 92.75 363 HIS A O 1
ATOM 2779 N N . GLY A 1 364 ? -25.158 1.586 6.407 1.00 92.56 364 GLY A N 1
ATOM 2780 C CA . GLY A 1 364 ? -24.822 3.003 6.533 1.00 92.56 364 GLY A CA 1
ATOM 2781 C C . GLY A 1 364 ? -25.966 3.947 6.175 1.00 92.56 364 GLY A C 1
ATOM 2782 O O . GLY A 1 364 ? -26.727 3.664 5.237 1.00 92.56 364 GLY A O 1
ATOM 2783 N N . SER A 1 365 ? -26.059 5.049 6.920 1.00 91.75 365 SER A N 1
ATOM 2784 C CA . SER A 1 365 ? -27.145 6.038 6.880 1.00 91.75 365 SER A CA 1
ATOM 2785 C C . SER A 1 365 ? -27.367 6.623 5.488 1.00 91.75 365 SER A C 1
ATOM 2787 O O . SER A 1 365 ? -26.417 6.910 4.762 1.00 91.75 365 SER A O 1
ATOM 2789 N N . ASP A 1 366 ? -28.626 6.813 5.109 1.00 87.44 366 ASP A N 1
ATOM 2790 C CA . ASP A 1 366 ? -29.057 7.362 3.821 1.00 87.44 366 ASP A CA 1
ATOM 2791 C C . ASP A 1 366 ? -29.230 8.890 3.804 1.00 87.44 366 ASP A C 1
ATOM 2793 O O . ASP A 1 366 ? -28.991 9.503 2.763 1.00 87.44 366 ASP A O 1
ATOM 2797 N N . SER A 1 367 ? -29.573 9.503 4.940 1.00 91.06 367 SER A N 1
ATOM 2798 C CA . SER A 1 367 ? -29.653 10.962 5.122 1.00 91.06 367 SER A CA 1
ATOM 2799 C C . SER A 1 367 ? -28.864 11.449 6.350 1.00 91.06 367 SER A C 1
ATOM 2801 O O . SER A 1 367 ? -28.386 10.643 7.149 1.00 91.06 367 SER A O 1
ATOM 2803 N N . VAL A 1 368 ? -28.705 12.769 6.507 1.00 89.38 368 VAL A N 1
ATOM 2804 C CA . VAL A 1 368 ? -28.010 13.374 7.665 1.00 89.38 368 VAL A CA 1
ATOM 2805 C C . VAL A 1 368 ? -28.861 13.262 8.936 1.00 89.38 368 VAL A C 1
ATOM 2807 O O . VAL A 1 368 ? -28.349 13.010 10.022 1.00 89.38 368 VAL A O 1
ATOM 2810 N N . GLU A 1 369 ? -30.179 13.377 8.801 1.00 89.88 369 GLU A N 1
ATOM 2811 C CA . GLU A 1 369 ? -31.156 13.219 9.882 1.00 89.88 369 GLU A CA 1
ATOM 2812 C C . GLU A 1 369 ? -31.224 11.759 10.349 1.00 89.88 369 GLU A C 1
ATOM 2814 O O . GLU A 1 369 ? -31.328 11.490 11.544 1.00 89.88 369 GLU A O 1
ATOM 2819 N N . SER A 1 370 ? -31.133 10.823 9.397 1.00 90.44 370 SER A N 1
ATOM 2820 C CA . SER A 1 370 ? -30.966 9.387 9.629 1.00 90.44 370 SER A CA 1
ATOM 2821 C C . SER A 1 370 ? -29.645 9.124 10.364 1.00 90.44 370 SER A C 1
ATOM 2823 O O . SER A 1 370 ? -29.649 8.548 11.449 1.00 90.44 370 SER A O 1
ATOM 2825 N N . ALA A 1 371 ? -28.529 9.669 9.864 1.00 91.25 371 ALA A N 1
ATOM 2826 C CA . ALA A 1 371 ? -27.212 9.528 10.482 1.00 91.25 371 ALA A CA 1
ATOM 2827 C C . ALA A 1 371 ? -27.158 10.012 11.933 1.00 91.25 371 ALA A C 1
ATOM 2829 O O . ALA A 1 371 ? -26.650 9.286 12.780 1.00 91.25 371 ALA A O 1
ATOM 2830 N N . ASN A 1 372 ? -27.692 11.196 12.240 1.00 91.50 372 ASN A N 1
ATOM 2831 C CA . ASN A 1 372 ? -27.673 11.722 13.606 1.00 91.50 372 ASN A CA 1
ATOM 2832 C C . ASN A 1 372 ? -28.478 10.826 14.565 1.00 91.50 372 ASN A C 1
ATOM 2834 O O . ASN A 1 372 ? -27.964 10.455 15.614 1.00 91.50 372 ASN A O 1
ATOM 2838 N N . LYS A 1 373 ? -29.676 10.368 14.166 1.00 90.50 373 LYS A N 1
ATOM 2839 C CA . LYS A 1 373 ? -30.470 9.406 14.955 1.00 90.50 373 LYS A CA 1
ATOM 2840 C C . LYS A 1 373 ? -29.749 8.073 15.168 1.00 90.50 373 LYS A C 1
ATOM 2842 O O . LYS A 1 373 ? -29.846 7.496 16.246 1.00 90.50 373 LYS A O 1
ATOM 2847 N N . GLU A 1 374 ? -29.054 7.564 14.150 1.00 93.25 374 GLU A N 1
ATOM 2848 C CA . GLU A 1 374 ? -28.268 6.331 14.262 1.00 93.25 374 GLU A CA 1
ATOM 2849 C C . GLU A 1 374 ? -27.033 6.522 15.163 1.00 93.25 374 GLU A C 1
ATOM 2851 O O . GLU A 1 374 ? -26.708 5.626 15.939 1.00 93.25 374 GLU A O 1
ATOM 2856 N N . ILE A 1 375 ? -26.379 7.689 15.128 1.00 92.81 375 ILE A N 1
ATOM 2857 C CA . ILE A 1 375 ? -25.282 8.039 16.044 1.00 92.81 375 ILE A CA 1
ATOM 2858 C C . ILE A 1 375 ? -25.796 8.073 17.489 1.00 92.81 375 ILE A C 1
ATOM 2860 O O . ILE A 1 375 ? -25.279 7.326 18.317 1.00 92.81 375 ILE A O 1
ATOM 2864 N N . ASP A 1 376 ? -26.847 8.852 17.766 1.00 92.06 376 ASP A N 1
ATOM 2865 C CA . ASP A 1 376 ? -27.421 9.033 19.109 1.00 92.06 376 ASP A CA 1
ATOM 2866 C C . ASP A 1 376 ? -28.025 7.735 19.691 1.00 92.06 376 ASP A C 1
ATOM 2868 O O . ASP A 1 376 ? -28.158 7.590 20.906 1.00 92.06 376 ASP A O 1
ATOM 2872 N N . LEU A 1 377 ? -28.400 6.770 18.839 1.00 91.94 377 LEU A N 1
ATOM 2873 C CA . LEU A 1 377 ? -28.889 5.452 19.258 1.00 91.94 377 LEU A CA 1
ATOM 2874 C C . LEU A 1 377 ? -27.758 4.481 19.641 1.00 91.94 377 LEU A C 1
ATOM 2876 O O . LEU A 1 377 ? -27.972 3.602 20.479 1.00 91.94 377 LEU A O 1
ATOM 2880 N N . TRP A 1 378 ? -26.588 4.586 19.003 1.00 91.44 378 TRP A N 1
ATOM 2881 C CA . TRP A 1 378 ? -25.484 3.633 19.182 1.00 91.44 378 TRP A CA 1
ATOM 2882 C C . TRP A 1 378 ? -24.342 4.144 20.051 1.00 91.44 378 TRP A C 1
ATOM 2884 O O . TRP A 1 378 ? -23.610 3.316 20.595 1.00 91.44 378 TRP A O 1
ATOM 2894 N N . PHE A 1 379 ? -24.167 5.457 20.177 1.00 89.75 379 PHE A N 1
ATOM 2895 C CA . PHE A 1 379 ? -23.039 6.064 20.872 1.00 89.75 379 PHE A CA 1
ATOM 2896 C C . PHE A 1 379 ? -23.494 7.129 21.866 1.00 89.75 379 PHE A C 1
ATOM 2898 O O . PHE A 1 379 ? -24.200 8.068 21.504 1.00 89.75 379 PHE A O 1
ATOM 2905 N N . ASP A 1 380 ? -23.006 7.032 23.102 1.00 87.44 380 ASP A N 1
ATOM 2906 C CA . ASP A 1 380 ? -23.071 8.154 24.034 1.00 87.44 380 ASP A CA 1
ATOM 2907 C C . ASP A 1 380 ? -22.256 9.329 23.472 1.00 87.44 380 ASP A C 1
ATOM 2909 O O . ASP A 1 380 ? -21.209 9.150 22.844 1.00 87.44 380 ASP A O 1
ATOM 2913 N N . SER A 1 381 ? -22.655 10.562 23.792 1.00 79.44 381 SER A N 1
ATOM 2914 C CA . SER A 1 381 ? -21.940 11.778 23.364 1.00 79.44 381 SER A CA 1
ATOM 2915 C C . SER A 1 381 ? -20.469 11.840 23.815 1.00 79.44 381 SER A C 1
ATOM 2917 O O . SER A 1 381 ? -19.684 12.599 23.251 1.00 79.44 381 SER A O 1
ATOM 2919 N N . LYS A 1 382 ? -20.081 11.018 24.801 1.00 80.31 382 LYS A N 1
ATOM 2920 C CA . LYS A 1 382 ? -18.701 10.838 25.285 1.00 80.31 382 LYS A CA 1
ATOM 2921 C C . LYS A 1 382 ? -17.862 9.876 24.432 1.00 80.31 382 LYS A C 1
ATOM 2923 O O . LYS A 1 382 ? -16.639 9.955 24.478 1.00 80.31 382 LYS A O 1
ATOM 2928 N N . GLU A 1 383 ? -18.488 8.980 23.668 1.00 80.38 383 GLU A N 1
ATOM 2929 C CA . GLU A 1 383 ? -17.803 8.038 22.768 1.00 80.38 383 GLU A CA 1
ATOM 2930 C C . GLU A 1 383 ? -17.439 8.674 21.413 1.00 80.38 383 GLU A C 1
ATOM 2932 O O . GLU A 1 383 ? -16.631 8.125 20.665 1.00 80.38 383 GLU A O 1
ATOM 2937 N N . VAL A 1 384 ? -18.019 9.836 21.082 1.00 85.12 384 VAL A N 1
ATOM 2938 C CA . VAL A 1 384 ? -17.783 10.553 19.818 1.00 85.12 384 VAL A CA 1
ATOM 2939 C C . VAL A 1 384 ? -16.673 11.593 19.991 1.00 85.12 384 VAL A C 1
ATOM 2941 O O . VAL A 1 384 ? -16.904 12.749 20.344 1.00 85.12 384 VAL A O 1
ATOM 2944 N N . VAL A 1 385 ? -15.436 11.176 19.726 1.00 82.19 385 VAL A N 1
ATOM 2945 C CA . VAL A 1 385 ? -14.218 11.918 20.071 1.00 82.19 385 VAL A CA 1
ATOM 2946 C C . VAL A 1 385 ? -13.770 12.881 18.962 1.00 82.19 385 VAL A C 1
ATOM 2948 O O . VAL A 1 385 ? -13.601 12.507 17.798 1.00 82.19 385 VAL A O 1
ATOM 2951 N N . GLN A 1 386 ? -13.489 14.136 19.326 1.00 77.69 386 GLN A N 1
ATOM 2952 C CA . GLN A 1 386 ? -13.075 15.192 18.396 1.00 77.69 386 GLN A CA 1
ATOM 2953 C C . GLN A 1 386 ? -11.557 15.448 18.417 1.00 77.69 386 GLN A C 1
ATOM 2955 O O . GLN A 1 386 ? -11.034 16.087 19.323 1.00 77.69 386 GLN A O 1
ATOM 2960 N N . TRP A 1 387 ? -10.860 15.010 17.364 1.00 77.50 387 TRP A N 1
ATOM 2961 C CA . TRP A 1 387 ? -9.400 15.119 17.203 1.00 77.50 387 TRP A CA 1
ATOM 2962 C C . TRP A 1 387 ? -8.985 15.656 15.811 1.00 77.50 387 TRP A C 1
ATOM 2964 O O . TRP A 1 387 ? -9.840 15.844 14.930 1.00 77.50 387 TRP A O 1
ATOM 2974 N N . GLN A 1 388 ? -7.681 15.924 15.623 1.00 69.19 388 GLN A N 1
ATOM 2975 C CA . GLN A 1 388 ? -7.070 16.503 14.408 1.00 69.19 388 GLN A CA 1
ATOM 2976 C C . GLN A 1 388 ? -6.022 15.563 13.761 1.00 69.19 388 GLN A C 1
ATOM 2978 O O . GLN A 1 388 ? -5.153 15.075 14.481 1.00 69.19 388 GLN A O 1
ATOM 2983 N N . PRO A 1 389 ? -6.053 15.323 12.432 1.00 64.88 389 PRO A N 1
ATOM 2984 C CA . PRO A 1 389 ? -5.037 14.521 11.739 1.00 64.88 389 PRO A CA 1
ATOM 2985 C C . PRO A 1 389 ? -3.649 15.168 11.629 1.00 64.88 389 PRO A C 1
ATOM 2987 O O . PRO A 1 389 ? -3.520 16.370 11.404 1.00 64.88 389 PRO A O 1
ATOM 2990 N N . ALA A 1 390 ? -2.611 14.330 11.672 1.00 51.25 390 ALA A N 1
ATOM 2991 C CA . ALA A 1 390 ? -1.194 14.702 11.638 1.00 51.25 390 ALA A CA 1
ATOM 2992 C C . ALA A 1 390 ? -0.709 15.284 10.296 1.00 51.25 390 ALA A C 1
ATOM 2994 O O . ALA A 1 390 ? 0.420 15.763 10.205 1.00 51.25 390 ALA A O 1
ATOM 2995 N N . THR A 1 391 ? -1.544 15.303 9.252 1.00 48.88 391 THR A N 1
ATOM 2996 C CA . THR A 1 391 ? -1.240 15.854 7.916 1.00 48.88 391 THR A CA 1
ATOM 2997 C C . THR A 1 391 ? -1.142 17.393 7.892 1.00 48.88 391 THR A C 1
ATOM 2999 O O . THR A 1 391 ? -1.523 18.024 6.906 1.00 48.88 391 THR A O 1
ATOM 3002 N N . GLN A 1 392 ? -0.710 18.012 8.996 1.00 43.81 392 GLN A N 1
ATOM 3003 C CA . GLN A 1 392 ? -0.687 19.460 9.232 1.00 43.81 392 GLN A CA 1
ATOM 3004 C C . GLN A 1 392 ? 0.597 19.951 9.951 1.00 43.81 392 GLN A C 1
ATOM 3006 O O . GLN A 1 392 ? 0.676 21.133 10.278 1.00 43.81 392 GLN A O 1
ATOM 3011 N N . ILE A 1 393 ? 1.606 19.092 10.202 1.00 32.12 393 ILE A N 1
ATOM 3012 C CA . ILE A 1 393 ? 2.821 19.425 10.990 1.00 32.12 393 ILE A CA 1
ATOM 3013 C C . ILE A 1 393 ? 4.110 18.811 10.361 1.00 32.12 393 ILE A C 1
ATOM 3015 O O . ILE A 1 393 ? 4.064 17.647 9.967 1.00 32.12 393 ILE A O 1
ATOM 3019 N N . PRO A 1 394 ? 5.253 19.537 10.267 1.00 30.70 394 PRO A N 1
ATOM 3020 C CA . PRO A 1 394 ? 6.546 19.035 9.743 1.00 30.70 394 PRO A CA 1
ATOM 3021 C C . PRO A 1 394 ? 7.590 18.634 10.827 1.00 30.70 394 PRO A C 1
ATOM 3023 O O . PRO A 1 394 ? 7.448 19.006 11.991 1.00 30.70 394 PRO A O 1
ATOM 3026 N N . SER A 1 395 ? 8.663 17.905 10.454 1.00 30.39 395 SER A N 1
ATOM 3027 C CA . SER A 1 395 ? 9.669 17.302 11.375 1.00 30.39 395 SER A CA 1
ATOM 3028 C C . SER A 1 395 ? 11.093 17.096 10.774 1.00 30.39 395 SER A C 1
ATOM 3030 O O . SER A 1 395 ? 11.294 17.332 9.585 1.00 30.39 395 SER A O 1
ATOM 3032 N N . TYR A 1 396 ? 12.079 16.679 11.602 1.00 30.14 396 TYR A N 1
ATOM 3033 C CA . TYR A 1 396 ? 13.515 16.411 11.287 1.00 30.14 396 TYR A CA 1
ATOM 3034 C C . TYR A 1 396 ? 14.061 15.143 12.043 1.00 30.14 396 TYR A C 1
ATOM 3036 O O . TYR A 1 396 ? 13.288 14.501 12.754 1.00 30.14 396 TYR A O 1
ATOM 3044 N N . THR A 1 397 ? 15.350 14.754 11.890 1.00 28.50 397 THR A N 1
ATOM 3045 C CA . THR A 1 397 ? 15.852 13.333 11.901 1.00 28.50 397 THR A CA 1
ATOM 3046 C C . THR A 1 397 ? 17.195 13.075 12.657 1.00 28.50 397 THR A C 1
ATOM 3048 O O . THR A 1 397 ? 17.984 14.013 12.668 1.00 28.50 397 THR A O 1
ATOM 3051 N N . LEU A 1 398 ? 17.505 11.839 13.171 1.00 28.94 398 LEU A N 1
ATOM 3052 C CA . LEU A 1 398 ? 18.858 11.145 13.188 1.00 28.94 398 LEU A CA 1
ATOM 3053 C C . LEU A 1 398 ? 19.010 9.771 13.978 1.00 28.94 398 LEU A C 1
ATOM 3055 O O . LEU A 1 398 ? 18.758 9.737 15.173 1.00 28.94 398 LEU A O 1
ATOM 3059 N N . GLN A 1 399 ? 19.550 8.713 13.310 1.00 31.11 399 GLN A N 1
ATOM 3060 C CA . GLN A 1 399 ? 20.480 7.573 13.700 1.00 31.11 399 GLN A CA 1
ATOM 3061 C C . GLN A 1 399 ? 20.201 6.420 14.762 1.00 31.11 399 GLN A C 1
ATOM 3063 O O . GLN A 1 399 ? 19.102 6.324 15.288 1.00 31.11 399 GLN A O 1
ATOM 3068 N N . LEU A 1 400 ? 21.155 5.447 14.907 1.00 28.39 400 LEU A N 1
ATOM 3069 C CA . LEU A 1 400 ? 21.111 3.950 15.203 1.00 28.39 400 LEU A CA 1
ATOM 3070 C C . LEU A 1 400 ? 22.320 3.465 16.111 1.00 28.39 400 LEU A C 1
ATOM 3072 O O . LEU A 1 400 ? 23.065 4.390 16.451 1.00 28.39 400 LEU A O 1
ATOM 3076 N N . PRO A 1 401 ? 22.683 2.162 16.454 1.00 31.81 401 PRO A N 1
ATOM 3077 C CA . PRO A 1 401 ? 22.167 0.754 16.224 1.00 31.81 401 PRO A CA 1
ATOM 3078 C C . PRO A 1 401 ? 22.100 -0.200 17.517 1.00 31.81 401 PRO A C 1
ATOM 3080 O O . PRO A 1 401 ? 22.367 0.302 18.601 1.00 31.81 401 PRO A O 1
ATOM 3083 N N . SER A 1 402 ? 22.006 -1.574 17.584 1.00 29.61 402 SER A N 1
ATOM 3084 C CA . SER A 1 402 ? 21.138 -2.716 17.074 1.00 29.61 402 SER A CA 1
ATOM 3085 C C . SER A 1 402 ? 21.539 -4.137 17.663 1.00 29.61 402 SER A C 1
ATOM 3087 O O . SER A 1 402 ? 22.718 -4.230 17.985 1.00 29.61 402 SER A O 1
ATOM 3089 N N . VAL A 1 403 ? 20.680 -5.217 17.770 1.00 24.56 403 VAL A N 1
ATOM 3090 C CA . VAL A 1 403 ? 20.976 -6.732 17.854 1.00 24.56 403 VAL A CA 1
ATOM 3091 C C . VAL A 1 403 ? 19.728 -7.669 18.172 1.00 24.56 403 VAL A C 1
ATOM 3093 O O . VAL A 1 403 ? 18.646 -7.144 18.415 1.00 24.56 403 VAL A O 1
ATOM 3096 N N . THR A 1 404 ? 19.809 -9.035 18.093 1.00 28.38 404 THR A N 1
ATOM 3097 C CA . THR A 1 404 ? 18.687 -10.041 17.910 1.00 28.38 404 THR A CA 1
ATOM 3098 C C . THR A 1 404 ? 18.747 -11.407 18.685 1.00 28.38 404 THR A C 1
ATOM 3100 O O . THR A 1 404 ? 19.829 -11.801 19.115 1.00 28.38 404 THR A O 1
ATOM 3103 N N . CYS A 1 405 ? 17.634 -12.197 18.775 1.00 23.30 405 CYS A N 1
ATOM 3104 C CA . CYS A 1 405 ? 17.637 -13.693 18.915 1.00 23.30 405 CYS A CA 1
ATOM 3105 C C . CYS A 1 405 ? 16.283 -14.447 18.636 1.00 23.30 405 CYS A C 1
ATOM 3107 O O . CYS A 1 405 ? 15.315 -13.818 18.217 1.00 23.30 405 CYS A O 1
ATOM 3109 N N . LYS A 1 406 ? 16.231 -15.799 18.785 1.00 28.28 406 LYS A N 1
ATOM 3110 C CA . LYS A 1 406 ? 15.206 -16.750 18.223 1.00 28.28 406 LYS A CA 1
ATOM 3111 C C . LYS A 1 406 ? 14.256 -17.465 19.240 1.00 28.28 406 LYS A C 1
ATOM 3113 O O . LYS A 1 406 ? 14.160 -17.063 20.391 1.00 28.28 406 LYS A O 1
ATOM 3118 N N . SER A 1 407 ? 13.480 -18.471 18.789 1.00 34.47 407 SER A N 1
ATOM 3119 C CA . SER A 1 407 ? 12.154 -18.873 19.322 1.00 34.47 407 SER A CA 1
ATOM 3120 C C . SER A 1 407 ? 11.953 -20.358 19.690 1.00 34.47 407 SER A C 1
ATOM 3122 O O . SER A 1 407 ? 12.552 -21.217 19.053 1.00 34.47 407 SER A O 1
ATOM 3124 N N . ASN A 1 408 ? 10.967 -20.650 20.563 1.00 31.34 408 ASN A N 1
ATOM 3125 C CA . ASN A 1 408 ? 9.879 -21.623 20.290 1.00 31.34 408 ASN A CA 1
ATOM 3126 C C . ASN A 1 408 ? 8.647 -21.432 21.225 1.00 31.34 408 ASN A C 1
ATOM 3128 O O . ASN A 1 408 ? 8.341 -20.282 21.525 1.00 31.34 408 ASN A O 1
ATOM 3132 N N . SER A 1 409 ? 7.836 -22.463 21.500 1.00 35.53 409 SER A N 1
ATOM 3133 C CA . SER A 1 409 ? 6.361 -22.461 21.296 1.00 35.53 409 SER A CA 1
ATOM 3134 C C . SER A 1 409 ? 5.633 -23.550 22.135 1.00 35.53 409 SER A C 1
ATOM 3136 O O . SER A 1 409 ? 6.312 -24.486 22.544 1.00 35.53 409 SER A O 1
ATOM 3138 N N . LYS A 1 410 ? 4.299 -23.592 22.366 1.00 42.72 410 LYS A N 1
ATOM 3139 C CA . LYS A 1 410 ? 3.135 -22.817 21.845 1.00 42.72 410 LYS A CA 1
ATOM 3140 C C . LYS A 1 410 ? 1.863 -23.005 22.718 1.00 42.72 410 LYS A C 1
ATOM 3142 O O . LYS A 1 410 ? 1.738 -24.060 23.333 1.00 42.72 410 LYS A O 1
ATOM 3147 N N . MET A 1 411 ? 0.882 -22.084 22.674 1.00 49.16 411 MET A N 1
ATOM 3148 C CA . MET A 1 411 ? -0.544 -22.276 23.080 1.00 49.16 411 MET A CA 1
ATOM 3149 C C . MET A 1 411 ? -1.481 -21.238 22.407 1.00 49.16 411 MET A C 1
ATOM 3151 O O . MET A 1 411 ? -1.004 -20.293 21.780 1.00 49.16 411 MET A O 1
ATOM 3155 N N . THR A 1 412 ? -2.812 -21.382 22.532 1.00 62.78 412 THR A N 1
ATOM 3156 C CA . THR A 1 412 ? -3.787 -20.314 22.205 1.00 62.78 412 THR A CA 1
ATOM 3157 C C . THR A 1 412 ? -3.870 -19.278 23.325 1.00 62.78 412 THR A C 1
ATOM 3159 O O . THR A 1 412 ? -4.039 -19.635 24.490 1.00 62.78 412 THR A O 1
ATOM 3162 N N . GLU A 1 413 ? -3.789 -18.000 22.971 1.00 82.00 413 GLU A N 1
ATOM 3163 C CA . GLU A 1 413 ? -3.533 -16.888 23.884 1.00 82.00 413 GLU A CA 1
ATOM 3164 C C . GLU A 1 413 ? -4.328 -15.630 23.474 1.00 82.00 413 GLU A C 1
ATOM 3166 O O . GLU A 1 413 ? -4.806 -15.518 22.341 1.00 82.00 413 GLU A O 1
ATOM 3171 N N . ARG A 1 414 ? -4.469 -14.671 24.399 1.00 89.81 414 ARG A N 1
ATOM 3172 C CA . ARG A 1 414 ? -5.019 -13.331 24.141 1.00 89.81 414 ARG A CA 1
ATOM 3173 C C . ARG A 1 414 ? -3.976 -12.258 24.439 1.00 89.81 414 ARG A C 1
ATOM 3175 O O . ARG A 1 414 ? -3.249 -12.370 25.420 1.00 89.81 414 ARG A O 1
ATOM 3182 N N . THR A 1 415 ? -3.942 -11.213 23.620 1.00 91.94 415 THR A N 1
ATOM 3183 C CA . THR A 1 415 ? -3.027 -10.067 23.752 1.00 91.94 415 THR A CA 1
ATOM 3184 C C . THR A 1 415 ? -3.790 -8.745 23.658 1.00 91.94 415 THR A C 1
ATOM 3186 O O . THR A 1 415 ? -4.779 -8.664 22.919 1.00 91.94 415 THR A O 1
ATOM 3189 N N . LEU A 1 416 ? -3.343 -7.707 24.376 1.00 92.69 416 LEU A N 1
ATOM 3190 C CA . LEU A 1 416 ? -3.760 -6.336 24.087 1.00 92.69 416 LEU A CA 1
ATOM 3191 C C . LEU A 1 416 ? -2.824 -5.762 23.018 1.00 92.69 416 LEU A C 1
ATOM 3193 O O . LEU A 1 416 ? -1.606 -5.734 23.187 1.00 92.69 416 LEU A O 1
ATOM 3197 N N . ILE A 1 417 ? -3.397 -5.242 21.936 1.00 92.62 417 ILE A N 1
ATOM 3198 C CA . ILE A 1 417 ? -2.700 -4.396 20.963 1.00 92.62 417 ILE A CA 1
ATOM 3199 C C . ILE A 1 417 ? -3.473 -3.084 20.881 1.00 92.62 417 ILE A C 1
ATOM 3201 O O . ILE A 1 417 ? -4.682 -3.084 20.674 1.00 92.62 417 ILE A O 1
ATOM 3205 N N . MET A 1 418 ? -2.792 -1.955 21.048 1.00 93.00 418 MET A N 1
ATOM 3206 C CA . MET A 1 418 ? -3.432 -0.642 21.125 1.00 93.00 418 MET A CA 1
ATOM 3207 C C . MET A 1 418 ? -2.795 0.320 20.131 1.00 93.00 418 MET A C 1
ATOM 3209 O O . MET A 1 418 ? -1.601 0.607 20.225 1.00 93.00 418 MET A O 1
ATOM 3213 N N . ILE A 1 419 ? -3.596 0.865 19.212 1.00 91.44 419 ILE A N 1
ATOM 3214 C CA . ILE A 1 419 ? -3.146 1.972 18.360 1.00 91.44 419 ILE A CA 1
ATOM 3215 C C . ILE A 1 419 ? -3.144 3.244 19.210 1.00 91.44 419 ILE A C 1
ATOM 3217 O O . ILE A 1 419 ? -4.129 3.560 19.881 1.00 91.44 419 ILE A O 1
ATOM 3221 N N . THR A 1 420 ? -2.012 3.938 19.220 1.00 91.19 420 THR A N 1
ATOM 3222 C CA . THR A 1 420 ? -1.763 5.129 20.044 1.00 91.19 420 THR A CA 1
ATOM 3223 C C . THR A 1 420 ? -2.214 6.399 19.307 1.00 91.19 420 THR A C 1
ATOM 3225 O O . THR A 1 420 ? -2.612 6.312 18.135 1.00 91.19 420 THR A O 1
ATOM 3228 N N . PRO A 1 421 ? -2.113 7.599 19.919 1.00 88.62 421 PRO A N 1
ATOM 3229 C CA . PRO A 1 421 ? -2.524 8.826 19.250 1.00 88.62 421 PRO A CA 1
ATOM 3230 C C . PRO A 1 421 ? -1.783 9.075 17.932 1.00 88.62 421 PRO A C 1
ATOM 3232 O O . PRO A 1 421 ? -2.422 9.504 16.982 1.00 88.62 421 PRO A O 1
ATOM 3235 N N . ASP A 1 422 ? -0.489 8.745 17.809 1.00 85.06 422 ASP A N 1
ATOM 3236 C CA . ASP A 1 422 ? 0.262 8.943 16.552 1.00 85.06 422 ASP A CA 1
ATOM 3237 C C . ASP A 1 422 ? -0.260 8.032 15.422 1.00 85.06 422 ASP A C 1
ATOM 3239 O O . ASP A 1 422 ? -0.478 8.486 14.296 1.00 85.06 422 ASP A O 1
ATOM 3243 N N . GLY A 1 423 ? -0.547 6.761 15.730 1.00 84.25 423 GLY A N 1
ATOM 3244 C CA . GLY A 1 423 ? -1.066 5.796 14.754 1.00 84.25 423 GLY A CA 1
ATOM 3245 C C . GLY A 1 423 ? -2.470 6.147 14.247 1.00 84.25 423 GLY A C 1
ATOM 3246 O O . GLY A 1 423 ? -2.754 6.007 13.056 1.00 84.25 423 GLY A O 1
ATOM 3247 N N . ILE A 1 424 ? -3.325 6.671 15.130 1.00 87.75 424 ILE A N 1
ATOM 3248 C CA . ILE A 1 424 ? -4.660 7.182 14.780 1.00 87.75 424 ILE A CA 1
ATOM 3249 C C . ILE A 1 424 ? -4.560 8.508 14.026 1.00 87.75 424 ILE A C 1
ATOM 3251 O O . ILE A 1 424 ? -5.179 8.661 12.974 1.00 87.75 424 ILE A O 1
ATOM 3255 N N . GLN A 1 425 ? -3.748 9.454 14.511 1.00 83.88 425 GLN A N 1
ATOM 3256 C CA . GLN A 1 425 ? -3.604 10.777 13.897 1.00 83.88 425 GLN A CA 1
ATOM 3257 C C . GLN A 1 425 ? -3.080 10.703 12.458 1.00 83.88 425 GLN A C 1
ATOM 3259 O O . GLN A 1 425 ? -3.357 11.600 11.659 1.00 83.88 425 GLN A O 1
ATOM 3264 N N . ARG A 1 426 ? -2.355 9.633 12.117 1.00 81.69 426 ARG A N 1
ATOM 3265 C CA . ARG A 1 426 ? -1.796 9.381 10.784 1.00 81.69 426 ARG A CA 1
ATOM 3266 C C . ARG A 1 426 ? -2.628 8.421 9.917 1.00 81.69 426 ARG A C 1
ATOM 3268 O O . ARG A 1 426 ? -2.271 8.228 8.760 1.00 81.69 426 ARG A O 1
ATOM 3275 N N . GLY A 1 427 ? -3.748 7.893 10.426 1.00 84.81 427 GLY A N 1
ATOM 3276 C CA . GLY A 1 427 ? -4.722 7.118 9.643 1.00 84.81 427 GLY A CA 1
ATOM 3277 C C . GLY A 1 427 ? -4.287 5.691 9.296 1.00 84.81 427 GLY A C 1
ATOM 3278 O O . GLY A 1 427 ? -4.428 5.274 8.148 1.00 84.81 427 GLY A O 1
ATOM 3279 N N . TYR A 1 428 ? -3.727 4.958 10.266 1.00 89.12 428 TYR A N 1
ATOM 3280 C CA . TYR A 1 428 ? -3.333 3.551 10.102 1.00 89.12 428 TYR A CA 1
ATOM 3281 C C . TYR A 1 428 ? -4.287 2.554 10.780 1.00 89.12 428 TYR A C 1
ATOM 3283 O O . TYR A 1 428 ? -3.890 1.417 11.038 1.00 89.12 428 TYR A O 1
ATOM 3291 N N . ILE A 1 429 ? -5.531 2.933 11.096 1.00 89.69 429 ILE A N 1
ATOM 3292 C CA . ILE A 1 429 ? -6.431 2.064 11.869 1.00 89.69 429 ILE A CA 1
ATOM 3293 C C . ILE A 1 429 ? -6.788 0.815 11.062 1.00 89.69 429 ILE A C 1
ATOM 3295 O O . ILE A 1 429 ? -6.588 -0.308 11.524 1.00 89.69 429 ILE A O 1
ATOM 3299 N N . GLY A 1 430 ? -7.263 1.000 9.831 1.00 86.62 430 GLY A N 1
ATOM 3300 C CA . GLY A 1 430 ? -7.618 -0.095 8.938 1.00 86.62 430 GLY A CA 1
ATOM 3301 C C . GLY A 1 430 ? -6.405 -0.894 8.470 1.00 86.62 430 GLY A C 1
ATOM 3302 O O . GLY A 1 430 ? -6.520 -2.094 8.259 1.00 86.62 430 GLY A O 1
ATOM 3303 N N . GLU A 1 431 ? -5.236 -0.258 8.359 1.00 89.44 431 GLU A N 1
ATOM 3304 C CA . GLU A 1 431 ? -3.971 -0.920 8.010 1.00 89.44 431 GLU A CA 1
ATOM 3305 C C . GLU A 1 431 ? -3.498 -1.884 9.107 1.00 89.44 431 GLU A C 1
ATOM 3307 O O . GLU A 1 431 ? -3.214 -3.048 8.828 1.00 89.44 431 GLU A O 1
ATOM 3312 N N . VAL A 1 432 ? -3.457 -1.429 10.364 1.00 90.31 432 VAL A N 1
ATOM 3313 C CA . VAL A 1 432 ? -3.067 -2.268 11.507 1.00 90.31 432 VAL A CA 1
ATOM 3314 C C . VAL A 1 432 ? -4.050 -3.419 11.702 1.00 90.31 432 VAL A C 1
ATOM 3316 O O . VAL A 1 432 ? -3.621 -4.561 11.866 1.00 90.31 432 VAL A O 1
ATOM 3319 N N . ILE A 1 433 ? -5.357 -3.134 11.663 1.00 91.25 433 ILE A N 1
ATOM 3320 C CA . ILE A 1 433 ? -6.399 -4.157 11.818 1.00 91.25 433 ILE A CA 1
ATOM 3321 C C . ILE A 1 433 ? -6.298 -5.185 10.683 1.00 91.25 433 ILE A C 1
ATOM 3323 O O . ILE A 1 433 ? -6.262 -6.378 10.972 1.00 91.25 433 ILE A O 1
ATOM 3327 N N . GLN A 1 434 ? -6.143 -4.748 9.424 1.00 88.00 434 GLN A N 1
ATOM 3328 C CA . GLN A 1 434 ? -6.011 -5.659 8.282 1.00 88.00 434 GLN A CA 1
ATOM 3329 C C . GLN A 1 434 ? -4.804 -6.590 8.429 1.00 88.00 434 GLN A C 1
ATOM 3331 O O . GLN A 1 434 ? -4.944 -7.781 8.187 1.00 88.00 434 GLN A O 1
ATOM 3336 N N . ARG A 1 435 ? -3.636 -6.094 8.862 1.00 89.56 435 ARG A N 1
ATOM 3337 C CA . ARG A 1 435 ? -2.449 -6.949 9.055 1.00 89.56 435 ARG A CA 1
ATOM 3338 C C . ARG A 1 435 ? -2.678 -8.050 10.094 1.00 89.56 435 ARG A C 1
ATOM 3340 O O . ARG A 1 435 ? -2.163 -9.154 9.930 1.00 89.56 435 ARG A O 1
ATOM 3347 N N . LEU A 1 436 ? -3.427 -7.758 11.157 1.00 86.94 436 LEU A N 1
ATOM 3348 C CA . LEU A 1 436 ? -3.756 -8.719 12.217 1.00 86.94 436 LEU A CA 1
ATOM 3349 C C . LEU A 1 436 ? -4.833 -9.721 11.752 1.00 86.94 436 LEU A C 1
ATOM 3351 O O . LEU A 1 436 ? -4.679 -10.920 11.991 1.00 86.94 436 LEU A O 1
ATOM 3355 N N . GLU A 1 437 ? -5.844 -9.263 11.003 1.00 84.94 437 GLU A N 1
ATOM 3356 C CA . GLU A 1 437 ? -6.816 -10.126 10.309 1.00 84.94 437 GLU A CA 1
ATOM 3357 C C . GLU A 1 437 ? -6.114 -11.062 9.297 1.00 84.94 437 GLU A C 1
ATOM 3359 O O . GLU A 1 437 ? -6.307 -12.276 9.355 1.00 84.94 437 GLU A O 1
ATOM 3364 N N . ASP A 1 438 ? -5.225 -10.536 8.444 1.00 79.62 438 ASP A N 1
ATOM 3365 C CA . ASP A 1 438 ? -4.456 -11.287 7.433 1.00 79.62 438 ASP A CA 1
ATOM 3366 C C . ASP A 1 438 ? -3.505 -12.323 8.057 1.00 79.62 438 ASP A C 1
ATOM 3368 O O . ASP A 1 438 ? -3.225 -13.363 7.456 1.00 79.62 438 ASP A O 1
ATOM 3372 N N . ARG A 1 439 ? -3.018 -12.083 9.284 1.00 79.44 439 ARG A N 1
ATOM 3373 C CA . ARG A 1 439 ? -2.235 -13.076 10.037 1.00 79.44 439 ARG A CA 1
ATOM 3374 C C . ARG A 1 439 ? -3.088 -14.253 10.516 1.00 79.44 439 ARG A C 1
ATOM 3376 O O . ARG A 1 439 ? -2.523 -15.317 10.787 1.00 79.44 439 ARG A O 1
ATOM 3383 N N . GLY A 1 440 ? -4.402 -14.067 10.637 1.00 75.50 440 GLY A N 1
ATOM 3384 C CA . GLY A 1 440 ? -5.344 -15.016 11.226 1.00 75.50 440 GLY A CA 1
ATOM 3385 C C . GLY A 1 440 ? -5.635 -14.784 12.714 1.00 75.50 440 GLY A C 1
ATOM 3386 O O . GLY A 1 440 ? -6.079 -15.715 13.385 1.00 75.50 440 GLY A O 1
ATOM 3387 N N . PHE A 1 441 ? -5.380 -13.588 13.261 1.00 84.00 441 PHE A N 1
ATOM 3388 C CA . PHE A 1 441 ? -5.837 -13.247 14.614 1.00 84.00 441 PHE A CA 1
ATOM 3389 C C . PHE A 1 441 ? -7.326 -12.879 14.604 1.00 84.00 441 PHE A C 1
ATOM 3391 O O . PHE A 1 441 ? -7.810 -12.204 13.694 1.00 84.00 441 PHE A O 1
ATOM 3398 N N . ARG A 1 442 ? -8.059 -13.280 15.649 1.00 80.81 442 ARG A N 1
ATOM 3399 C CA . ARG A 1 442 ? -9.471 -12.921 15.830 1.00 80.81 442 ARG A CA 1
ATOM 3400 C C . ARG A 1 442 ? -9.588 -11.700 16.734 1.00 80.81 442 ARG A C 1
ATOM 3402 O O . ARG A 1 442 ? -9.053 -11.705 17.841 1.00 80.81 442 ARG A O 1
ATOM 3409 N N . LEU A 1 443 ? -10.314 -10.681 16.285 1.00 86.19 443 LEU A N 1
ATOM 3410 C CA . LEU A 1 443 ? -10.687 -9.538 17.116 1.00 86.19 443 LEU A CA 1
ATOM 3411 C C . LEU A 1 443 ? -11.775 -9.967 18.115 1.00 86.19 443 LEU A C 1
ATOM 3413 O O . LEU A 1 443 ? -12.798 -10.507 17.700 1.00 86.19 443 LEU A O 1
ATOM 3417 N N . ILE A 1 444 ? -11.530 -9.740 19.407 1.00 89.31 444 ILE A N 1
ATOM 3418 C CA . ILE A 1 444 ? -12.417 -10.103 20.532 1.00 89.31 444 ILE A CA 1
ATOM 3419 C C . ILE A 1 444 ? -13.093 -8.865 21.134 1.00 89.31 444 ILE A C 1
ATOM 3421 O O . ILE A 1 444 ? -14.227 -8.928 21.602 1.00 89.31 444 ILE A O 1
ATOM 3425 N N . ALA A 1 445 ? -12.393 -7.727 21.141 1.00 86.88 445 ALA A N 1
ATOM 3426 C CA . ALA A 1 445 ? -12.916 -6.457 21.631 1.00 86.88 445 ALA A CA 1
ATOM 3427 C C . ALA A 1 445 ? -12.139 -5.272 21.042 1.00 86.88 445 ALA A C 1
ATOM 3429 O O . ALA A 1 445 ? -10.938 -5.381 20.797 1.00 86.88 445 ALA A O 1
ATOM 3430 N N . VAL A 1 446 ? -12.798 -4.125 20.861 1.00 92.25 446 VAL A N 1
ATOM 3431 C CA . VAL A 1 446 ? -12.151 -2.836 20.559 1.00 92.25 446 VAL A CA 1
ATOM 3432 C C . VAL A 1 446 ? -13.021 -1.667 21.024 1.00 92.25 446 VAL A C 1
ATOM 3434 O O . VAL A 1 446 ? -14.249 -1.730 20.930 1.00 92.25 446 VAL A O 1
ATOM 3437 N N . LYS A 1 447 ? -12.374 -0.595 21.496 1.00 88.06 447 LYS A N 1
ATOM 3438 C CA . LYS A 1 447 ? -12.980 0.700 21.854 1.00 88.06 447 LYS A CA 1
ATOM 3439 C C . LYS A 1 447 ? -12.184 1.843 21.231 1.00 88.06 447 LYS A C 1
ATOM 3441 O O . LYS A 1 447 ? -10.963 1.754 21.174 1.00 88.06 447 LYS A O 1
ATOM 3446 N N . PHE A 1 448 ? -12.846 2.932 20.849 1.00 89.94 448 PHE A N 1
ATOM 3447 C CA . PHE A 1 448 ? -12.208 4.213 20.522 1.00 89.94 448 PHE A CA 1
ATOM 3448 C C . PHE A 1 448 ? -12.463 5.211 21.658 1.00 89.94 448 PHE A C 1
ATOM 3450 O O . PHE A 1 448 ? -13.613 5.548 21.924 1.00 89.94 448 PHE A O 1
ATOM 3457 N N . VAL A 1 449 ? -11.415 5.646 22.363 1.00 90.12 449 VAL A N 1
ATOM 3458 C CA . VAL A 1 449 ? -11.540 6.414 23.621 1.00 90.12 449 VAL A CA 1
ATOM 3459 C C . VAL A 1 449 ? -10.465 7.491 23.753 1.00 90.12 449 VAL A C 1
ATOM 3461 O O . VAL A 1 449 ? -9.360 7.321 23.250 1.00 90.12 449 VAL A O 1
ATOM 3464 N N . TRP A 1 450 ? -10.753 8.575 24.484 1.00 89.12 450 TRP A N 1
ATOM 3465 C CA . TRP A 1 450 ? -9.740 9.516 24.992 1.00 89.12 450 TRP A CA 1
ATOM 3466 C C . TRP A 1 450 ? -9.683 9.400 26.528 1.00 89.12 450 TRP A C 1
ATOM 3468 O O . TRP A 1 450 ? -10.555 9.942 27.207 1.00 89.12 450 TRP A O 1
ATOM 3478 N N . PRO A 1 451 ? -8.723 8.644 27.094 1.00 88.56 451 PRO A N 1
ATOM 3479 C CA . PRO A 1 451 ? -8.711 8.322 28.522 1.00 88.56 451 PRO A CA 1
ATOM 3480 C C . PRO A 1 451 ? -8.131 9.444 29.397 1.00 88.56 451 PRO A C 1
ATOM 3482 O O . PRO A 1 451 ? -7.292 10.214 28.918 1.00 88.56 451 PRO A O 1
ATOM 3485 N N . PRO A 1 452 ? -8.521 9.513 30.686 1.00 89.75 452 PRO A N 1
ATOM 3486 C CA . PRO A 1 452 ? -7.919 10.419 31.659 1.00 89.75 452 PRO A CA 1
ATOM 3487 C C . PRO A 1 452 ? -6.489 9.995 32.030 1.00 89.75 452 PRO A C 1
ATOM 3489 O O . PRO A 1 452 ? -6.104 8.836 31.878 1.00 89.75 452 PRO A O 1
ATOM 3492 N N . GLU A 1 453 ? -5.716 10.934 32.578 1.00 89.06 453 GLU A N 1
ATOM 3493 C CA . GLU A 1 453 ? -4.311 10.731 32.965 1.00 89.06 453 GLU A CA 1
ATOM 3494 C C . GLU A 1 453 ? -4.104 9.591 33.978 1.00 89.06 453 GLU A C 1
ATOM 3496 O O . GLU A 1 453 ? -3.119 8.861 33.880 1.00 89.06 453 GLU A O 1
ATOM 3501 N N . GLU A 1 454 ? -5.042 9.376 34.903 1.00 90.00 454 GLU A N 1
ATOM 3502 C CA . GLU A 1 454 ? -4.906 8.330 35.927 1.00 90.00 454 GLU A CA 1
ATOM 3503 C C . GLU A 1 454 ? -4.921 6.911 35.338 1.00 90.00 454 GLU A C 1
ATOM 3505 O O . GLU A 1 454 ? -4.122 6.077 35.757 1.00 90.00 454 GLU A O 1
ATOM 3510 N N . LEU A 1 455 ? -5.722 6.656 34.292 1.00 90.44 455 LEU A N 1
ATOM 3511 C CA . LEU A 1 455 ? -5.702 5.361 33.596 1.00 90.44 455 LEU A CA 1
ATOM 3512 C C . LEU A 1 455 ? -4.359 5.139 32.880 1.00 90.44 455 LEU A C 1
ATOM 3514 O O . LEU A 1 455 ? -3.867 4.017 32.795 1.00 90.44 455 LEU A O 1
ATOM 3518 N N . TRP A 1 456 ? -3.732 6.216 32.393 1.00 89.81 456 TRP A N 1
ATOM 3519 C CA . TRP A 1 456 ? -2.405 6.147 31.785 1.00 89.81 456 TRP A CA 1
ATOM 3520 C C . TRP A 1 456 ? -1.299 5.872 32.804 1.00 89.81 456 TRP A C 1
ATOM 3522 O O . TRP A 1 456 ? -0.375 5.116 32.496 1.00 89.81 456 TRP A O 1
ATOM 3532 N N . LYS A 1 457 ? -1.403 6.439 34.013 1.00 88.69 457 LYS A N 1
ATOM 3533 C CA . LYS A 1 457 ? -0.504 6.129 35.133 1.00 88.69 457 LYS A CA 1
ATOM 3534 C C . LYS A 1 457 ? -0.628 4.663 35.537 1.00 88.69 457 LYS A C 1
ATOM 3536 O O . LYS A 1 457 ? 0.387 3.983 35.582 1.00 88.69 457 LYS A O 1
ATOM 3541 N N . GLU A 1 458 ? -1.847 4.160 35.731 1.00 89.94 458 GLU A N 1
ATOM 3542 C CA . GLU A 1 458 ? -2.101 2.756 36.088 1.00 89.94 458 GLU A CA 1
ATOM 3543 C C . GLU A 1 458 ? -1.638 1.776 34.993 1.00 89.94 458 GLU A C 1
ATOM 3545 O O . GLU A 1 458 ? -1.017 0.749 35.283 1.00 89.94 458 GLU A O 1
ATOM 3550 N N . HIS A 1 459 ? -1.850 2.111 33.713 1.00 89.69 459 HIS A N 1
ATOM 3551 C CA . HIS A 1 459 ? -1.358 1.297 32.596 1.00 89.69 459 HIS A CA 1
ATOM 3552 C C . HIS A 1 459 ? 0.170 1.160 32.618 1.00 89.69 459 HIS A C 1
ATOM 3554 O O . HIS A 1 459 ? 0.684 0.047 32.493 1.00 89.69 459 HIS A O 1
ATOM 3560 N N . TYR A 1 460 ? 0.889 2.271 32.812 1.00 86.81 460 TYR A N 1
ATOM 3561 C CA . TYR A 1 460 ? 2.354 2.350 32.755 1.00 86.81 460 TYR A CA 1
ATOM 3562 C C . TYR A 1 460 ? 3.045 2.420 34.134 1.00 86.81 460 TYR A C 1
ATOM 3564 O O . TYR A 1 460 ? 4.194 2.851 34.211 1.00 86.81 460 TYR A O 1
ATOM 3572 N N . GLU A 1 461 ? 2.401 1.983 35.221 1.00 86.31 461 GLU A N 1
ATOM 3573 C CA . GLU A 1 461 ? 2.947 2.038 36.595 1.00 86.31 461 GLU A CA 1
ATOM 3574 C C . GLU A 1 461 ? 4.325 1.338 36.692 1.00 86.31 461 GLU A C 1
ATOM 3576 O O . GLU A 1 461 ? 5.265 1.853 37.289 1.00 86.31 461 GLU A O 1
ATOM 3581 N N . GLU A 1 462 ? 4.504 0.236 35.958 1.00 82.00 462 GLU A N 1
ATOM 3582 C CA . GLU A 1 462 ? 5.768 -0.501 35.735 1.00 82.00 462 GLU A CA 1
ATOM 3583 C C . GLU A 1 462 ? 6.890 0.281 35.002 1.00 82.00 462 GLU A C 1
ATOM 3585 O O . GLU A 1 462 ? 7.969 -0.246 34.710 1.00 82.00 462 GLU A O 1
ATOM 3590 N N . HIS A 1 463 ? 6.637 1.530 34.617 1.00 82.50 463 HIS A N 1
ATOM 3591 C CA . HIS A 1 463 ? 7.602 2.441 34.001 1.00 82.50 463 HIS A CA 1
ATOM 3592 C C . HIS A 1 463 ? 7.803 3.730 34.814 1.00 82.50 463 HIS A C 1
ATOM 3594 O O . HIS A 1 463 ? 8.644 4.535 34.433 1.00 82.50 463 HIS A O 1
ATOM 3600 N N . LYS A 1 464 ? 7.085 3.918 35.928 1.00 82.00 464 LYS A N 1
ATOM 3601 C CA . LYS A 1 464 ? 7.024 5.149 36.739 1.00 82.00 464 LYS A CA 1
ATOM 3602 C C . LYS A 1 464 ? 8.375 5.685 37.221 1.00 82.00 464 LYS A C 1
ATOM 3604 O O . LYS A 1 464 ? 8.544 6.895 37.326 1.00 82.00 464 LYS A O 1
ATOM 3609 N N . GLU A 1 465 ? 9.334 4.794 37.463 1.00 81.94 465 GLU A N 1
ATOM 3610 C CA . GLU A 1 465 ? 10.704 5.119 37.893 1.00 81.94 465 GLU A CA 1
ATOM 3611 C C . GLU A 1 465 ? 11.679 5.376 36.722 1.00 81.94 465 GLU A C 1
ATOM 3613 O O . GLU A 1 465 ? 12.859 5.631 36.945 1.00 81.94 465 GLU A O 1
ATOM 3618 N N . LYS A 1 466 ? 11.220 5.299 35.464 1.00 81.69 466 LYS A N 1
ATOM 3619 C CA . LYS A 1 466 ? 12.042 5.496 34.257 1.00 81.69 466 LYS A CA 1
ATOM 3620 C C . LYS A 1 466 ? 11.869 6.919 33.722 1.00 81.69 466 LYS A C 1
ATOM 3622 O O . LYS A 1 466 ? 10.739 7.371 33.539 1.00 81.69 466 LYS A O 1
ATOM 3627 N N . ASP A 1 467 ? 12.962 7.569 33.317 1.00 79.75 467 ASP A N 1
ATOM 3628 C CA . ASP A 1 467 ? 12.973 8.954 32.796 1.00 79.75 467 ASP A CA 1
ATOM 3629 C C . ASP A 1 467 ? 12.000 9.210 31.627 1.00 79.75 467 ASP A C 1
ATOM 3631 O O . ASP A 1 467 ? 11.533 10.329 31.412 1.00 79.75 467 ASP A O 1
ATOM 3635 N N . ILE A 1 468 ? 11.661 8.165 30.865 1.00 77.50 468 ILE A N 1
ATOM 3636 C CA . ILE A 1 468 ? 10.705 8.234 29.751 1.00 77.50 468 ILE A CA 1
ATOM 3637 C C . ILE A 1 468 ? 9.247 8.442 30.193 1.00 77.50 468 ILE A C 1
ATOM 3639 O O . ILE A 1 468 ? 8.426 8.854 29.374 1.00 77.50 468 ILE A O 1
ATOM 3643 N N . PHE A 1 469 ? 8.889 8.158 31.449 1.00 82.94 469 PHE A N 1
ATOM 3644 C CA . PHE A 1 469 ? 7.494 8.090 31.898 1.00 82.94 469 PHE A CA 1
ATOM 3645 C C . PHE A 1 469 ? 6.722 9.415 31.744 1.00 82.94 469 PHE A C 1
ATOM 3647 O O . PHE A 1 469 ? 5.661 9.391 31.114 1.00 82.94 469 PHE A O 1
ATOM 3654 N N . PRO A 1 470 ? 7.233 10.595 32.161 1.00 83.81 470 PRO A N 1
ATOM 3655 C CA . PRO A 1 470 ? 6.521 11.861 31.955 1.00 83.81 470 PRO A CA 1
ATOM 3656 C C . PRO A 1 470 ? 6.297 12.193 30.470 1.00 83.81 470 PRO A C 1
ATOM 3658 O O . PRO A 1 470 ? 5.257 12.740 30.095 1.00 83.81 470 PRO A O 1
ATOM 3661 N N . ALA A 1 471 ? 7.249 11.835 29.602 1.00 81.94 471 ALA A N 1
ATOM 3662 C CA . ALA A 1 471 ? 7.142 12.034 28.157 1.00 81.94 471 ALA A CA 1
ATOM 3663 C C . ALA A 1 471 ? 6.165 11.038 27.499 1.00 81.94 471 ALA A C 1
ATOM 3665 O O . ALA A 1 471 ? 5.442 11.409 26.571 1.00 81.94 471 ALA A O 1
ATOM 3666 N N . LEU A 1 472 ? 6.097 9.804 28.006 1.00 82.25 472 LEU A N 1
ATOM 3667 C CA . LEU A 1 472 ? 5.166 8.762 27.575 1.00 82.25 472 LEU A CA 1
ATOM 3668 C C . LEU A 1 472 ? 3.714 9.114 27.932 1.00 82.25 472 LEU A C 1
ATOM 3670 O O . LEU A 1 472 ? 2.859 9.103 27.047 1.00 82.25 472 LEU A O 1
ATOM 3674 N N . ILE A 1 473 ? 3.437 9.514 29.178 1.00 87.50 473 ILE A N 1
ATOM 3675 C CA . ILE A 1 473 ? 2.094 9.948 29.607 1.00 87.50 473 ILE A CA 1
ATOM 3676 C C . ILE A 1 473 ? 1.639 11.169 28.788 1.00 87.50 473 ILE A C 1
ATOM 3678 O O . ILE A 1 473 ? 0.558 11.160 28.198 1.00 87.50 473 ILE A O 1
ATOM 3682 N N . LYS A 1 474 ? 2.506 12.182 28.634 1.00 85.31 474 LYS A N 1
ATOM 3683 C CA . LYS A 1 474 ? 2.248 13.368 27.793 1.00 85.31 474 LYS A CA 1
ATOM 3684 C C . LYS A 1 474 ? 1.993 13.026 26.317 1.00 85.31 474 LYS A C 1
ATOM 3686 O O . LYS A 1 474 ? 1.281 13.759 25.632 1.00 85.31 474 LYS A O 1
ATOM 3691 N N . SER A 1 475 ? 2.572 11.934 25.818 1.00 82.75 475 SER A N 1
ATOM 3692 C CA . SER A 1 475 ? 2.319 11.421 24.470 1.00 82.75 475 SER A CA 1
ATOM 3693 C C . SER A 1 475 ? 0.931 10.783 24.355 1.00 82.75 475 SER A C 1
ATOM 3695 O O . SER A 1 475 ? 0.166 11.141 23.460 1.00 82.75 475 SER A O 1
ATOM 3697 N N . MET A 1 476 ? 0.559 9.905 25.290 1.00 86.62 476 MET A N 1
ATOM 3698 C CA . MET A 1 476 ? -0.731 9.202 25.263 1.00 86.62 476 MET A CA 1
ATOM 3699 C C . MET A 1 476 ? -1.929 10.126 25.526 1.00 86.62 476 MET A C 1
ATOM 3701 O O . MET A 1 476 ? -3.002 9.912 24.971 1.00 86.62 476 MET A O 1
ATOM 3705 N N . LEU A 1 477 ? -1.733 11.219 26.270 1.00 88.00 477 LEU A N 1
ATOM 3706 C CA . LEU A 1 477 ? -2.731 12.283 26.431 1.00 88.00 477 LEU A CA 1
ATOM 3707 C C . LEU A 1 477 ? -2.989 13.114 25.158 1.00 88.00 477 LEU A C 1
ATOM 3709 O O . LEU A 1 477 ? -3.962 13.867 25.122 1.00 88.00 477 LEU A O 1
ATOM 3713 N N . SER A 1 478 ? -2.151 13.015 24.117 1.00 85.38 478 SER A N 1
ATOM 3714 C CA . SER A 1 478 ? -2.216 13.907 22.943 1.00 85.38 478 SER A CA 1
ATOM 3715 C C . SER A 1 478 ? -3.351 13.615 21.948 1.00 85.38 478 SER A C 1
ATOM 3717 O O . SER A 1 478 ? -3.509 14.350 20.971 1.00 85.38 478 SER A O 1
ATOM 3719 N N . GLY A 1 479 ? -4.152 12.572 22.173 1.00 87.75 479 GLY A N 1
ATOM 3720 C CA . GLY A 1 479 ? -5.299 12.226 21.337 1.00 87.75 479 GLY A CA 1
ATOM 3721 C C . GLY A 1 479 ? -6.020 10.960 21.807 1.00 87.75 479 GLY A C 1
ATOM 3722 O O . GLY A 1 479 ? -5.659 10.394 22.838 1.00 87.75 479 GLY A O 1
ATOM 3723 N N . PRO A 1 480 ? -7.030 10.496 21.051 1.00 91.00 480 PRO A N 1
ATOM 3724 C CA . PRO A 1 480 ? -7.664 9.208 21.298 1.00 91.00 480 PRO A CA 1
ATOM 3725 C C . PRO A 1 480 ? -6.710 8.032 21.073 1.00 91.00 480 PRO A C 1
ATOM 3727 O O . PRO A 1 480 ? -5.719 8.137 20.348 1.00 91.00 480 PRO A O 1
ATOM 3730 N N . VAL A 1 481 ? -7.083 6.888 21.639 1.00 92.69 481 VAL A N 1
ATOM 3731 C CA . VAL A 1 481 ? -6.449 5.582 21.452 1.00 92.69 481 VAL A CA 1
ATOM 3732 C C . VAL A 1 481 ? -7.472 4.517 21.072 1.00 92.69 481 VAL A C 1
ATOM 3734 O O . VAL A 1 481 ? -8.676 4.665 21.306 1.00 92.69 481 VAL A O 1
ATOM 3737 N N . LEU A 1 482 ? -6.971 3.436 20.480 1.00 93.69 482 LEU A N 1
ATOM 3738 C CA . LEU A 1 482 ? -7.754 2.286 20.050 1.00 93.69 482 LEU A CA 1
ATOM 3739 C C . LEU A 1 482 ? -7.182 1.000 20.672 1.00 93.69 482 LEU A C 1
ATOM 3741 O O . LEU A 1 482 ? -6.446 0.276 19.995 1.00 93.69 482 LEU A O 1
ATOM 3745 N N . PRO A 1 483 ? -7.451 0.722 21.962 1.00 94.25 483 PRO A N 1
ATOM 3746 C CA . PRO A 1 483 ? -7.182 -0.578 22.568 1.00 94.25 483 PRO A CA 1
ATOM 3747 C C . PRO A 1 483 ? -8.013 -1.672 21.886 1.00 94.25 483 PRO A C 1
ATOM 3749 O O . PRO A 1 483 ? -9.211 -1.500 21.643 1.00 94.25 483 PRO A O 1
ATOM 3752 N N . MET A 1 484 ? -7.377 -2.805 21.587 1.00 94.81 484 MET A N 1
ATOM 3753 C CA . MET A 1 484 ? -7.981 -3.968 20.934 1.00 94.81 484 MET A CA 1
ATOM 3754 C C . MET A 1 484 ? -7.498 -5.261 21.596 1.00 94.81 484 MET A C 1
ATOM 3756 O O . MET A 1 484 ? -6.296 -5.438 21.803 1.00 94.81 484 MET A O 1
ATOM 3760 N N . VAL A 1 485 ? -8.410 -6.191 21.867 1.00 92.25 485 VAL A N 1
ATOM 3761 C CA . VAL A 1 485 ? -8.074 -7.539 22.344 1.00 92.25 485 VAL A CA 1
ATOM 3762 C C . VAL A 1 485 ? -8.094 -8.502 21.166 1.00 92.25 485 VAL A C 1
ATOM 3764 O O . VAL A 1 485 ? -9.111 -8.621 20.479 1.00 92.25 485 VAL A O 1
ATOM 3767 N N . TRP A 1 486 ? -6.983 -9.204 20.958 1.00 90.25 486 TRP A N 1
ATOM 3768 C CA . TRP A 1 486 ? -6.816 -10.177 19.880 1.00 90.25 486 TRP A CA 1
ATOM 3769 C C . TRP A 1 486 ? -6.560 -11.572 20.445 1.00 90.25 486 TRP A C 1
ATOM 3771 O O . TRP A 1 486 ? -5.767 -11.730 21.372 1.00 90.25 486 TRP A O 1
ATOM 3781 N N . GLU A 1 487 ? -7.215 -12.582 19.875 1.00 85.69 487 GLU A N 1
ATOM 3782 C CA . GLU A 1 487 ? -7.026 -13.998 20.203 1.00 85.69 487 GLU A CA 1
ATOM 3783 C C . GLU A 1 487 ? -6.364 -14.739 19.039 1.00 85.69 487 GLU A C 1
ATOM 3785 O O . GLU A 1 487 ? -6.741 -14.571 17.875 1.00 85.69 487 GLU A O 1
ATOM 3790 N N . GLY A 1 488 ? -5.391 -15.588 19.358 1.00 81.81 488 GLY A N 1
ATOM 3791 C CA . GLY A 1 488 ? -4.658 -16.375 18.376 1.00 81.81 488 GLY A CA 1
ATOM 3792 C C . GLY A 1 488 ? -3.704 -17.374 19.021 1.00 81.81 488 GLY A C 1
ATOM 3793 O O . GLY A 1 488 ? -3.523 -17.417 20.234 1.00 81.81 488 GLY A O 1
ATOM 3794 N N . GLU A 1 489 ? -3.078 -18.200 18.199 1.00 73.94 489 GLU A N 1
ATOM 3795 C CA . GLU A 1 489 ? -1.968 -19.054 18.620 1.00 73.94 489 GLU A CA 1
ATOM 3796 C C . GLU A 1 489 ? -0.704 -18.191 18.817 1.00 73.94 489 GLU A C 1
ATOM 3798 O O . GLU A 1 489 ? -0.435 -17.338 17.972 1.00 73.94 489 GLU A O 1
ATOM 3803 N N . ASP A 1 490 ? 0.066 -18.373 19.900 1.00 76.19 490 ASP A N 1
ATOM 3804 C CA . ASP A 1 490 ? 1.236 -17.528 20.241 1.00 76.19 490 ASP A CA 1
ATOM 3805 C C . ASP A 1 490 ? 0.920 -16.004 20.189 1.00 76.19 490 ASP A C 1
ATOM 3807 O O . ASP A 1 490 ? 1.761 -15.201 19.777 1.00 76.19 490 ASP A O 1
ATOM 3811 N N . ALA A 1 491 ? -0.305 -15.585 20.540 1.00 81.31 491 ALA A N 1
ATOM 3812 C CA . ALA A 1 491 ? -0.836 -14.255 20.212 1.00 81.31 491 ALA A CA 1
ATOM 3813 C C . ALA A 1 491 ? 0.041 -13.088 20.694 1.00 81.31 491 ALA A C 1
ATOM 3815 O O . ALA A 1 491 ? 0.241 -12.128 19.946 1.00 81.31 491 ALA A O 1
ATOM 3816 N N . ILE A 1 492 ? 0.607 -13.165 21.902 1.00 84.25 492 ILE A N 1
ATOM 3817 C CA . ILE A 1 492 ? 1.497 -12.123 22.433 1.00 84.25 492 ILE A CA 1
ATOM 3818 C C . ILE A 1 492 ? 2.804 -12.114 21.651 1.00 84.25 492 ILE A C 1
ATOM 3820 O O . ILE A 1 492 ? 3.209 -11.085 21.119 1.00 84.25 492 ILE A O 1
ATOM 3824 N N . LYS A 1 493 ? 3.444 -13.274 21.510 1.00 79.88 493 LYS A N 1
ATOM 3825 C CA . LYS A 1 493 ? 4.749 -13.417 20.859 1.00 79.88 493 LYS A CA 1
ATOM 3826 C C . LYS A 1 493 ? 4.711 -13.085 19.363 1.00 79.88 493 LYS A C 1
ATOM 3828 O O . LYS A 1 493 ? 5.567 -12.345 18.879 1.00 79.88 493 LYS A O 1
ATOM 3833 N N . MET A 1 494 ? 3.722 -13.591 18.625 1.00 78.62 494 MET A N 1
ATOM 3834 C CA . MET A 1 494 ? 3.529 -13.251 17.212 1.00 78.62 494 MET A CA 1
ATOM 3835 C C . MET A 1 494 ? 3.004 -11.826 17.033 1.00 78.62 494 MET A C 1
ATOM 3837 O O . MET A 1 494 ? 3.451 -11.147 16.112 1.00 78.62 494 MET A O 1
ATOM 3841 N N . GLY A 1 495 ? 2.161 -11.328 17.944 1.00 83.81 495 GLY A N 1
ATOM 3842 C CA . GLY A 1 495 ? 1.774 -9.920 17.994 1.00 83.81 495 GLY A CA 1
ATOM 3843 C C . GLY A 1 495 ? 2.998 -9.016 18.131 1.00 83.81 495 GLY A C 1
ATOM 3844 O O . GLY A 1 495 ? 3.247 -8.190 1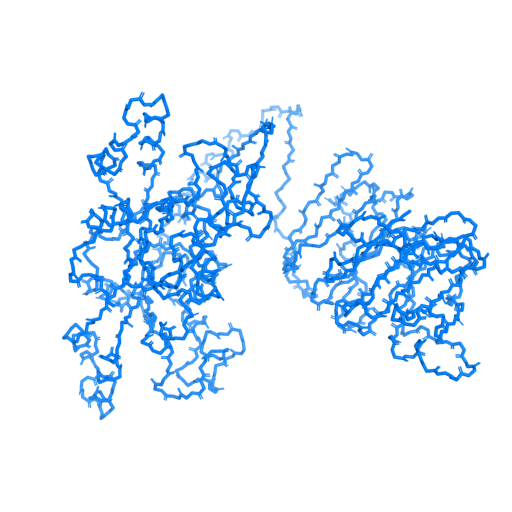7.259 1.00 83.81 495 GLY A O 1
ATOM 3845 N N . ARG A 1 496 ? 3.839 -9.229 19.149 1.00 85.81 496 ARG A N 1
ATOM 3846 C CA . ARG A 1 496 ? 5.111 -8.513 19.353 1.00 85.81 496 ARG A CA 1
ATOM 3847 C C . ARG A 1 496 ? 6.050 -8.616 18.150 1.00 85.81 496 ARG A C 1
ATOM 3849 O O . ARG A 1 496 ? 6.657 -7.608 17.802 1.00 85.81 496 ARG A O 1
ATOM 3856 N N . ALA A 1 497 ? 6.141 -9.772 17.490 1.00 82.94 497 ALA A N 1
ATOM 3857 C CA . ALA A 1 497 ? 6.936 -9.926 16.271 1.00 82.94 497 ALA A CA 1
ATOM 3858 C C . ALA A 1 497 ? 6.385 -9.098 15.092 1.00 82.94 497 ALA A C 1
ATOM 3860 O O . ALA A 1 497 ? 7.161 -8.470 14.378 1.00 82.94 497 ALA A O 1
ATOM 3861 N N . MET A 1 498 ? 5.060 -9.041 14.916 1.00 85.50 498 MET A N 1
ATOM 3862 C CA . MET A 1 498 ? 4.408 -8.218 13.887 1.00 85.50 498 MET A CA 1
ATOM 3863 C C . MET A 1 498 ? 4.453 -6.724 14.192 1.00 85.50 498 MET A C 1
ATOM 3865 O O . MET A 1 498 ? 4.624 -5.923 13.275 1.00 85.50 498 MET A O 1
ATOM 3869 N N . LEU A 1 499 ? 4.309 -6.328 15.461 1.00 87.81 499 LEU A N 1
ATOM 3870 C CA . LEU A 1 499 ? 4.543 -4.948 15.880 1.00 87.81 499 LEU A CA 1
ATOM 3871 C C . LEU A 1 499 ? 6.000 -4.562 15.622 1.00 87.81 499 LEU A C 1
ATOM 3873 O O . LEU A 1 499 ? 6.263 -3.441 15.198 1.00 87.81 499 LEU A O 1
ATOM 3877 N N . GLY A 1 500 ? 6.914 -5.507 15.845 1.00 81.81 500 GLY A N 1
ATOM 3878 C CA . GLY A 1 500 ? 8.352 -5.327 15.769 1.00 81.81 500 GLY A CA 1
ATOM 3879 C C . GLY A 1 500 ? 8.919 -4.633 17.010 1.00 81.81 500 GLY A C 1
ATOM 3880 O O . GLY A 1 500 ? 8.237 -4.466 18.030 1.00 81.81 500 GLY A O 1
ATOM 3881 N N . ALA A 1 501 ? 10.197 -4.267 16.958 1.00 77.12 501 ALA A N 1
ATOM 3882 C CA . ALA A 1 501 ? 10.925 -3.745 18.111 1.00 77.12 501 ALA A CA 1
ATOM 3883 C C . ALA A 1 501 ? 10.295 -2.448 18.658 1.00 77.12 501 ALA A C 1
ATOM 3885 O O . ALA A 1 501 ? 9.711 -1.661 17.919 1.00 77.12 501 ALA A O 1
ATOM 3886 N N . THR A 1 502 ? 10.382 -2.225 19.976 1.00 73.94 502 THR A N 1
ATOM 3887 C CA . THR A 1 502 ? 9.843 -1.003 20.616 1.00 73.94 502 THR A CA 1
ATOM 3888 C C . THR A 1 502 ? 10.543 0.265 20.105 1.00 73.94 502 THR A C 1
ATOM 3890 O O . THR A 1 502 ? 9.955 1.341 20.132 1.00 73.94 502 THR A O 1
ATOM 3893 N N . ASP A 1 503 ? 11.776 0.131 19.626 1.00 69.38 503 ASP A N 1
ATOM 3894 C CA . ASP A 1 503 ? 12.478 1.117 18.810 1.00 69.38 503 ASP A CA 1
ATOM 3895 C C . ASP A 1 503 ? 12.280 0.740 17.324 1.00 69.38 503 ASP A C 1
ATOM 3897 O O . ASP A 1 503 ? 12.668 -0.370 16.940 1.00 69.38 503 ASP A O 1
ATOM 3901 N N . PRO A 1 504 ? 11.686 1.607 16.477 1.00 63.97 504 PRO A N 1
ATOM 3902 C CA . PRO A 1 504 ? 11.461 1.300 15.065 1.00 63.97 504 PRO A CA 1
ATOM 3903 C C . PRO A 1 504 ? 12.745 1.044 14.271 1.00 63.97 504 PRO A C 1
ATOM 3905 O O . PRO A 1 504 ? 12.699 0.347 13.263 1.00 63.97 504 PRO A O 1
ATOM 3908 N N . THR A 1 505 ? 13.897 1.548 14.716 1.00 60.34 505 THR A N 1
ATOM 3909 C CA . THR A 1 505 ? 15.170 1.382 14.004 1.00 60.34 505 THR A CA 1
ATOM 3910 C C . THR A 1 505 ? 15.725 -0.049 14.100 1.00 60.34 505 THR A C 1
ATOM 3912 O O . THR A 1 505 ? 16.509 -0.462 13.246 1.00 60.34 505 THR A O 1
ATOM 3915 N N . TYR A 1 506 ? 15.245 -0.852 15.062 1.00 68.44 506 TYR A N 1
ATOM 3916 C CA . TYR A 1 506 ? 15.485 -2.308 15.155 1.00 68.44 506 TYR A CA 1
ATOM 3917 C C . TYR A 1 506 ? 14.317 -3.142 14.627 1.00 68.44 506 TYR A C 1
ATOM 3919 O O . TYR A 1 506 ? 14.283 -4.361 14.793 1.00 68.44 506 TYR A O 1
ATOM 3927 N N . SER A 1 507 ? 13.330 -2.489 14.022 1.00 74.12 507 SER A N 1
ATOM 3928 C CA . SER A 1 507 ? 12.093 -3.107 13.580 1.00 74.12 507 SER A CA 1
ATOM 3929 C C . SER A 1 507 ? 12.202 -3.446 12.098 1.00 74.12 507 SER A C 1
ATOM 3931 O O . SER A 1 507 ? 12.317 -2.561 11.254 1.00 74.12 507 SER A O 1
ATOM 3933 N N . HIS A 1 508 ? 12.198 -4.737 11.769 1.00 72.44 508 HIS A N 1
ATOM 3934 C CA . HIS A 1 508 ? 12.386 -5.185 10.388 1.00 72.44 508 HIS A CA 1
ATOM 3935 C C . HIS A 1 508 ? 11.291 -4.640 9.443 1.00 72.44 508 HIS A C 1
ATOM 3937 O O . HIS A 1 508 ? 10.131 -4.542 9.859 1.00 72.44 508 HIS A O 1
ATOM 3943 N N . PRO A 1 509 ? 11.607 -4.343 8.169 1.00 76.12 509 PRO A N 1
ATOM 3944 C CA . PRO A 1 509 ? 10.590 -4.066 7.154 1.00 76.12 509 PRO A CA 1
ATOM 3945 C C . PRO A 1 509 ? 9.522 -5.172 7.109 1.00 76.12 509 PRO A C 1
ATOM 3947 O O . PRO A 1 509 ? 9.831 -6.350 7.294 1.00 76.12 509 PRO A O 1
ATOM 3950 N N . GLY A 1 510 ? 8.260 -4.792 6.912 1.00 78.69 510 GLY A N 1
ATOM 3951 C CA . GLY A 1 510 ? 7.083 -5.657 7.048 1.00 78.69 510 GLY A CA 1
ATOM 3952 C C . GLY A 1 510 ? 6.475 -5.689 8.460 1.00 78.69 510 GLY A C 1
ATOM 3953 O O . GLY A 1 510 ? 5.333 -6.126 8.626 1.00 78.69 510 GLY A O 1
ATOM 3954 N N . THR A 1 511 ? 7.183 -5.201 9.487 1.00 86.44 511 THR A N 1
ATOM 3955 C CA . THR A 1 511 ? 6.618 -4.992 10.836 1.00 86.44 511 THR A CA 1
ATOM 3956 C C . THR A 1 511 ? 5.895 -3.651 10.931 1.00 86.44 511 THR A C 1
ATOM 3958 O O . THR A 1 511 ? 6.290 -2.681 10.290 1.00 86.44 511 THR A O 1
ATOM 3961 N N . VAL A 1 512 ? 4.859 -3.551 11.770 1.00 85.44 512 VAL A N 1
ATOM 3962 C CA . VAL A 1 512 ? 4.055 -2.322 11.907 1.00 85.44 512 VAL A CA 1
ATOM 3963 C C . VAL A 1 512 ? 4.925 -1.123 12.303 1.00 85.44 512 VAL A C 1
ATOM 3965 O O . VAL A 1 512 ? 4.797 -0.059 11.702 1.00 85.44 512 VAL A O 1
ATOM 3968 N N . ARG A 1 513 ? 5.844 -1.273 13.268 1.00 84.44 513 ARG A N 1
ATOM 3969 C CA . ARG A 1 513 ? 6.760 -0.188 13.657 1.00 84.44 513 ARG A CA 1
ATOM 3970 C C . ARG A 1 513 ? 7.867 0.048 12.622 1.00 84.44 513 ARG A C 1
ATOM 3972 O O . ARG A 1 513 ? 8.245 1.199 12.448 1.00 84.44 513 ARG A O 1
ATOM 3979 N N . GLY A 1 514 ? 8.330 -0.979 11.906 1.00 80.94 514 GLY A N 1
ATOM 3980 C CA . GLY A 1 514 ? 9.350 -0.832 10.857 1.00 80.94 514 GLY A CA 1
ATOM 3981 C C . GLY A 1 514 ? 8.834 -0.079 9.630 1.00 80.94 514 GLY A C 1
ATOM 3982 O O . GLY A 1 514 ? 9.541 0.754 9.073 1.00 80.94 514 GLY A O 1
ATOM 3983 N N . ASP A 1 515 ? 7.575 -0.316 9.256 1.00 82.50 515 ASP A N 1
ATOM 3984 C CA . ASP A 1 515 ? 6.954 0.319 8.090 1.00 82.50 515 ASP A CA 1
ATOM 3985 C C . ASP A 1 515 ? 6.373 1.709 8.399 1.00 82.50 515 ASP A C 1
ATOM 3987 O O . ASP A 1 515 ? 6.277 2.549 7.501 1.00 82.50 515 ASP A O 1
ATOM 3991 N N . TYR A 1 516 ? 5.943 1.958 9.647 1.00 82.69 516 TYR A N 1
ATOM 3992 C CA . TYR A 1 516 ? 5.124 3.132 9.973 1.00 82.69 516 TYR A CA 1
ATOM 3993 C C . TYR A 1 516 ? 5.554 3.958 11.198 1.00 82.69 516 TYR A C 1
ATOM 3995 O O . TYR A 1 516 ? 5.067 5.084 11.320 1.00 82.69 516 TYR A O 1
ATOM 4003 N N . SER A 1 517 ? 6.417 3.507 12.117 1.00 71.69 517 SER A N 1
ATOM 4004 C CA . SER A 1 517 ? 6.859 4.384 13.223 1.00 71.69 517 SER A CA 1
ATOM 4005 C C . SER A 1 517 ? 7.965 5.329 12.737 1.00 71.69 517 SER A C 1
ATOM 4007 O O . SER A 1 517 ? 8.982 4.887 12.220 1.00 71.69 517 SER A O 1
ATOM 4009 N N . ILE A 1 518 ? 7.780 6.641 12.927 1.00 62.59 518 ILE A N 1
ATOM 4010 C CA . ILE A 1 518 ? 8.742 7.674 12.483 1.00 62.59 518 ILE A CA 1
ATOM 4011 C C . ILE A 1 518 ? 9.752 8.034 13.590 1.00 62.59 518 ILE A C 1
ATOM 4013 O O . ILE A 1 518 ? 10.804 8.602 13.307 1.00 62.59 518 ILE A O 1
ATOM 4017 N N . GLN A 1 519 ? 9.443 7.737 14.857 1.00 54.84 519 GLN A N 1
ATOM 4018 C CA . GLN A 1 519 ? 10.193 8.226 16.018 1.00 54.84 519 GLN A CA 1
ATOM 4019 C C . GLN A 1 519 ? 10.546 7.108 17.000 1.00 54.84 519 GLN A C 1
ATOM 4021 O O . GLN A 1 519 ? 9.744 6.209 17.247 1.00 54.84 519 GLN A O 1
ATOM 4026 N N . VAL A 1 520 ? 11.732 7.219 17.600 1.00 53.22 520 VAL A N 1
ATOM 4027 C CA . VAL A 1 520 ? 12.167 6.407 18.742 1.00 53.22 520 VAL A CA 1
ATOM 4028 C C . VAL A 1 520 ? 11.729 7.088 20.039 1.00 53.22 520 VAL A C 1
ATOM 4030 O O . VAL A 1 520 ? 11.857 8.304 20.175 1.00 53.22 520 VAL A O 1
ATOM 4033 N N . SER A 1 521 ? 11.283 6.289 21.013 1.00 54.53 521 SER A N 1
ATOM 4034 C CA . SER A 1 521 ? 10.797 6.698 22.343 1.00 54.53 521 SER A CA 1
ATOM 4035 C C . SER A 1 521 ? 9.489 7.510 22.352 1.00 54.53 521 SER A C 1
ATOM 4037 O O . SER A 1 521 ? 9.274 8.423 21.563 1.00 54.53 521 SER A O 1
ATOM 4039 N N . CYS A 1 522 ? 8.603 7.172 23.296 1.00 52.62 522 CYS A N 1
ATOM 4040 C CA . CYS A 1 522 ? 7.348 7.858 23.657 1.00 52.62 522 CYS A CA 1
ATOM 4041 C C . CYS A 1 522 ? 6.257 8.032 22.569 1.00 52.62 522 CYS A C 1
ATOM 4043 O O . CYS A 1 522 ? 5.077 8.020 22.917 1.00 52.62 522 CYS A O 1
ATOM 4045 N N . ARG A 1 523 ? 6.583 8.152 21.274 1.00 61.75 523 ARG A N 1
ATOM 4046 C CA . ARG A 1 523 ? 5.640 8.344 20.148 1.00 61.75 523 ARG A CA 1
ATOM 4047 C C . ARG A 1 523 ? 5.555 7.146 19.196 1.00 61.75 523 ARG A C 1
ATOM 4049 O O . ARG A 1 523 ? 5.439 7.295 17.984 1.00 61.75 523 ARG A O 1
ATOM 4056 N N . ASN A 1 524 ? 5.577 5.938 19.751 1.00 72.75 524 ASN A N 1
ATOM 4057 C CA . ASN A 1 524 ? 5.261 4.738 18.979 1.00 72.75 524 ASN A CA 1
ATOM 4058 C C . ASN A 1 524 ? 3.794 4.754 18.552 1.00 72.75 524 ASN A C 1
ATOM 4060 O O . ASN A 1 524 ? 2.932 4.952 19.401 1.00 72.75 524 ASN A O 1
ATOM 4064 N N . ILE A 1 525 ? 3.505 4.448 17.284 1.00 83.62 525 ILE A N 1
ATOM 4065 C CA . ILE A 1 525 ? 2.137 4.323 16.732 1.00 83.62 525 ILE A CA 1
ATOM 4066 C C . ILE A 1 525 ? 1.289 3.219 17.373 1.00 83.62 525 ILE A C 1
ATOM 4068 O O . ILE A 1 525 ? 0.067 3.207 17.232 1.00 83.62 525 ILE A O 1
ATOM 4072 N N . ILE A 1 526 ? 1.942 2.245 18.012 1.00 87.69 526 ILE A N 1
ATOM 4073 C CA . ILE A 1 526 ? 1.303 1.021 18.480 1.00 87.69 526 ILE A CA 1
ATOM 4074 C C . ILE A 1 526 ? 1.985 0.481 19.734 1.00 87.69 526 ILE A C 1
ATOM 4076 O O . ILE A 1 526 ? 3.209 0.306 19.785 1.00 87.69 526 ILE A O 1
ATOM 4080 N N . HIS A 1 527 ? 1.168 0.204 20.741 1.00 89.50 527 HIS A N 1
ATOM 4081 C CA . HIS A 1 527 ? 1.509 -0.542 21.944 1.00 89.50 527 HIS A CA 1
ATOM 4082 C C . HIS A 1 527 ? 1.047 -1.996 21.801 1.00 89.50 527 HIS A C 1
ATOM 4084 O O . HIS A 1 527 ? 0.128 -2.292 21.036 1.00 89.50 527 HIS A O 1
ATOM 4090 N N . GLY A 1 528 ? 1.674 -2.901 22.546 1.00 89.12 528 GLY A N 1
ATOM 4091 C CA . GLY A 1 528 ? 1.184 -4.266 22.685 1.00 89.12 528 GLY A CA 1
ATOM 4092 C C . GLY A 1 528 ? 1.944 -5.037 23.754 1.00 89.12 528 GLY A C 1
ATOM 4093 O O . GLY A 1 528 ? 3.172 -4.892 23.847 1.00 89.12 528 GLY A O 1
ATOM 4094 N N . SER A 1 529 ? 1.199 -5.827 24.529 1.00 88.38 529 SER A N 1
ATOM 4095 C CA . SER A 1 529 ? 1.668 -6.591 25.690 1.00 88.38 529 SER A CA 1
ATOM 4096 C C . SER A 1 529 ? 2.907 -7.420 25.355 1.00 88.38 529 SER A C 1
ATOM 4098 O O . SER A 1 529 ? 2.988 -7.990 24.268 1.00 88.38 529 SER A O 1
ATOM 4100 N N . ASP A 1 530 ? 3.883 -7.489 26.259 1.00 83.88 530 ASP A N 1
ATOM 4101 C CA . ASP A 1 530 ? 5.140 -8.226 26.056 1.00 83.88 530 ASP A CA 1
ATOM 4102 C C . ASP A 1 530 ? 5.161 -9.633 26.679 1.00 83.88 530 ASP A C 1
ATOM 4104 O O . ASP A 1 530 ? 5.964 -10.472 26.270 1.00 83.88 530 ASP A O 1
ATOM 4108 N N . SER A 1 531 ? 4.257 -9.891 27.623 1.00 86.12 531 SER A N 1
ATOM 4109 C CA . SER A 1 531 ? 4.198 -11.073 28.482 1.00 86.12 531 SER A CA 1
ATOM 4110 C C . SER A 1 531 ? 2.746 -11.452 28.792 1.00 86.12 531 SER A C 1
ATOM 4112 O O . SER A 1 531 ? 1.849 -10.604 28.753 1.00 86.12 531 SER A O 1
ATOM 4114 N N . THR A 1 532 ? 2.492 -12.727 29.105 1.00 84.00 532 THR A N 1
ATOM 4115 C CA . THR A 1 532 ? 1.146 -13.256 29.400 1.00 84.00 532 THR A CA 1
ATOM 4116 C C . THR A 1 532 ? 0.534 -12.613 30.650 1.00 84.00 532 THR A C 1
ATOM 4118 O O . THR A 1 532 ? -0.677 -12.391 30.721 1.00 84.00 532 THR A O 1
ATOM 4121 N N . GLU A 1 533 ? 1.375 -12.231 31.606 1.00 84.69 533 GLU A N 1
ATOM 4122 C CA . GLU A 1 533 ? 1.029 -11.502 32.824 1.00 84.69 533 GLU A CA 1
ATOM 4123 C C . GLU A 1 533 ? 0.615 -10.060 32.501 1.00 84.69 533 GLU A C 1
ATOM 4125 O O . GLU A 1 533 ? -0.465 -9.630 32.919 1.00 84.69 533 GLU A O 1
ATOM 4130 N N . ALA A 1 534 ? 1.411 -9.340 31.696 1.00 86.06 534 ALA A N 1
ATOM 4131 C CA . ALA A 1 534 ? 1.061 -7.999 31.231 1.00 86.06 534 ALA A CA 1
ATOM 4132 C C . ALA A 1 534 ? -0.234 -8.018 30.411 1.00 86.06 534 ALA A C 1
ATOM 4134 O O . ALA A 1 534 ? -1.131 -7.235 30.696 1.00 86.06 534 ALA A O 1
ATOM 4135 N N . ALA A 1 535 ? -0.404 -8.954 29.471 1.00 87.19 535 ALA A N 1
ATOM 4136 C CA . ALA A 1 535 ? -1.630 -9.049 28.678 1.00 87.19 535 ALA A CA 1
ATOM 4137 C C . ALA A 1 535 ? -2.881 -9.245 29.546 1.00 87.19 535 ALA A C 1
ATOM 4139 O O . ALA A 1 535 ? -3.895 -8.594 29.310 1.00 87.19 535 ALA A O 1
ATOM 4140 N N . ARG A 1 536 ? -2.820 -10.086 30.587 1.00 86.75 536 ARG A N 1
ATOM 4141 C CA . ARG A 1 536 ? -3.937 -10.258 31.534 1.00 86.75 536 ARG A CA 1
ATOM 4142 C C . ARG A 1 536 ? -4.218 -8.983 32.336 1.00 86.75 536 ARG A C 1
ATOM 4144 O O . ARG A 1 536 ? -5.382 -8.610 32.468 1.00 86.75 536 ARG A O 1
ATOM 4151 N N . ARG A 1 537 ? -3.175 -8.309 32.841 1.00 91.00 537 ARG A N 1
ATOM 4152 C CA . ARG A 1 537 ? -3.285 -7.022 33.556 1.00 91.00 537 ARG A CA 1
ATOM 4153 C C . ARG A 1 537 ? -3.929 -5.955 32.670 1.00 91.00 537 ARG A C 1
ATOM 4155 O O . ARG A 1 537 ? -4.918 -5.343 33.054 1.00 91.00 537 ARG A O 1
ATOM 4162 N N . GLU A 1 538 ? -3.382 -5.771 31.474 1.00 91.62 538 GLU A N 1
ATOM 4163 C CA . GLU A 1 538 ? -3.810 -4.763 30.511 1.00 91.62 538 GLU A CA 1
ATOM 4164 C C . GLU A 1 538 ? -5.233 -5.030 29.995 1.00 91.62 538 GLU A C 1
ATOM 4166 O O . GLU A 1 538 ? -6.056 -4.120 29.997 1.00 91.62 538 GLU A O 1
ATOM 4171 N N . ILE A 1 539 ? -5.580 -6.265 29.612 1.00 91.12 539 ILE A N 1
ATOM 4172 C CA . ILE A 1 539 ? -6.942 -6.585 29.147 1.00 91.12 539 ILE A CA 1
ATOM 4173 C C . ILE A 1 539 ? -7.981 -6.238 30.224 1.00 91.12 539 ILE A C 1
ATOM 4175 O O . ILE A 1 539 ? -8.967 -5.577 29.905 1.00 91.12 539 ILE A O 1
ATOM 4179 N N . ASN A 1 540 ? -7.736 -6.604 31.487 1.00 90.56 540 ASN A N 1
ATOM 4180 C CA . ASN A 1 540 ? -8.653 -6.320 32.597 1.00 90.56 540 ASN A CA 1
ATOM 4181 C C . ASN A 1 540 ? -8.754 -4.820 32.944 1.00 90.56 540 ASN A C 1
ATOM 4183 O O . ASN A 1 540 ? -9.782 -4.388 33.463 1.00 90.56 540 ASN A O 1
ATOM 4187 N N . LEU A 1 541 ? -7.713 -4.027 32.660 1.00 91.25 541 LEU A N 1
ATOM 4188 C CA . LEU A 1 541 ? -7.712 -2.573 32.860 1.00 91.25 541 LEU A CA 1
ATOM 4189 C C . LEU A 1 541 ? -8.568 -1.846 31.807 1.00 91.25 541 LEU A C 1
ATOM 4191 O O . LEU A 1 541 ? -9.289 -0.903 32.127 1.00 91.25 541 LEU A O 1
ATOM 4195 N N . TRP A 1 542 ? -8.511 -2.288 30.546 1.00 90.56 542 TRP A N 1
ATOM 4196 C CA . TRP A 1 542 ? -9.216 -1.635 29.433 1.00 90.56 542 TRP A CA 1
ATOM 4197 C C . TRP A 1 542 ? -10.614 -2.200 29.149 1.00 90.56 542 TRP A C 1
ATOM 4199 O O . TRP A 1 542 ? -11.448 -1.492 28.571 1.00 90.56 542 TRP A O 1
ATOM 4209 N N . PHE A 1 543 ? -10.889 -3.452 29.527 1.00 90.31 543 PHE A N 1
ATOM 4210 C CA . PHE A 1 543 ? -12.119 -4.169 29.188 1.00 90.31 543 PHE A CA 1
ATOM 4211 C C . PHE A 1 543 ? -12.707 -4.913 30.386 1.00 90.31 543 PHE A C 1
ATOM 4213 O O . PHE A 1 543 ? -12.045 -5.703 31.056 1.00 90.31 543 PHE A O 1
ATOM 4220 N N . GLN A 1 544 ? -14.003 -4.714 30.601 1.00 87.31 544 GLN A N 1
ATOM 4221 C CA . GLN A 1 544 ? -14.804 -5.532 31.498 1.00 87.31 544 GLN A CA 1
ATOM 4222 C C . GLN A 1 544 ? -15.061 -6.910 30.861 1.00 87.31 544 GLN A C 1
ATOM 4224 O O . GLN A 1 544 ? -15.167 -7.004 29.635 1.00 87.31 544 GLN A O 1
ATOM 4229 N N . PRO A 1 545 ? -15.251 -7.990 31.646 1.00 82.25 545 PRO A N 1
ATOM 4230 C CA . PRO A 1 545 ? -15.407 -9.343 31.099 1.00 82.25 545 PRO A CA 1
ATOM 4231 C C . PRO A 1 545 ? -16.561 -9.523 30.097 1.00 82.25 545 PRO A C 1
ATOM 4233 O O . PRO A 1 545 ? -16.503 -10.418 29.262 1.00 82.25 545 PRO A O 1
ATOM 4236 N N . HIS A 1 546 ? -17.595 -8.677 30.160 1.00 80.69 546 HIS A N 1
ATOM 4237 C CA . HIS A 1 546 ? -18.743 -8.701 29.244 1.00 80.69 546 HIS A CA 1
ATOM 4238 C C . HIS A 1 546 ? -18.492 -7.985 27.901 1.00 80.69 546 HIS A C 1
ATOM 4240 O O . HIS A 1 546 ? -19.341 -8.038 27.014 1.00 80.69 546 HIS A O 1
ATOM 4246 N N . GLU A 1 547 ? -17.356 -7.300 27.755 1.00 80.19 547 GLU A N 1
ATOM 4247 C CA . GLU A 1 547 ? -16.943 -6.599 26.532 1.00 80.19 547 GLU A CA 1
ATOM 4248 C C . GLU A 1 547 ? -16.014 -7.459 25.655 1.00 80.19 547 GLU A C 1
ATOM 4250 O O . GLU A 1 547 ? -15.641 -7.038 24.563 1.00 80.19 547 GLU A O 1
ATOM 4255 N N . LEU A 1 548 ? -15.644 -8.655 26.130 1.00 83.44 548 LEU A N 1
ATOM 4256 C CA . LEU A 1 548 ? -14.838 -9.646 25.418 1.00 83.44 548 LEU A CA 1
ATOM 4257 C C . LEU A 1 548 ? -15.769 -10.684 24.772 1.00 83.44 548 LEU A C 1
ATOM 4259 O O . LEU A 1 548 ? -16.457 -11.412 25.490 1.00 83.44 548 LEU A O 1
ATOM 4263 N N . VAL A 1 549 ? -15.794 -10.748 23.437 1.00 64.94 549 VAL A N 1
ATOM 4264 C CA . VAL A 1 549 ? -16.835 -11.440 22.648 1.00 64.94 549 VAL A CA 1
ATOM 4265 C C . VAL A 1 549 ? -16.263 -12.505 21.710 1.00 64.94 549 VAL A C 1
ATOM 4267 O O . VAL A 1 549 ? -15.275 -12.209 21.004 1.00 64.94 549 VAL A O 1
#

Radius of gyration: 27.97 Å; chains: 1; bounding box: 77×68×75 Å

Sequence (549 aa):
NFEISPDGRLIVLCGRFGNIHLLTANSLEGVGLLKMNNEVSAITFSNDGSRLFSHGEGGEVYVWDIGSRRCLGRFIDDGCIWGKSLAVAPGGRFLACGARSGVVNLYETESLTSSGSNAPTPTKILLNLTTAATSVKFNSSTEILAMASDEKDNAMKLVHFPSMTVFSNFPGSSNTYLSRPQCLDFSPGSGFLAIGNNKNTALLYRQMLMTEDIKAKHFLLCNCPCQRRMVICSVLAFFSLFSKAMAANRERTFLMVKPDGVQRGLVGKIIKRLESKGFKLVAMKFMWVKDLLKKHYADLSARPFFPGLVKYMSSGPVVPMVWEGLNVVKTGRVMLGATDPKDSNPGTIRGDLCIQVGRNIIHGSDSVESANKEIDLWFDSKEVVQWQPATQIPSYTLQLPSVTCKSNSKMTERTLIMITPDGIQRGYIGEVIQRLEDRGFRLIAVKFVWPPEELWKEHYEEHKEKDIFPALIKSMLSGPVLPMVWEGEDAIKMGRAMLGATDPTYSHPGTVRGDYSIQVSCRNIIHGSDSTEAARREINLWFQPHELV

Organism: Diploptera punctata (NCBI:txid6984)